Protein AF-A0A1A6GCA2-F1 (afdb_monomer_lite)

Foldseek 3Di:
DPDDDDDDDDDDDDDDDDDDDDDDDDDDDDDDCPVVVVVVVVVVVVVVVVVVVVVVVVPDDPDDDDDDPDPPPPPPDPVVVVVVVVVVVVVVVVVVVVVVVVVVVVVVVVVVVVVVVVVVVVVVVVVVVVVVVVVVVVVVVPPPDDDDDDDDDDDDDDDDDDDDDDDDDDDDDDPPPDLPQPQAKWKDWPLFLDEDDFFPQKAFDDKAFFWAWWADPNAIDGDANGHPVRGDRDDDQWPDWDADPVRDIDALPDWIKTKAFFHPDDQPPVQDWDFDPSCSRTIIMMTMITHSDYAWADWDLALDADDDPPPDDDRAKAFQWFWKADPPRHTDTHDNGGCSRGHHDDDQQRMWMGTSVGTIGDDPRIGTDARFRD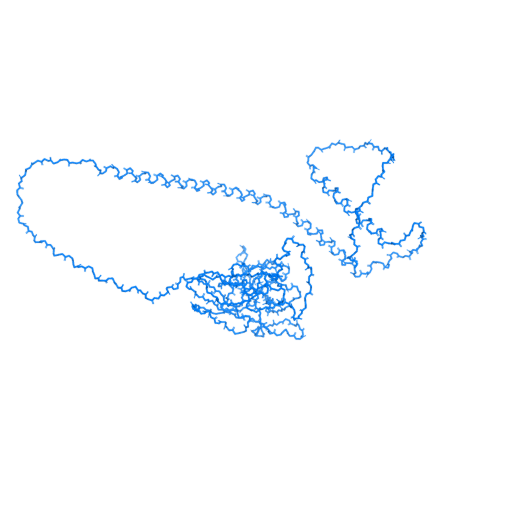DPVQPPHDDDDDDDDPPCVSRTTIMD

pLDDT: mean 73.6, std 26.87, range [24.11, 98.88]

Secondary structure (DSSP, 8-state):
--S---------------------S--------HHHHHHHHHHHHHHHHHHHHHHHTT---S--------TTSSS--HHHHHHHHHHHHHHHHHHHHHHHHHHHHHHHHHHHHHHHHHHHHHHHHHHHHHHHHHHHHHHHTTSSS---------PPP-PPPPPPPPPPPPPPPPPP-S-----EEEEEE-SSSSPPPPPTT-EEEEEEEEEEEEEETTEEEE--TTSGGGEESS--S----EE-TTS-EESS-SS-EEEEEB-SPPPPTT-PPEEGGGGGGGBPEEEEEEESS-------SSSSPPPPPTT-------EEEEEEE-GGG-EEE--TTSGGGEESS--SS-EEEEETTSEEE--TT-EEEEPBP--GGGTTSPPPP----TTTGGGGB-B-

InterPro domains:
  IPR001442 Collagen IV, non-collagenous [PF01413] (184-290)
  IPR001442 Collagen IV, non-collagenous [PF01413] (295-400)
  IPR001442 Collagen IV, non-collagenous [PS51403] (183-400)
  IPR001442 Collagen IV, non-collagenous [SM00111] (183-292)
  IPR001442 Collagen IV, non-collagenous [SM00111] (293-400)
  IPR016187 C-type lectin fold [SSF56436] (182-291)
  IPR016187 C-type lectin fold [SSF56436] (294-400)
  IPR019326 Protein NDNF [PTHR14619] (202-363)
  IPR036954 Collagen IV, non-collagenous domain superfamily [G3DSA:2.170.240.10] (179-400)

Sequence (400 aa):
VIQDCQVTKEGKEREAHLGHLDHQGLLDLTEPLGVLGVLATQVSKETRELRDCLASLAGRGPGEMLDLKDPQALVGSQDHQVYLGQLSLAQKETEVFLAQEELQGPVDQEVNQARMENQDLQGQLVKRATKALKASKEYYDLDHDGWLFSDRVLRPPGLDGLPGLKGKPGDRGTPASGTRMQGFVFTRHSQTTATPSCPEGTQPLYSGFSLLFVQGNERAHGQDLGTLGSCLQRFTTMPFLFCNINNVCNFASRNDYSYWLSTPALMPMDMAPITGRALEPYISRCTVCEGPAMAIAVHSQTTAIPPCPHGWVSLWRGFSFIMFTSAGSEGAGQALASPGSCLEEFRASPFIECHGRGTCNYYSNSYSFWLASLNPERMFRKPIPSTVKAGDLEKIISRC

Structure (mmCIF, N/CA/C/O backbone):
data_AF-A0A1A6GCA2-F1
#
_entry.id   AF-A0A1A6GCA2-F1
#
loop_
_atom_site.group_PDB
_atom_site.id
_atom_site.type_symbol
_atom_site.label_atom_id
_atom_site.label_alt_id
_atom_site.label_comp_id
_atom_site.label_asym_id
_atom_site.label_entity_id
_atom_site.label_seq_id
_atom_site.pdbx_PDB_ins_code
_atom_site.Cartn_x
_atom_site.Cartn_y
_atom_site.Cartn_z
_atom_site.occupancy
_atom_site.B_iso_or_equiv
_atom_site.auth_seq_id
_atom_site.auth_comp_id
_atom_site.auth_asym_id
_atom_site.auth_atom_id
_atom_site.pdbx_PDB_model_num
ATOM 1 N N . VAL A 1 1 ? 21.279 -32.043 8.453 1.00 36.34 1 VAL A N 1
ATOM 2 C CA . VAL A 1 1 ? 22.362 -32.316 9.430 1.00 36.34 1 VAL A CA 1
ATOM 3 C C . VAL A 1 1 ? 22.584 -31.099 10.337 1.00 36.34 1 VAL A C 1
ATOM 5 O O . VAL A 1 1 ? 23.700 -30.660 10.533 1.00 36.34 1 VAL A O 1
ATOM 8 N N . ILE A 1 2 ? 21.507 -30.545 10.908 1.00 28.62 2 ILE A N 1
ATOM 9 C CA . ILE A 1 2 ? 21.555 -29.603 12.041 1.00 28.62 2 ILE A CA 1
ATOM 10 C C . ILE A 1 2 ? 20.299 -29.895 12.870 1.00 28.62 2 ILE A C 1
ATOM 12 O O . ILE A 1 2 ? 19.329 -29.144 12.842 1.00 28.62 2 ILE A O 1
ATOM 16 N N . GLN A 1 3 ? 20.253 -31.075 13.494 1.00 30.20 3 GLN A N 1
ATOM 17 C CA . GLN A 1 3 ? 19.222 -31.371 14.493 1.00 30.20 3 GLN A CA 1
ATOM 18 C C . GLN A 1 3 ? 19.635 -32.384 15.570 1.00 30.20 3 GLN A C 1
ATOM 20 O O . GLN A 1 3 ? 18.767 -32.856 16.284 1.00 30.20 3 GLN A O 1
ATOM 25 N N . ASP A 1 4 ? 20.928 -32.650 15.770 1.00 32.31 4 ASP A N 1
ATOM 26 C CA . ASP A 1 4 ? 21.390 -33.468 16.901 1.00 32.31 4 ASP A CA 1
ATOM 27 C C . ASP A 1 4 ? 22.633 -32.842 17.534 1.00 32.31 4 ASP A C 1
ATOM 29 O O . ASP A 1 4 ? 23.751 -33.240 17.244 1.00 32.31 4 ASP A O 1
ATOM 33 N N . CYS A 1 5 ? 22.436 -31.830 18.380 1.00 25.48 5 CYS A N 1
ATOM 34 C CA . CYS A 1 5 ? 23.408 -31.417 19.399 1.00 25.48 5 CYS A CA 1
ATOM 35 C C . CYS A 1 5 ? 22.677 -30.634 20.501 1.00 25.48 5 CYS A C 1
ATOM 37 O O . CYS A 1 5 ? 22.724 -29.407 20.545 1.00 25.48 5 CYS A O 1
ATOM 39 N N . GLN A 1 6 ? 21.996 -31.334 21.409 1.00 31.30 6 GLN A N 1
ATOM 40 C CA . GLN A 1 6 ? 21.817 -30.847 22.778 1.00 31.30 6 GLN A CA 1
ATOM 41 C C . GLN A 1 6 ? 21.867 -32.012 23.773 1.00 31.30 6 GLN A C 1
ATOM 43 O O . GLN A 1 6 ? 21.309 -33.074 23.514 1.00 31.30 6 GLN A O 1
ATOM 48 N N . VAL A 1 7 ? 22.441 -31.701 24.946 1.00 26.94 7 VAL A N 1
ATOM 49 C CA . VAL A 1 7 ? 22.532 -32.477 26.203 1.00 26.94 7 VAL A CA 1
ATOM 50 C C . VAL A 1 7 ? 23.747 -33.426 26.226 1.00 26.94 7 VAL A C 1
ATOM 52 O O . VAL A 1 7 ? 23.840 -34.331 25.417 1.00 26.94 7 VAL A O 1
ATOM 55 N N . THR A 1 8 ? 24.772 -33.211 27.062 1.00 26.08 8 THR A N 1
ATOM 56 C CA . THR A 1 8 ? 24.730 -33.358 28.532 1.00 26.08 8 THR A CA 1
ATOM 57 C C . THR A 1 8 ? 25.720 -32.457 29.289 1.00 26.08 8 THR A C 1
ATOM 59 O O . THR A 1 8 ? 26.920 -32.453 29.026 1.00 26.08 8 THR A O 1
ATOM 62 N N . LYS A 1 9 ? 25.209 -31.777 30.323 1.00 29.20 9 LYS A N 1
ATOM 63 C CA . LYS A 1 9 ? 25.951 -31.367 31.525 1.00 29.20 9 LYS A CA 1
ATOM 64 C C . LYS A 1 9 ? 25.937 -32.564 32.487 1.00 29.20 9 LYS A C 1
ATOM 66 O O . LYS A 1 9 ? 24.839 -32.997 32.806 1.00 29.20 9 LYS A O 1
ATOM 71 N N . GLU A 1 10 ? 27.104 -33.054 32.912 1.00 28.45 10 GLU A N 1
ATOM 72 C CA . GLU A 1 10 ? 27.444 -33.587 34.256 1.00 28.45 10 GLU A CA 1
ATOM 73 C C . GLU A 1 10 ? 28.686 -34.499 34.192 1.00 28.45 10 GLU A C 1
ATOM 75 O O . GLU A 1 10 ? 28.727 -35.446 33.415 1.00 28.45 10 GLU A O 1
ATOM 80 N N . GLY A 1 11 ? 29.698 -34.227 35.029 1.00 24.47 11 GLY A N 1
ATOM 81 C CA . GLY A 1 11 ? 30.873 -35.095 35.179 1.00 24.47 11 GLY A CA 1
ATOM 82 C C . GLY A 1 11 ? 32.085 -34.422 35.834 1.00 24.47 11 GLY A C 1
ATOM 83 O O . GLY A 1 11 ? 32.873 -33.771 35.165 1.00 24.47 11 GLY A O 1
ATOM 84 N N . LYS A 1 12 ? 32.190 -34.587 37.155 1.00 24.91 12 LYS A N 1
ATOM 85 C CA . LYS A 1 12 ? 33.265 -34.218 38.098 1.00 24.91 12 LYS A CA 1
ATOM 86 C C . LYS A 1 12 ? 34.728 -34.476 37.671 1.00 24.91 12 LYS A C 1
ATOM 88 O O . LYS A 1 12 ? 35.019 -35.468 37.021 1.00 24.91 12 LYS A O 1
ATOM 93 N N . GLU A 1 13 ? 35.604 -33.655 38.273 1.00 28.59 13 GLU A N 1
ATOM 94 C CA . GLU A 1 13 ? 36.968 -33.940 38.778 1.00 28.59 13 GLU A CA 1
ATOM 95 C C . GLU A 1 13 ? 38.050 -34.450 37.806 1.00 28.59 13 GLU A C 1
ATOM 97 O O . GLU A 1 13 ? 38.019 -35.595 37.364 1.00 28.59 13 GLU A O 1
ATOM 102 N N . ARG A 1 14 ? 39.118 -33.647 37.638 1.00 26.78 14 ARG A N 1
ATOM 103 C CA . ARG A 1 14 ? 40.507 -34.015 38.002 1.00 26.78 14 ARG A CA 1
ATOM 104 C C . ARG A 1 14 ? 41.486 -32.857 37.758 1.00 26.78 14 ARG A C 1
ATOM 106 O O . ARG A 1 14 ? 41.695 -32.429 36.627 1.00 26.78 14 ARG A O 1
ATOM 113 N N . GLU A 1 15 ? 42.101 -32.390 38.842 1.00 26.31 15 GLU A N 1
ATOM 114 C CA . GLU A 1 15 ? 43.404 -31.719 38.835 1.00 26.31 15 GLU A CA 1
ATOM 115 C C . GLU A 1 15 ? 44.500 -32.691 38.364 1.00 26.31 15 GLU A C 1
ATOM 117 O O . GLU A 1 15 ? 44.437 -33.879 38.685 1.00 26.31 15 GLU A O 1
ATOM 122 N N . ALA A 1 16 ? 45.519 -32.177 37.662 1.00 24.95 16 ALA A N 1
ATOM 123 C CA . ALA A 1 16 ? 46.934 -32.228 38.069 1.00 24.95 16 ALA A CA 1
ATOM 124 C C . ALA A 1 16 ? 47.922 -32.160 36.878 1.00 24.95 16 ALA A C 1
ATOM 126 O O . ALA A 1 16 ? 47.895 -32.986 35.973 1.00 24.95 16 ALA A O 1
ATOM 127 N N . HIS A 1 17 ? 48.878 -31.236 37.035 1.00 26.09 17 HIS A N 1
ATOM 128 C CA . HIS A 1 17 ? 50.304 -31.311 36.678 1.00 26.09 17 HIS A CA 1
ATOM 129 C C . HIS A 1 17 ? 50.872 -30.934 35.286 1.00 26.09 17 HIS A C 1
ATOM 131 O O . HIS A 1 17 ? 50.692 -31.629 34.296 1.00 26.09 17 HIS A O 1
ATOM 137 N N . LEU A 1 18 ? 51.767 -29.924 35.387 1.00 25.62 18 LEU A N 1
ATOM 138 C CA . LEU A 1 18 ? 53.044 -29.648 34.689 1.00 25.62 18 LEU A CA 1
ATOM 139 C C . LEU A 1 18 ? 52.997 -29.248 33.199 1.00 25.62 18 LEU A C 1
ATOM 141 O O . LEU A 1 18 ? 52.356 -29.899 32.395 1.00 25.62 18 LEU A O 1
ATOM 145 N N . GLY A 1 19 ? 53.735 -28.236 32.728 1.00 24.50 19 GLY A N 1
ATOM 146 C CA . GLY A 1 19 ? 54.725 -27.373 33.372 1.00 24.50 19 GLY A CA 1
ATOM 147 C C . GLY A 1 19 ? 55.465 -26.492 32.344 1.00 24.50 19 GLY A C 1
ATOM 148 O O . GLY A 1 19 ? 55.676 -26.920 31.221 1.00 24.50 19 GLY A O 1
ATOM 149 N N . HIS A 1 20 ? 55.833 -25.288 32.799 1.00 26.33 20 HIS A N 1
ATOM 150 C CA . HIS A 1 20 ? 57.040 -24.478 32.529 1.00 26.33 20 HIS A CA 1
ATOM 151 C C . HIS A 1 20 ? 57.533 -24.090 31.110 1.00 26.33 20 HIS A C 1
ATOM 153 O O . HIS A 1 20 ? 57.592 -24.915 30.208 1.00 26.33 20 HIS A O 1
ATOM 159 N N . LEU A 1 21 ? 58.078 -22.853 31.074 1.00 24.11 21 LEU A N 1
ATOM 160 C CA . LEU A 1 21 ? 58.899 -22.136 30.064 1.00 24.11 21 LEU A CA 1
ATOM 161 C C . LEU A 1 21 ? 58.104 -21.312 29.025 1.00 24.11 21 LEU A C 1
ATOM 163 O O . LEU A 1 21 ? 57.214 -21.842 28.377 1.00 24.11 21 LEU A O 1
ATOM 167 N N . ASP A 1 22 ? 58.354 -20.021 28.774 1.00 26.45 22 ASP A N 1
ATOM 168 C CA . ASP A 1 22 ? 59.350 -19.055 29.269 1.00 26.45 22 ASP A CA 1
ATOM 169 C C . ASP A 1 22 ? 58.857 -17.619 28.948 1.00 26.45 22 ASP A C 1
ATOM 171 O O . ASP A 1 22 ? 58.146 -17.407 27.962 1.00 26.45 22 ASP A O 1
ATOM 175 N N . HIS A 1 23 ? 59.219 -16.641 29.779 1.00 29.41 23 HIS A N 1
ATOM 176 C CA . HIS A 1 23 ? 59.013 -15.204 29.556 1.00 29.41 23 HIS A CA 1
ATOM 177 C C . HIS A 1 23 ? 60.267 -14.647 28.869 1.00 29.41 23 HIS A C 1
ATOM 179 O O . HIS A 1 23 ? 61.338 -14.844 29.417 1.00 29.41 23 HIS A O 1
ATOM 185 N N . GLN A 1 24 ? 60.149 -13.911 27.752 1.00 26.11 24 GLN A N 1
ATOM 186 C CA . GLN A 1 24 ? 60.838 -12.621 27.522 1.00 26.11 24 GLN A CA 1
ATOM 187 C C . GLN A 1 24 ? 60.537 -12.084 26.105 1.00 26.11 24 GLN A C 1
ATOM 189 O O . GLN A 1 24 ? 60.918 -12.701 25.113 1.00 26.11 24 GLN A O 1
ATOM 194 N N . GLY A 1 25 ? 59.924 -10.898 25.993 1.00 25.22 25 GLY A N 1
ATOM 195 C CA . GLY A 1 25 ? 59.859 -10.171 24.718 1.00 25.22 25 GLY A CA 1
ATOM 196 C C . GLY A 1 25 ? 58.759 -9.114 24.612 1.00 25.22 25 GLY A C 1
ATOM 197 O O . GLY A 1 25 ? 57.752 -9.358 23.967 1.00 25.22 25 GLY A O 1
ATOM 198 N N . LEU A 1 26 ? 59.028 -7.933 25.181 1.00 24.14 26 LEU A N 1
ATOM 199 C CA . LEU A 1 26 ? 58.326 -6.648 25.009 1.00 24.14 26 LEU A CA 1
ATOM 200 C C . LEU A 1 26 ? 56.995 -6.438 25.757 1.00 24.14 26 LEU A C 1
ATOM 202 O O . LEU A 1 26 ? 55.902 -6.517 25.204 1.00 24.14 26 LEU A O 1
ATOM 206 N N . LEU A 1 27 ? 57.137 -5.998 27.010 1.00 27.52 27 LEU A N 1
ATOM 207 C CA . LEU A 1 27 ? 56.360 -4.866 27.516 1.00 27.52 27 LEU A CA 1
ATOM 208 C C . LEU A 1 27 ? 57.002 -3.580 26.979 1.00 27.52 27 LEU A C 1
ATOM 210 O O . LEU A 1 27 ? 58.184 -3.360 27.223 1.00 27.52 27 LEU A O 1
ATOM 214 N N . ASP A 1 28 ? 56.246 -2.789 26.223 1.00 26.06 28 ASP A N 1
ATOM 215 C CA . ASP A 1 28 ? 56.069 -1.350 26.459 1.00 26.06 28 ASP A CA 1
ATOM 216 C C . ASP A 1 28 ? 55.207 -0.778 25.334 1.00 26.06 28 ASP A C 1
ATOM 218 O O . ASP A 1 28 ? 55.675 -0.594 24.215 1.00 26.06 28 ASP A O 1
ATOM 222 N N . LEU A 1 29 ? 53.926 -0.560 25.637 1.00 25.92 29 LEU A N 1
ATOM 223 C CA . LEU A 1 29 ? 53.135 0.617 25.270 1.00 25.92 29 LEU A CA 1
ATOM 224 C C . LEU A 1 29 ? 51.758 0.468 25.937 1.00 25.92 29 LEU A C 1
ATOM 226 O O . LEU A 1 29 ? 51.043 -0.517 25.775 1.00 25.92 29 LEU A O 1
ATOM 230 N N . THR A 1 30 ? 51.466 1.447 26.778 1.00 28.39 30 THR A N 1
ATOM 231 C CA . THR A 1 30 ? 50.303 1.615 27.650 1.00 28.39 30 THR A CA 1
ATOM 232 C C . THR A 1 30 ? 48.952 1.610 26.916 1.00 28.39 30 THR A C 1
ATOM 234 O O . THR A 1 30 ? 48.855 2.103 25.797 1.00 28.39 30 THR A O 1
ATOM 237 N N . GLU A 1 31 ? 47.940 1.067 27.608 1.00 27.02 31 GLU A N 1
ATOM 238 C CA . GLU A 1 31 ? 46.479 0.998 27.366 1.00 27.02 31 GLU A CA 1
ATOM 239 C C . GLU A 1 31 ? 45.858 1.996 26.356 1.00 27.02 31 GLU A C 1
ATOM 241 O O . GLU A 1 31 ? 46.182 3.182 26.392 1.00 27.02 31 GLU A O 1
ATOM 246 N N . PRO A 1 32 ? 44.921 1.541 25.484 1.00 31.28 32 PRO A N 1
ATOM 247 C CA . PRO A 1 32 ? 43.621 0.990 25.895 1.00 31.28 32 PRO A CA 1
ATOM 248 C C . PRO A 1 32 ? 43.285 -0.345 25.198 1.00 31.28 32 PRO A C 1
ATOM 250 O O . PRO A 1 32 ? 42.862 -0.372 24.047 1.00 31.28 32 PRO A O 1
ATOM 253 N N . LEU A 1 33 ? 43.442 -1.480 25.892 1.00 30.23 33 LEU A N 1
ATOM 254 C CA . LEU A 1 33 ? 43.201 -2.821 25.316 1.00 30.23 33 LEU A CA 1
ATOM 255 C C . LEU A 1 33 ? 42.300 -3.738 26.168 1.00 30.23 33 LEU A C 1
ATOM 257 O O . LEU A 1 33 ? 42.283 -4.952 25.977 1.00 30.23 33 LEU A O 1
ATOM 261 N N . GLY A 1 34 ? 41.487 -3.179 27.068 1.00 31.34 34 GLY A N 1
ATOM 262 C CA . GLY A 1 34 ? 40.565 -3.971 27.897 1.00 31.34 34 GLY A CA 1
ATOM 263 C C . GLY A 1 34 ? 39.413 -4.639 27.126 1.00 31.34 34 GLY A C 1
ATOM 264 O O . GLY A 1 34 ? 38.964 -5.715 27.511 1.00 31.34 34 GLY A O 1
ATOM 265 N N . VAL A 1 35 ? 38.951 -4.051 26.016 1.00 33.28 35 VAL A N 1
ATOM 266 C CA . VAL A 1 35 ? 37.777 -4.547 25.260 1.00 33.28 35 VAL A CA 1
ATOM 267 C C . VAL A 1 35 ? 38.178 -5.517 24.137 1.00 33.28 35 VAL A C 1
ATOM 269 O O . VAL A 1 35 ? 37.495 -6.512 23.894 1.00 33.28 35 VAL A O 1
ATOM 272 N N . LEU A 1 36 ? 39.348 -5.308 23.524 1.00 30.09 36 LEU A N 1
ATOM 273 C CA . LEU A 1 36 ? 39.889 -6.182 22.474 1.00 30.09 36 LEU A CA 1
ATOM 274 C C . LEU A 1 36 ? 40.314 -7.563 23.007 1.00 30.09 36 LEU A C 1
ATOM 276 O O . LEU A 1 36 ? 40.151 -8.560 22.307 1.00 30.09 36 LEU A O 1
ATOM 280 N N . GLY A 1 37 ? 40.784 -7.658 24.257 1.00 29.06 37 GLY A N 1
ATOM 281 C CA . GLY A 1 37 ? 41.171 -8.937 24.871 1.00 29.06 37 GLY A CA 1
ATOM 282 C C . GLY A 1 37 ? 39.994 -9.881 25.151 1.00 29.06 37 GLY A C 1
ATOM 283 O O . GLY A 1 37 ? 40.118 -11.095 24.981 1.00 29.06 37 GLY A O 1
ATOM 284 N N . VAL A 1 38 ? 38.831 -9.338 25.527 1.00 32.25 38 VAL A N 1
ATOM 285 C CA . VAL A 1 38 ? 37.612 -10.126 25.794 1.00 32.25 38 VAL A CA 1
ATOM 286 C C . VAL A 1 38 ? 36.984 -10.623 24.486 1.00 32.25 38 VAL A C 1
ATOM 288 O O . VAL A 1 38 ? 36.578 -11.777 24.396 1.00 32.25 38 VAL A O 1
ATOM 291 N N . LEU A 1 39 ? 36.988 -9.799 23.434 1.00 30.95 39 LEU A N 1
ATOM 292 C CA . LEU A 1 39 ? 36.498 -10.187 22.106 1.00 30.95 39 LEU A CA 1
ATOM 293 C C . LEU A 1 39 ? 37.435 -11.187 21.408 1.00 30.95 39 LEU A C 1
ATOM 295 O O . LEU A 1 39 ? 36.966 -12.178 20.855 1.00 30.95 39 LEU A O 1
ATOM 299 N N . ALA A 1 40 ? 38.757 -11.008 21.505 1.00 29.83 40 ALA A N 1
ATOM 300 C CA . ALA A 1 40 ? 39.727 -11.947 20.934 1.00 29.83 40 ALA A CA 1
ATOM 301 C C . ALA A 1 40 ? 39.698 -13.325 21.622 1.00 29.83 40 ALA A C 1
ATOM 303 O O . ALA A 1 40 ? 39.870 -14.356 20.968 1.00 29.83 40 ALA A O 1
ATOM 304 N N . THR A 1 41 ? 39.438 -13.370 22.934 1.00 33.56 41 THR A N 1
AT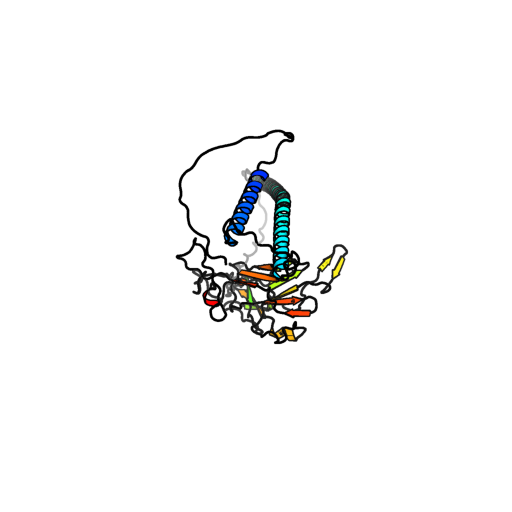OM 305 C CA . THR A 1 41 ? 39.267 -14.634 23.670 1.00 33.56 41 THR A CA 1
ATOM 306 C C . THR A 1 41 ? 37.934 -15.314 23.359 1.00 33.56 41 THR A C 1
ATOM 308 O O . THR A 1 41 ? 37.912 -16.540 23.250 1.00 33.56 41 THR A O 1
ATOM 311 N N . GLN A 1 42 ? 36.859 -14.555 23.124 1.00 33.19 42 GLN A N 1
ATOM 312 C CA . GLN A 1 42 ? 35.559 -15.084 22.693 1.00 33.19 42 GLN A CA 1
ATOM 313 C C . GLN A 1 42 ? 35.638 -15.710 21.285 1.00 33.19 42 GLN A C 1
ATOM 315 O O . GLN A 1 42 ? 35.248 -16.862 21.102 1.00 33.19 42 GLN A O 1
ATOM 320 N N . VAL A 1 43 ? 36.268 -15.012 20.332 1.00 32.06 43 VAL A N 1
ATOM 321 C CA . VAL A 1 43 ? 36.480 -15.483 18.948 1.00 32.06 43 VAL A CA 1
ATOM 322 C C . VAL A 1 43 ? 37.417 -16.699 18.897 1.00 32.06 43 VAL A C 1
ATOM 324 O O . VAL A 1 43 ? 37.188 -17.637 18.131 1.00 32.06 43 VAL A O 1
ATOM 327 N N . SER A 1 44 ? 38.451 -16.738 19.746 1.00 33.09 44 SER A N 1
ATOM 328 C CA . SER A 1 44 ? 39.358 -17.892 19.900 1.00 33.09 44 SER A CA 1
ATOM 329 C C . SER A 1 44 ? 38.649 -19.127 20.476 1.00 33.09 44 SER A C 1
ATOM 331 O O . SER A 1 44 ? 38.919 -20.263 20.078 1.00 33.09 44 SER A O 1
ATOM 333 N N . LYS A 1 45 ? 37.695 -18.916 21.389 1.00 36.16 45 LYS A N 1
ATOM 334 C CA . LYS A 1 45 ? 36.900 -19.987 21.997 1.00 36.16 45 LYS A CA 1
ATOM 335 C C . LYS A 1 45 ? 35.889 -20.566 21.005 1.00 36.16 45 LYS A C 1
ATOM 337 O O . LYS A 1 45 ? 35.820 -21.784 20.864 1.00 36.16 45 LYS A O 1
ATOM 342 N N . GLU A 1 46 ? 35.217 -19.713 20.236 1.00 36.66 46 GLU A N 1
ATOM 343 C CA . GLU A 1 46 ? 34.290 -20.118 19.169 1.00 36.66 46 GLU A CA 1
ATOM 344 C C . GLU A 1 46 ? 35.009 -20.842 18.017 1.00 36.66 46 GLU A C 1
ATOM 346 O O . GLU A 1 46 ? 34.523 -21.859 17.529 1.00 36.66 46 GLU A O 1
ATOM 351 N N . THR A 1 47 ? 36.222 -20.419 17.639 1.00 37.41 47 THR A N 1
ATOM 352 C CA . THR A 1 47 ? 37.040 -21.126 16.627 1.00 37.41 47 THR A CA 1
ATOM 353 C C . THR A 1 47 ? 37.663 -22.434 17.120 1.00 37.41 47 THR A C 1
ATOM 355 O O . THR A 1 47 ? 38.069 -23.261 16.296 1.00 37.41 47 THR A O 1
ATOM 358 N N . ARG A 1 48 ? 37.755 -22.653 18.438 1.00 39.66 48 ARG A N 1
ATOM 359 C CA . ARG A 1 48 ? 38.175 -23.932 19.031 1.00 39.66 48 ARG A CA 1
ATOM 360 C C . ARG A 1 48 ? 37.009 -24.917 19.095 1.00 39.66 48 ARG A C 1
ATOM 362 O O . ARG A 1 48 ? 37.162 -26.045 18.643 1.00 39.66 48 ARG A O 1
ATOM 369 N N . GLU A 1 49 ? 35.833 -24.458 19.521 1.00 41.75 49 GLU A N 1
ATOM 370 C CA . GLU A 1 49 ? 34.602 -25.261 19.530 1.00 41.75 49 GLU A CA 1
ATOM 371 C C . GLU A 1 49 ? 34.174 -25.682 18.111 1.00 41.75 49 GLU A C 1
ATOM 373 O O . GLU A 1 49 ? 33.752 -26.820 17.902 1.00 41.75 49 GLU A O 1
ATOM 378 N N . LEU A 1 50 ? 34.384 -24.823 17.104 1.00 38.00 50 LEU A N 1
ATOM 379 C CA . LEU A 1 50 ? 34.152 -25.163 15.694 1.00 38.00 50 LEU A CA 1
ATOM 380 C C . LEU A 1 50 ? 35.143 -26.221 15.167 1.00 38.00 50 LEU A C 1
ATOM 382 O O . LEU A 1 50 ? 34.776 -27.071 14.355 1.00 38.00 50 LEU A O 1
ATOM 386 N N . ARG A 1 51 ? 36.396 -26.197 15.646 1.00 37.38 51 ARG A N 1
ATOM 387 C CA . ARG A 1 51 ? 37.444 -27.169 15.283 1.00 37.38 51 ARG A CA 1
ATOM 388 C C . ARG A 1 51 ? 37.185 -28.545 15.894 1.00 37.38 51 ARG A C 1
ATOM 390 O O . ARG A 1 51 ? 37.313 -29.550 15.199 1.00 37.38 51 ARG A O 1
ATOM 397 N N . ASP A 1 52 ? 36.768 -28.578 17.155 1.00 40.25 52 ASP A N 1
ATOM 398 C CA . ASP A 1 52 ? 36.434 -29.815 17.867 1.00 40.25 52 ASP A CA 1
ATOM 399 C C . ASP A 1 52 ? 35.136 -30.445 17.314 1.00 40.25 52 ASP A C 1
ATOM 401 O O . ASP A 1 52 ? 35.011 -31.669 17.231 1.00 40.25 52 ASP A O 1
ATOM 405 N N . CYS A 1 53 ? 34.208 -29.620 16.810 1.00 36.81 53 CYS A N 1
ATOM 406 C CA . CYS A 1 53 ? 33.014 -30.065 16.084 1.00 36.81 53 CYS A CA 1
ATOM 407 C C . CYS A 1 53 ? 33.355 -30.708 14.722 1.00 36.81 53 CYS A C 1
ATOM 409 O O . CYS A 1 53 ? 32.822 -31.765 14.377 1.00 36.81 53 CYS A O 1
ATOM 411 N N . LEU A 1 54 ? 34.310 -30.136 13.977 1.00 37.06 54 LEU A N 1
ATOM 412 C CA . LEU A 1 54 ? 34.812 -30.709 12.719 1.00 37.06 54 LEU A CA 1
ATOM 413 C C . LEU A 1 54 ? 35.575 -32.029 12.928 1.00 37.06 54 LEU A C 1
ATOM 415 O O . LEU A 1 54 ? 35.479 -32.924 12.088 1.00 37.06 54 LEU A O 1
ATOM 419 N N . ALA A 1 55 ? 36.277 -32.187 14.054 1.00 37.97 55 ALA A N 1
ATOM 420 C CA . ALA A 1 55 ? 36.941 -33.441 14.417 1.00 37.97 55 ALA A CA 1
ATOM 421 C C . ALA A 1 55 ? 35.939 -34.562 14.769 1.00 37.97 55 ALA A C 1
ATOM 423 O O . ALA A 1 55 ? 36.165 -35.724 14.433 1.00 37.97 55 ALA A O 1
ATOM 424 N N . SER A 1 56 ? 34.806 -34.212 15.388 1.00 37.41 56 SER A N 1
ATOM 425 C CA . SER A 1 56 ? 33.720 -35.144 15.730 1.00 37.41 56 SER A CA 1
ATOM 426 C C . SER A 1 56 ? 32.937 -35.629 14.498 1.00 37.41 56 SER A C 1
ATOM 428 O O . SER A 1 56 ? 32.590 -36.807 14.393 1.00 37.41 56 SER A O 1
ATOM 430 N N . LEU A 1 57 ? 32.735 -34.754 13.505 1.00 35.34 57 LEU A N 1
ATOM 431 C CA . LEU A 1 57 ? 32.036 -35.078 12.252 1.00 35.34 57 LEU A CA 1
ATOM 432 C C . LEU A 1 57 ? 32.828 -36.010 11.313 1.00 35.34 57 LEU A C 1
ATOM 434 O O . LEU A 1 57 ? 32.254 -36.547 10.366 1.00 35.34 57 LEU A O 1
ATOM 438 N N . ALA A 1 58 ? 34.121 -36.234 11.571 1.00 39.53 58 ALA A N 1
ATOM 439 C CA . ALA A 1 58 ? 34.997 -37.055 10.731 1.00 39.53 58 ALA A CA 1
ATOM 440 C C . ALA A 1 58 ? 35.076 -38.546 11.127 1.00 39.53 58 ALA A C 1
ATOM 442 O O . ALA A 1 58 ? 35.669 -39.327 10.384 1.00 39.53 58 ALA A O 1
ATOM 443 N N . GLY A 1 59 ? 34.486 -38.964 12.255 1.00 38.19 59 GLY A N 1
ATOM 444 C CA . GLY A 1 59 ? 34.190 -40.370 12.576 1.00 38.19 59 GLY A CA 1
ATOM 445 C C . GLY A 1 59 ? 35.253 -41.434 12.234 1.00 38.19 59 GLY A C 1
ATOM 446 O O . GLY A 1 59 ? 34.896 -42.463 11.661 1.00 38.19 59 GLY A O 1
ATOM 447 N N . ARG A 1 60 ? 36.539 -41.240 12.570 1.00 34.12 60 ARG A N 1
ATOM 448 C CA . ARG A 1 60 ? 37.572 -42.297 12.489 1.00 34.12 60 ARG A CA 1
ATOM 449 C C . ARG A 1 60 ? 38.485 -42.274 13.716 1.00 34.12 60 ARG A C 1
ATOM 451 O O . ARG A 1 60 ? 38.930 -41.213 14.143 1.00 34.12 60 ARG A O 1
ATOM 458 N N . GLY A 1 61 ? 38.729 -43.451 14.295 1.00 30.58 61 GLY A N 1
ATOM 459 C CA . GLY A 1 61 ? 39.613 -43.629 15.450 1.00 30.58 61 GLY A CA 1
ATOM 460 C C . GLY A 1 61 ? 41.087 -43.322 15.137 1.00 30.58 61 GLY A C 1
ATOM 461 O O . GLY A 1 61 ? 41.466 -43.223 13.967 1.00 30.58 61 GLY A O 1
ATOM 462 N N . PRO A 1 62 ? 41.940 -43.179 16.168 1.00 33.06 62 PRO A N 1
ATOM 463 C CA . PRO A 1 62 ? 43.352 -42.864 15.997 1.00 33.06 62 PRO A CA 1
ATOM 464 C C . PRO A 1 62 ? 44.105 -44.109 15.513 1.00 33.06 62 PRO A C 1
ATOM 466 O O . PRO A 1 62 ? 44.604 -44.898 16.309 1.00 33.06 62 PRO A O 1
ATOM 469 N N . GLY A 1 63 ? 44.161 -44.297 14.197 1.00 38.19 63 GLY A N 1
ATOM 470 C CA . GLY A 1 63 ? 44.959 -45.354 13.583 1.00 38.19 63 GLY A CA 1
ATOM 471 C C . GLY A 1 63 ? 44.364 -45.880 12.290 1.00 38.19 63 GLY A C 1
ATOM 472 O O . GLY A 1 63 ? 43.883 -46.999 12.278 1.00 38.19 63 GLY A O 1
ATOM 473 N N . GLU A 1 64 ? 44.402 -45.085 11.220 1.00 27.47 64 GLU A N 1
ATOM 474 C CA . GLU A 1 64 ? 44.513 -45.574 9.836 1.00 27.47 64 GLU A CA 1
ATOM 475 C C . GLU A 1 64 ? 44.700 -44.375 8.899 1.00 27.47 64 GLU A C 1
ATOM 477 O O . GLU A 1 64 ? 43.766 -43.685 8.494 1.00 27.47 64 GLU A O 1
ATOM 482 N N . MET A 1 65 ? 45.966 -44.097 8.604 1.00 35.03 65 MET A N 1
ATOM 483 C CA . MET A 1 65 ? 46.397 -43.180 7.561 1.00 35.03 65 MET A CA 1
ATOM 484 C C . MET A 1 65 ? 46.387 -43.955 6.240 1.00 35.03 65 MET A C 1
ATOM 486 O O . MET A 1 65 ? 47.226 -44.831 6.049 1.00 35.03 65 MET A O 1
ATOM 490 N N . LEU A 1 66 ? 45.451 -43.650 5.339 1.00 31.78 66 LEU A N 1
ATOM 491 C CA . LEU A 1 66 ? 45.491 -44.128 3.955 1.00 31.78 66 LEU A CA 1
ATOM 492 C C . LEU A 1 66 ? 45.293 -42.960 2.982 1.00 31.78 66 LEU A C 1
ATOM 494 O O . LEU A 1 66 ? 44.184 -42.503 2.727 1.00 31.78 66 LEU A O 1
ATOM 498 N N . ASP A 1 67 ? 46.450 -42.467 2.540 1.00 36.94 67 ASP A N 1
ATOM 499 C CA . ASP A 1 67 ? 46.821 -41.994 1.201 1.00 36.94 67 ASP A CA 1
ATOM 500 C C . ASP A 1 67 ? 45.671 -41.559 0.267 1.00 36.94 67 ASP A C 1
ATOM 502 O O . ASP A 1 67 ? 45.084 -42.363 -0.456 1.00 36.94 67 ASP A O 1
ATOM 506 N N . LEU A 1 68 ? 45.405 -40.251 0.223 1.00 31.06 68 LEU A N 1
ATOM 507 C CA . LEU A 1 68 ? 44.682 -39.597 -0.870 1.00 31.06 68 LEU A CA 1
ATOM 508 C C . LEU A 1 68 ? 45.651 -38.656 -1.594 1.00 31.06 68 LEU A C 1
ATOM 510 O O . LEU A 1 68 ? 45.729 -37.455 -1.335 1.00 31.06 68 LEU A O 1
ATOM 514 N N . LYS A 1 69 ? 46.409 -39.244 -2.522 1.00 37.88 69 LYS A N 1
ATOM 515 C CA . LYS A 1 69 ? 47.025 -38.540 -3.648 1.00 37.88 69 LYS A CA 1
ATOM 516 C C . LYS A 1 69 ? 45.918 -38.039 -4.580 1.00 37.88 69 LYS A C 1
ATOM 518 O O . LYS A 1 69 ? 45.484 -38.794 -5.436 1.00 37.88 69 LYS A O 1
ATOM 523 N N . ASP A 1 70 ? 45.446 -36.812 -4.370 1.00 33.06 70 ASP A N 1
ATOM 524 C CA . ASP A 1 70 ? 45.239 -35.805 -5.430 1.00 33.06 70 ASP A CA 1
ATOM 525 C C . ASP A 1 70 ? 44.604 -34.519 -4.851 1.00 33.06 70 ASP A C 1
ATOM 527 O O . ASP A 1 70 ? 43.417 -34.514 -4.518 1.00 33.06 70 ASP A O 1
ATOM 531 N N . PRO A 1 71 ? 45.332 -33.388 -4.745 1.00 36.66 71 PRO A N 1
ATOM 532 C CA . PRO A 1 71 ? 44.767 -32.121 -4.260 1.00 36.66 71 PRO A CA 1
ATOM 533 C C . PRO A 1 71 ? 43.862 -31.400 -5.275 1.00 36.66 71 PRO A C 1
ATOM 535 O O . PRO A 1 71 ? 43.283 -30.366 -4.951 1.00 36.66 71 PRO A O 1
ATOM 538 N N . GLN A 1 72 ? 43.745 -31.894 -6.512 1.00 37.62 72 GLN A N 1
ATOM 539 C CA . GLN A 1 72 ? 43.071 -31.171 -7.601 1.00 37.62 72 GLN A CA 1
ATOM 540 C C . GLN A 1 72 ? 41.589 -31.531 -7.796 1.00 37.62 72 GLN A C 1
ATOM 542 O O . GLN A 1 72 ? 40.904 -30.867 -8.570 1.00 37.62 72 GLN A O 1
ATOM 547 N N . ALA A 1 73 ? 41.045 -32.500 -7.053 1.00 37.97 73 ALA A N 1
ATOM 548 C CA . ALA A 1 73 ? 39.644 -32.916 -7.198 1.00 37.97 73 ALA A CA 1
ATOM 549 C C . ALA A 1 73 ? 38.643 -32.183 -6.274 1.00 37.97 73 ALA A C 1
ATOM 551 O O . ALA A 1 73 ? 37.438 -32.380 -6.408 1.00 37.97 73 ALA A O 1
ATOM 552 N N . LEU A 1 74 ? 39.100 -31.312 -5.363 1.00 39.44 74 LEU A N 1
ATOM 553 C CA . LEU A 1 74 ? 38.235 -30.576 -4.416 1.00 39.44 74 LEU A CA 1
ATOM 554 C C . LEU A 1 74 ? 38.060 -29.081 -4.736 1.00 39.44 74 LEU A C 1
ATOM 556 O O . LEU A 1 74 ? 37.330 -28.386 -4.035 1.00 39.44 74 LEU A O 1
ATOM 560 N N . VAL A 1 75 ? 38.669 -28.587 -5.818 1.00 40.84 75 VAL A N 1
ATOM 561 C CA . VAL A 1 75 ? 38.650 -27.157 -6.199 1.00 40.84 75 VAL A CA 1
ATOM 562 C C . VAL A 1 75 ? 37.494 -26.808 -7.163 1.00 40.84 75 VAL A C 1
ATOM 564 O O . VAL A 1 75 ? 37.291 -25.648 -7.504 1.00 40.84 75 VAL A O 1
ATOM 567 N N . GLY A 1 76 ? 36.683 -27.788 -7.578 1.00 42.59 76 GLY A N 1
ATOM 568 C CA . GLY A 1 76 ? 35.631 -27.605 -8.592 1.00 42.59 76 GLY A CA 1
ATOM 569 C C . GLY A 1 76 ? 34.179 -27.705 -8.113 1.00 42.59 76 GLY A C 1
ATOM 570 O O . GLY A 1 76 ? 33.282 -27.582 -8.943 1.00 42.59 76 GLY A O 1
ATOM 571 N N . SER A 1 77 ? 33.908 -27.950 -6.825 1.00 44.88 77 SER A N 1
ATOM 572 C CA . SER A 1 77 ? 32.517 -28.054 -6.361 1.00 44.88 77 SER A CA 1
ATOM 573 C C . SER A 1 77 ? 31.873 -26.672 -6.237 1.00 44.88 77 SER A C 1
ATOM 575 O O . SER A 1 77 ? 32.415 -25.773 -5.588 1.00 44.88 77 SER A O 1
ATOM 577 N N . GLN A 1 78 ? 30.682 -26.533 -6.819 1.00 45.12 78 GLN A N 1
ATOM 578 C CA . GLN A 1 78 ? 29.827 -25.346 -6.755 1.00 45.12 78 GLN A CA 1
ATOM 579 C C . GLN A 1 78 ? 29.544 -24.914 -5.302 1.00 45.12 78 GLN A C 1
ATOM 581 O O . GLN A 1 78 ? 29.392 -23.725 -5.033 1.00 45.12 78 GLN A O 1
ATOM 586 N N . ASP A 1 79 ? 29.606 -25.851 -4.352 1.00 46.75 79 ASP A N 1
ATOM 587 C CA . ASP A 1 79 ? 29.422 -25.604 -2.919 1.00 46.75 79 ASP A CA 1
ATOM 588 C C . ASP A 1 79 ? 30.597 -24.846 -2.270 1.00 46.75 79 ASP A C 1
ATOM 590 O O . ASP A 1 79 ? 30.395 -24.076 -1.332 1.00 46.75 79 ASP A O 1
ATOM 594 N N . HIS A 1 80 ? 31.828 -24.996 -2.778 1.00 44.62 80 HIS A N 1
ATOM 595 C CA . HIS A 1 80 ? 33.006 -24.322 -2.212 1.00 44.62 80 HIS A CA 1
ATOM 596 C C . HIS A 1 80 ? 33.033 -22.827 -2.567 1.00 44.62 80 HIS A C 1
ATOM 598 O O . HIS A 1 80 ? 33.388 -21.990 -1.740 1.00 44.62 80 HIS A O 1
ATOM 604 N N . GLN A 1 81 ? 32.587 -22.473 -3.777 1.00 48.84 81 GLN A N 1
ATOM 605 C CA . GLN A 1 81 ? 32.443 -21.077 -4.209 1.00 48.84 81 GLN A CA 1
ATOM 606 C C . GLN A 1 81 ? 31.295 -20.369 -3.479 1.00 48.84 81 GLN A C 1
ATOM 608 O O . GLN A 1 81 ? 31.423 -19.201 -3.116 1.00 48.84 81 GLN A O 1
ATOM 613 N N . VAL A 1 82 ? 30.200 -21.085 -3.198 1.00 48.31 82 VAL A N 1
ATOM 614 C CA . VAL A 1 82 ? 29.096 -20.566 -2.374 1.00 48.31 82 VAL A CA 1
ATOM 615 C C . VAL A 1 82 ? 29.567 -20.301 -0.943 1.00 48.31 82 VAL A C 1
ATOM 617 O O . VAL A 1 82 ? 29.272 -19.241 -0.395 1.00 48.31 82 VAL A O 1
ATOM 620 N N . TYR A 1 83 ? 30.361 -21.205 -0.362 1.00 44.16 83 TYR A N 1
ATOM 621 C CA . TYR A 1 83 ? 30.902 -21.042 0.988 1.00 44.16 83 TYR A CA 1
ATOM 622 C C . TYR A 1 83 ? 31.895 -19.870 1.098 1.00 44.16 83 TYR A C 1
ATOM 624 O O . TYR A 1 83 ? 31.809 -19.067 2.026 1.00 44.16 83 TYR A O 1
ATOM 632 N N . LEU A 1 84 ? 32.792 -19.709 0.117 1.00 46.50 84 LEU A N 1
ATOM 633 C CA . LEU A 1 84 ? 33.698 -18.554 0.044 1.00 46.50 84 LEU A CA 1
ATOM 634 C C . LEU A 1 84 ? 32.936 -17.236 -0.168 1.00 46.50 84 LEU A C 1
ATOM 636 O O . LEU A 1 84 ? 33.277 -16.222 0.441 1.00 46.50 84 LEU A O 1
ATOM 640 N N . GLY A 1 85 ? 31.866 -17.258 -0.969 1.00 49.16 85 GLY A N 1
ATOM 641 C CA . GLY A 1 85 ? 30.962 -16.121 -1.143 1.00 49.16 85 GLY A CA 1
ATOM 642 C C . GLY A 1 85 ? 30.278 -15.712 0.164 1.00 49.16 85 GLY A C 1
ATOM 643 O O . GLY A 1 85 ? 30.281 -14.532 0.509 1.00 49.16 85 GLY A O 1
ATOM 644 N N . GLN A 1 86 ? 29.768 -16.678 0.932 1.00 46.38 86 GLN A N 1
ATOM 645 C CA . GLN A 1 86 ? 29.138 -16.436 2.236 1.00 46.38 86 GLN A CA 1
ATOM 646 C C . GLN A 1 86 ? 30.122 -15.887 3.277 1.00 46.38 86 GLN A C 1
ATOM 648 O O . GLN A 1 86 ? 29.782 -14.951 3.996 1.00 46.38 86 GLN A O 1
ATOM 653 N N . LEU A 1 87 ? 31.355 -16.400 3.315 1.00 43.94 87 LEU A N 1
ATOM 654 C CA . LEU A 1 87 ? 32.428 -15.864 4.164 1.00 43.94 87 LEU A CA 1
ATOM 655 C C . LEU A 1 87 ? 32.778 -14.415 3.805 1.00 43.94 87 LEU A C 1
ATOM 657 O O . LEU A 1 87 ? 32.919 -13.584 4.699 1.00 43.94 87 LEU A O 1
ATOM 661 N N . SER A 1 88 ? 32.859 -14.095 2.511 1.00 45.66 88 SER A N 1
ATOM 662 C CA . SER A 1 88 ? 33.122 -12.722 2.058 1.00 45.66 88 SER A CA 1
ATOM 663 C C . SER A 1 88 ? 31.979 -11.754 2.394 1.00 45.66 88 SER A C 1
ATOM 665 O O . SER A 1 88 ? 32.223 -10.582 2.683 1.00 45.66 88 SER A O 1
ATOM 667 N N . LEU A 1 89 ? 30.733 -12.246 2.394 1.00 46.34 89 LEU A N 1
ATOM 668 C CA . LEU A 1 89 ? 29.550 -11.468 2.756 1.00 46.34 89 LEU A CA 1
ATOM 669 C C . LEU A 1 89 ? 29.532 -11.179 4.261 1.00 46.34 89 LEU A C 1
ATOM 671 O O . LEU A 1 89 ? 29.383 -10.027 4.649 1.00 46.34 89 LEU A O 1
ATOM 675 N N . ALA A 1 90 ? 29.791 -12.193 5.091 1.00 44.84 90 ALA A N 1
ATOM 676 C CA . ALA A 1 90 ? 29.875 -12.042 6.543 1.00 44.84 90 ALA A CA 1
ATOM 677 C C . ALA A 1 90 ? 31.020 -11.098 6.967 1.00 44.84 90 ALA A C 1
ATOM 679 O O . ALA A 1 90 ? 30.872 -10.311 7.903 1.00 44.84 90 ALA A O 1
ATOM 680 N N . GLN A 1 91 ? 32.151 -11.126 6.250 1.00 45.25 91 GLN A N 1
ATOM 681 C CA . GLN A 1 91 ? 33.249 -10.175 6.457 1.00 45.25 91 GLN A CA 1
ATOM 682 C C . GLN A 1 91 ? 32.819 -8.736 6.143 1.00 45.25 91 GLN A C 1
ATOM 684 O O . GLN A 1 91 ? 33.036 -7.850 6.965 1.00 45.25 91 GLN A O 1
ATOM 689 N N . LYS A 1 92 ? 32.135 -8.511 5.014 1.00 48.69 92 LYS A N 1
ATOM 690 C CA . LYS A 1 92 ? 31.597 -7.187 4.660 1.00 48.69 92 LYS A CA 1
ATOM 691 C C . LYS A 1 92 ? 30.527 -6.693 5.629 1.00 48.69 92 LYS A C 1
ATOM 693 O O . LYS A 1 92 ? 30.521 -5.516 5.962 1.00 48.69 92 LYS A O 1
ATOM 698 N N . GLU A 1 93 ? 29.636 -7.565 6.091 1.00 47.00 93 GLU A N 1
ATOM 699 C CA . GLU A 1 93 ? 28.621 -7.212 7.093 1.00 47.00 93 GLU A CA 1
ATOM 700 C C . GLU A 1 93 ? 29.269 -6.768 8.410 1.00 47.00 93 GLU A C 1
ATOM 702 O O . GLU A 1 93 ? 28.825 -5.798 9.022 1.00 47.00 93 GLU A O 1
ATOM 707 N N . THR A 1 94 ? 30.369 -7.416 8.801 1.00 44.00 94 THR A N 1
ATOM 708 C CA . THR A 1 94 ? 31.145 -7.039 9.989 1.00 44.00 94 THR A CA 1
ATOM 709 C C . THR A 1 94 ? 31.851 -5.692 9.798 1.00 44.00 94 THR A C 1
ATOM 711 O O . THR A 1 94 ? 31.820 -4.855 10.696 1.00 44.00 94 THR A O 1
ATOM 714 N N . GLU A 1 95 ? 32.442 -5.440 8.626 1.00 51.59 95 GLU A N 1
ATOM 715 C CA . GLU A 1 95 ? 33.065 -4.148 8.297 1.00 51.59 95 GLU A CA 1
ATOM 716 C C . GLU A 1 95 ? 32.049 -2.996 8.281 1.00 51.59 95 GLU A C 1
ATOM 718 O O . GLU A 1 95 ? 32.329 -1.922 8.810 1.00 51.59 95 GLU A O 1
ATOM 723 N N . VAL A 1 96 ? 30.852 -3.221 7.726 1.00 48.00 96 VAL A N 1
ATOM 724 C CA . VAL A 1 96 ? 29.761 -2.232 7.725 1.00 48.00 96 VAL A CA 1
ATOM 725 C C . VAL A 1 96 ? 29.278 -1.957 9.145 1.00 48.00 96 VAL A C 1
ATOM 727 O O . VAL A 1 96 ? 29.086 -0.797 9.496 1.00 48.00 96 VAL A O 1
ATOM 730 N N . PHE A 1 97 ? 29.127 -2.992 9.975 1.00 42.84 97 PHE A N 1
ATOM 731 C CA . PHE A 1 97 ? 28.713 -2.834 11.368 1.00 42.84 97 PHE A CA 1
ATOM 732 C C . PHE A 1 97 ? 29.723 -2.003 12.176 1.00 42.84 97 PHE A C 1
ATOM 734 O O . PHE A 1 97 ? 29.327 -1.070 12.871 1.00 42.84 97 PHE A O 1
ATOM 741 N N . LEU A 1 98 ? 31.024 -2.273 12.015 1.00 47.50 98 LEU A N 1
ATOM 742 C CA . LEU A 1 98 ? 32.094 -1.507 12.666 1.00 47.50 98 LEU A CA 1
ATOM 743 C C . LEU A 1 98 ? 32.152 -0.051 12.172 1.00 47.50 98 LEU A C 1
ATOM 745 O O . LEU A 1 98 ? 32.270 0.868 12.981 1.00 47.50 98 LEU A O 1
ATOM 749 N N . ALA A 1 99 ? 32.000 0.180 10.864 1.00 49.66 99 ALA A N 1
ATOM 750 C CA . ALA A 1 99 ? 31.959 1.531 10.296 1.00 49.66 99 ALA A CA 1
ATOM 751 C C . ALA A 1 99 ? 30.714 2.322 10.745 1.00 49.66 99 ALA A C 1
ATOM 753 O O . ALA A 1 99 ? 30.766 3.540 10.919 1.00 49.66 99 ALA A O 1
ATOM 754 N N . GLN A 1 100 ? 29.588 1.635 10.947 1.00 45.81 100 GLN A N 1
ATOM 755 C CA . GLN A 1 100 ? 28.348 2.232 11.434 1.00 45.81 100 GLN A CA 1
ATOM 756 C C . GLN A 1 100 ? 28.459 2.630 12.914 1.00 45.81 100 GLN A C 1
ATOM 758 O O . GLN A 1 100 ? 27.948 3.681 13.294 1.00 45.81 100 GLN A O 1
ATOM 763 N N . GLU A 1 101 ? 29.185 1.857 13.728 1.00 51.44 101 GLU A N 1
ATOM 764 C CA . GLU A 1 101 ? 29.477 2.192 15.128 1.00 51.44 101 GLU A CA 1
ATOM 765 C C . GLU A 1 101 ? 30.446 3.389 15.249 1.00 51.44 101 GLU A C 1
ATOM 767 O O . GLU A 1 101 ? 30.225 4.278 16.075 1.00 51.44 101 GLU A O 1
ATOM 772 N N . GLU A 1 102 ? 31.453 3.491 14.367 1.00 52.84 102 GLU A N 1
ATOM 773 C CA . GLU A 1 102 ? 32.362 4.652 14.298 1.00 52.84 102 GLU A CA 1
ATOM 774 C C . GLU A 1 102 ? 31.653 5.958 13.886 1.00 52.84 102 GLU A C 1
ATOM 776 O O . GLU A 1 102 ? 32.018 7.033 14.370 1.00 52.84 102 GLU A O 1
ATOM 781 N N . LEU A 1 103 ? 30.616 5.893 13.037 1.00 51.31 103 LEU A N 1
ATOM 782 C CA . LEU A 1 103 ? 29.814 7.064 12.645 1.00 51.31 103 LEU A CA 1
ATOM 783 C C . LEU A 1 103 ? 28.742 7.459 13.675 1.00 51.31 103 LEU A C 1
ATOM 785 O O . LEU A 1 103 ? 28.307 8.613 13.679 1.00 51.31 103 LEU A O 1
ATOM 789 N N . GLN A 1 104 ? 28.314 6.541 14.545 1.00 48.62 104 GLN A N 1
ATOM 790 C CA . GLN A 1 104 ? 27.230 6.785 15.501 1.00 48.62 104 GLN A CA 1
ATOM 791 C C . GLN A 1 104 ? 27.647 7.768 16.613 1.00 48.62 104 GLN A C 1
ATOM 793 O O . GLN A 1 104 ? 26.878 8.657 16.975 1.00 48.62 104 GLN A O 1
ATOM 798 N N . GLY A 1 105 ? 28.891 7.679 17.099 1.00 63.44 105 GLY A N 1
ATOM 799 C CA . GLY A 1 105 ? 29.418 8.559 18.153 1.00 63.44 105 GLY A CA 1
ATOM 800 C C . GLY A 1 105 ? 29.401 10.060 17.803 1.00 63.44 105 GLY A C 1
ATOM 801 O O . GLY A 1 105 ? 28.853 10.852 18.575 1.00 63.44 105 GLY A O 1
ATOM 802 N N . PRO A 1 106 ? 29.950 10.478 16.645 1.00 60.41 106 PRO A N 1
ATOM 803 C CA . PRO A 1 106 ? 29.916 11.873 16.197 1.00 60.41 106 PRO A CA 1
ATOM 804 C C . PRO A 1 106 ? 28.493 12.419 16.002 1.00 60.41 106 PRO A C 1
ATOM 806 O O . PRO A 1 106 ? 28.212 13.554 16.388 1.00 60.41 106 PRO A O 1
ATOM 809 N N . VAL A 1 107 ? 27.584 11.605 15.451 1.00 57.03 107 VAL A N 1
ATOM 810 C CA . VAL A 1 107 ? 26.181 11.991 15.217 1.00 57.03 107 VAL A CA 1
ATOM 811 C C . VAL A 1 107 ? 25.446 12.199 16.540 1.00 57.03 107 VAL A C 1
ATOM 813 O O . VAL A 1 107 ? 24.764 13.210 16.715 1.00 57.03 107 VAL A O 1
ATOM 816 N N . ASP A 1 108 ? 25.625 11.299 17.507 1.00 58.69 108 ASP A N 1
ATOM 817 C CA . ASP A 1 108 ? 25.013 11.436 18.830 1.00 58.69 108 ASP A CA 1
ATOM 818 C C . ASP A 1 108 ? 25.549 12.671 19.576 1.00 58.69 108 ASP A C 1
ATOM 820 O O . ASP A 1 108 ? 24.816 13.324 20.327 1.00 58.69 108 ASP A O 1
ATOM 824 N N . GLN A 1 109 ? 26.808 13.051 19.343 1.00 66.19 109 GLN A N 1
ATOM 825 C CA . GLN A 1 109 ? 27.400 14.258 19.916 1.00 66.19 109 GLN A CA 1
ATOM 826 C C . GLN A 1 109 ? 26.812 15.541 19.302 1.00 66.19 109 GLN A C 1
ATOM 828 O O . GLN A 1 109 ? 26.432 16.446 20.050 1.00 66.19 109 GLN A O 1
ATOM 833 N N . GLU A 1 110 ? 26.658 15.611 17.975 1.00 66.88 110 GLU A N 1
ATOM 834 C CA . GLU A 1 110 ? 26.006 16.743 17.295 1.00 66.88 110 GLU A CA 1
ATOM 835 C C . GLU A 1 110 ? 24.529 16.884 17.686 1.00 66.88 110 GLU A C 1
ATOM 837 O O . GLU A 1 110 ? 24.061 17.992 17.959 1.00 66.88 110 GLU A O 1
ATOM 842 N N . VAL A 1 111 ? 23.794 15.773 17.786 1.00 62.59 111 VAL A N 1
ATOM 843 C CA . VAL A 1 111 ? 22.380 15.779 18.195 1.00 62.59 111 VAL A CA 1
ATOM 844 C C . VAL A 1 111 ? 22.225 16.284 19.631 1.00 62.59 111 VAL A C 1
ATOM 846 O O . VAL A 1 111 ? 21.333 17.090 19.917 1.00 62.59 111 VAL A O 1
ATOM 849 N N . ASN A 1 112 ? 23.102 15.859 20.543 1.00 65.56 112 ASN A N 1
ATOM 850 C CA . ASN A 1 112 ? 23.076 16.327 21.927 1.00 65.56 112 ASN A CA 1
ATOM 851 C C . ASN A 1 112 ? 23.475 17.805 22.048 1.00 65.56 112 ASN A C 1
ATOM 853 O O . ASN A 1 112 ? 22.857 18.535 22.828 1.00 65.56 112 ASN A O 1
ATOM 857 N N . GLN A 1 113 ? 24.431 18.271 21.242 1.00 76.44 113 GLN A N 1
ATOM 858 C CA . GLN A 1 113 ? 24.811 19.682 21.178 1.00 76.44 113 GLN A CA 1
ATOM 859 C C . GLN A 1 113 ? 23.653 20.553 20.661 1.00 76.44 113 GLN A C 1
ATOM 861 O O . GLN A 1 113 ? 23.256 21.514 21.325 1.00 76.44 113 GLN A O 1
ATOM 866 N N . ALA A 1 114 ? 23.026 20.160 19.547 1.00 62.88 114 ALA A N 1
ATOM 867 C CA . ALA A 1 114 ? 21.868 20.856 18.985 1.00 62.88 114 ALA A CA 1
ATOM 868 C C . ALA A 1 114 ? 20.680 20.895 19.964 1.00 62.88 114 ALA A C 1
ATOM 870 O O . ALA A 1 114 ? 19.960 21.893 20.058 1.00 62.88 114 ALA A O 1
ATOM 871 N N . ARG A 1 115 ? 20.484 19.826 20.746 1.00 69.62 115 ARG A N 1
ATOM 872 C CA . ARG A 1 115 ? 19.455 19.764 21.791 1.00 69.62 115 ARG A CA 1
ATOM 873 C C . ARG A 1 115 ? 19.722 20.754 22.930 1.00 69.62 115 ARG A C 1
ATOM 875 O O . ARG A 1 115 ? 18.770 21.384 23.396 1.00 69.62 115 ARG A O 1
ATOM 882 N N . MET A 1 116 ? 20.972 20.909 23.369 1.00 68.00 116 MET A N 1
ATOM 883 C CA . MET A 1 116 ? 21.325 21.890 24.404 1.00 68.00 116 MET A CA 1
ATOM 884 C C . MET A 1 116 ? 21.144 23.333 23.914 1.00 68.00 116 MET A C 1
ATOM 886 O O . MET A 1 116 ? 20.584 24.158 24.636 1.00 68.00 116 MET A O 1
ATOM 890 N N . GLU A 1 117 ? 21.524 23.629 22.670 1.00 74.12 117 GLU A N 1
ATOM 891 C CA . GLU A 1 117 ? 21.335 24.955 22.064 1.00 74.12 117 GLU A CA 1
ATOM 892 C C . GLU A 1 117 ? 19.850 25.324 21.921 1.00 74.12 117 GLU A C 1
ATOM 894 O O . GLU A 1 117 ? 19.447 26.454 22.211 1.00 74.12 117 GLU A O 1
ATOM 899 N N . ASN A 1 118 ? 19.004 24.358 21.547 1.00 70.81 118 ASN A N 1
ATOM 900 C CA . ASN A 1 118 ? 17.560 24.575 21.454 1.00 70.81 118 ASN A CA 1
ATOM 901 C C . ASN A 1 118 ? 16.931 24.864 22.831 1.00 70.81 118 ASN A C 1
ATOM 903 O O . ASN A 1 118 ? 16.066 25.734 22.951 1.00 70.81 118 ASN A O 1
ATOM 907 N N . GLN A 1 119 ? 17.400 24.187 23.887 1.00 69.31 119 GLN A N 1
ATOM 908 C CA . GLN A 1 119 ? 16.949 24.439 25.260 1.00 69.31 119 GLN A CA 1
ATOM 909 C C . GLN A 1 119 ? 17.350 25.832 25.767 1.00 69.31 119 GLN A C 1
ATOM 911 O O . GLN A 1 119 ? 16.532 26.496 26.411 1.00 69.31 119 GLN A O 1
ATOM 916 N N . ASP A 1 120 ? 18.558 26.311 25.454 1.00 76.94 120 ASP A N 1
ATOM 917 C CA . ASP A 1 120 ? 18.979 27.666 25.831 1.00 76.94 120 ASP A CA 1
ATOM 918 C C . ASP A 1 120 ? 18.142 28.740 25.115 1.00 76.94 120 ASP A C 1
ATOM 920 O O . ASP A 1 120 ? 17.617 29.655 25.756 1.00 76.94 120 ASP A O 1
ATOM 924 N N . LEU A 1 121 ? 17.899 28.578 23.808 1.00 69.81 121 LEU A N 1
ATOM 925 C CA . LEU A 1 121 ? 17.035 29.473 23.027 1.00 69.81 121 LEU A CA 1
ATOM 926 C C . LEU A 1 121 ? 15.605 29.537 23.581 1.00 69.81 121 LEU A C 1
ATOM 928 O O . LEU A 1 121 ? 15.041 30.629 23.718 1.00 69.81 121 LEU A O 1
ATOM 932 N N . GLN A 1 122 ? 15.026 28.392 23.957 1.00 68.81 122 GLN A N 1
ATOM 933 C CA . GLN A 1 122 ? 13.723 28.353 24.626 1.00 68.81 122 GLN A CA 1
ATOM 934 C C . GLN A 1 122 ? 13.755 29.089 25.972 1.00 68.81 122 GLN A C 1
ATOM 936 O O . GLN A 1 122 ? 12.858 29.885 26.263 1.00 68.81 122 GLN A O 1
ATOM 941 N N . GLY A 1 123 ? 14.813 28.909 26.768 1.00 74.00 123 GLY A N 1
ATOM 942 C CA . GLY A 1 123 ? 15.006 29.634 28.025 1.00 74.00 123 GLY A CA 1
ATOM 943 C C . GLY A 1 123 ? 15.091 31.155 27.838 1.00 74.00 123 GLY A C 1
ATOM 944 O O . GLY A 1 123 ? 14.497 31.919 28.607 1.00 74.00 123 GLY A O 1
ATOM 945 N N . GLN A 1 124 ? 15.781 31.617 26.792 1.00 75.81 124 GLN A N 1
ATOM 946 C CA . GLN A 1 124 ? 15.877 33.039 26.451 1.00 75.81 124 GLN A CA 1
ATOM 947 C C . GLN A 1 124 ? 14.530 33.623 25.995 1.00 75.81 124 GLN A C 1
ATOM 949 O O . GLN A 1 124 ? 14.168 34.733 26.406 1.00 75.81 124 GLN A O 1
ATOM 954 N N . LEU A 1 125 ? 13.762 32.879 25.193 1.00 71.00 125 LEU A N 1
ATOM 955 C CA . LEU A 1 125 ? 12.422 33.275 24.745 1.00 71.00 125 LEU A CA 1
ATOM 956 C C . LEU A 1 125 ? 11.448 33.412 25.918 1.00 71.00 125 LEU A C 1
ATOM 958 O O . LEU A 1 125 ? 10.756 34.428 26.019 1.00 71.00 125 LEU A O 1
ATOM 962 N N . VAL A 1 126 ? 11.455 32.454 26.849 1.00 76.56 126 VAL A N 1
ATOM 963 C CA . VAL A 1 126 ? 10.632 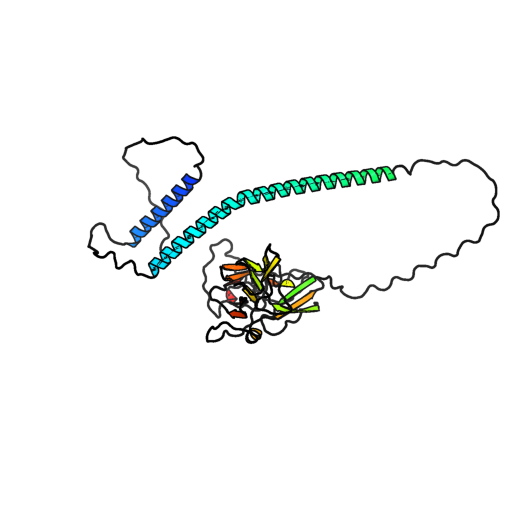32.515 28.066 1.00 76.56 126 VAL A CA 1
ATOM 964 C C . VAL A 1 126 ? 10.998 33.742 28.903 1.00 76.56 126 VAL A C 1
ATOM 966 O O . VAL A 1 126 ? 10.115 34.504 29.287 1.00 76.56 126 VAL A O 1
ATOM 969 N N . LYS A 1 127 ? 12.292 34.020 29.120 1.00 74.31 127 LYS A N 1
ATOM 970 C CA . LYS A 1 127 ? 12.731 35.219 29.861 1.00 74.31 127 LYS A CA 1
ATOM 971 C C . LYS A 1 127 ? 12.250 36.522 29.210 1.00 74.31 127 LYS A C 1
ATOM 973 O O . LYS A 1 127 ? 11.824 37.436 29.921 1.00 74.31 127 LYS A O 1
ATOM 978 N N . ARG A 1 128 ? 12.290 36.621 27.874 1.00 76.12 128 ARG A N 1
ATOM 979 C CA . ARG A 1 128 ? 11.777 37.792 27.138 1.00 76.12 128 ARG A CA 1
ATOM 980 C C . ARG A 1 128 ? 10.261 37.932 27.268 1.00 76.12 128 ARG A C 1
ATOM 982 O O . ARG A 1 128 ? 9.793 39.036 27.544 1.00 76.12 128 ARG A O 1
ATOM 989 N N . ALA A 1 129 ? 9.516 36.834 27.140 1.00 68.00 129 ALA A N 1
ATOM 990 C CA . ALA A 1 129 ? 8.064 36.824 27.305 1.00 68.00 129 ALA A CA 1
ATOM 991 C C . ALA A 1 129 ? 7.650 37.267 28.719 1.00 68.00 129 ALA A C 1
ATOM 993 O O . ALA A 1 129 ? 6.792 38.135 28.870 1.00 68.00 129 ALA A O 1
ATOM 994 N N . THR A 1 130 ? 8.327 36.768 29.759 1.00 72.81 130 THR A N 1
ATOM 995 C CA . THR A 1 130 ? 8.055 37.150 31.154 1.00 72.81 130 THR A CA 1
ATOM 996 C C . THR A 1 130 ? 8.369 38.624 31.422 1.00 72.81 130 THR A C 1
ATOM 998 O O . THR A 1 130 ? 7.617 39.298 32.126 1.00 72.81 130 THR A O 1
ATOM 1001 N N . LYS A 1 131 ? 9.447 39.162 30.831 1.00 75.81 131 LYS A N 1
ATOM 1002 C CA . LYS A 1 131 ? 9.785 40.591 30.938 1.00 75.81 131 LYS A CA 1
ATOM 1003 C C . LYS A 1 131 ? 8.720 41.476 30.279 1.00 75.81 131 LYS A C 1
ATOM 1005 O O . LYS A 1 131 ? 8.342 42.490 30.861 1.00 75.81 131 LYS A O 1
ATOM 1010 N N . ALA A 1 132 ? 8.212 41.078 29.112 1.00 68.00 132 ALA A N 1
ATOM 1011 C CA . ALA A 1 132 ? 7.132 41.787 28.424 1.00 68.00 132 ALA A CA 1
ATOM 1012 C C . ALA A 1 132 ? 5.820 41.760 29.229 1.00 68.00 132 ALA A C 1
ATOM 1014 O O . ALA A 1 132 ? 5.154 42.786 29.357 1.00 68.00 132 ALA A O 1
ATOM 1015 N N . LEU A 1 133 ? 5.490 40.619 29.847 1.00 68.38 133 LEU A N 1
ATOM 1016 C CA . LEU A 1 133 ? 4.305 40.490 30.701 1.00 68.38 133 LEU A CA 1
ATOM 1017 C C . LEU A 1 133 ? 4.381 41.394 31.940 1.00 68.38 133 LEU A C 1
ATOM 1019 O O . LEU A 1 133 ? 3.385 41.998 32.333 1.00 68.38 133 LEU A O 1
ATOM 1023 N N . LYS A 1 134 ? 5.569 41.513 32.548 1.00 70.00 134 LYS A N 1
ATOM 1024 C CA . LYS A 1 134 ? 5.782 42.361 33.727 1.00 70.00 134 LYS A CA 1
ATOM 1025 C C . LYS A 1 134 ? 5.650 43.852 33.394 1.00 70.00 134 LYS A C 1
ATOM 1027 O O . LYS A 1 134 ? 4.973 44.565 34.126 1.00 70.00 134 LYS A O 1
ATOM 1032 N N . ALA A 1 135 ? 6.197 44.284 32.256 1.00 65.75 135 ALA A N 1
ATOM 1033 C CA . ALA A 1 135 ? 6.043 45.656 31.764 1.00 65.75 135 ALA A CA 1
ATOM 1034 C C . ALA A 1 135 ? 4.578 45.999 31.433 1.00 65.75 135 ALA A C 1
ATOM 1036 O O . ALA A 1 135 ? 4.119 47.102 31.714 1.00 65.75 135 ALA A O 1
ATOM 1037 N N . SER A 1 136 ? 3.814 45.038 30.896 1.00 59.50 136 SER A N 1
ATOM 1038 C CA . SER A 1 136 ? 2.375 45.216 30.673 1.00 59.50 136 SER A CA 1
ATOM 1039 C C . SER A 1 136 ? 1.595 45.379 31.978 1.00 59.50 136 SER A C 1
ATOM 1041 O O . SER A 1 136 ? 0.571 46.050 31.972 1.00 59.50 136 SER A O 1
ATOM 1043 N N . LYS A 1 137 ? 2.039 44.766 33.079 1.00 58.19 137 LYS A N 1
ATOM 1044 C CA . LYS A 1 137 ? 1.352 44.852 34.373 1.00 58.19 137 LYS A CA 1
ATOM 1045 C C . LYS A 1 137 ? 1.606 46.190 35.075 1.00 58.19 137 LYS A C 1
ATOM 1047 O O . LYS A 1 137 ? 0.671 46.763 35.615 1.00 58.19 137 LYS A O 1
ATOM 1052 N N . GLU A 1 138 ? 2.823 46.726 34.980 1.00 57.19 138 GLU A N 1
ATOM 1053 C CA . GLU A 1 138 ? 3.164 48.065 35.499 1.00 57.19 138 GLU A CA 1
ATOM 1054 C C . GLU A 1 138 ? 2.418 49.200 34.773 1.00 57.19 138 GLU A C 1
ATOM 1056 O O . GLU A 1 138 ? 2.142 50.230 35.378 1.00 57.19 138 GLU A O 1
ATOM 1061 N N . TYR A 1 139 ? 2.027 49.008 33.507 1.00 49.47 139 TYR A N 1
ATOM 1062 C CA . TYR A 1 139 ? 1.210 49.979 32.766 1.00 49.47 139 TYR A CA 1
ATOM 1063 C C . TYR A 1 139 ? -0.254 50.045 33.246 1.00 49.47 139 TYR A C 1
ATOM 1065 O O . TYR A 1 139 ? -0.872 51.099 33.150 1.00 49.47 139 TYR A O 1
ATOM 1073 N N . TYR A 1 140 ? -0.807 48.951 33.785 1.00 49.75 140 TYR A N 1
ATOM 1074 C CA . TYR A 1 140 ? -2.196 48.903 34.272 1.00 49.75 140 TYR A CA 1
ATOM 1075 C C . TYR A 1 140 ? -2.361 49.355 35.735 1.00 49.75 140 TYR A C 1
ATOM 1077 O O . TYR A 1 140 ? -3.458 49.760 36.106 1.00 49.75 140 TYR A O 1
ATOM 1085 N N . ASP A 1 141 ? -1.302 49.327 36.552 1.00 48.38 141 ASP A N 1
ATOM 1086 C CA . ASP A 1 141 ? -1.357 49.744 37.969 1.00 48.38 141 ASP A CA 1
ATOM 1087 C C . ASP A 1 141 ? -1.235 51.273 38.175 1.00 48.38 141 ASP A C 1
ATOM 1089 O O . ASP A 1 141 ? -1.435 51.759 39.285 1.00 48.38 141 ASP A O 1
ATOM 1093 N N . LEU A 1 142 ? -0.933 52.056 37.130 1.00 49.84 142 LEU A N 1
ATOM 1094 C CA . LEU A 1 142 ? -0.758 53.517 37.226 1.00 49.84 142 LEU A CA 1
ATOM 1095 C C . LEU A 1 142 ? -2.043 54.341 37.009 1.00 49.84 142 LEU A C 1
ATOM 1097 O O . LEU A 1 142 ? -1.994 55.559 37.150 1.00 49.84 142 LEU A O 1
ATOM 1101 N N . ASP A 1 143 ? -3.179 53.710 36.694 1.00 47.34 143 ASP A N 1
ATOM 1102 C CA . ASP A 1 143 ? -4.416 54.407 36.284 1.00 47.34 143 ASP A CA 1
ATOM 1103 C C . ASP A 1 143 ? -5.555 54.315 37.326 1.00 47.34 143 ASP A C 1
ATOM 1105 O O . ASP A 1 143 ? -6.731 54.499 37.005 1.00 47.34 143 ASP A O 1
ATOM 1109 N N . HIS A 1 144 ? -5.240 53.981 38.587 1.00 45.16 144 HIS A N 1
ATOM 1110 C CA . HIS A 1 144 ? -6.254 53.745 39.631 1.00 45.16 144 HIS A CA 1
ATOM 1111 C C . HIS A 1 144 ? -6.223 54.647 40.869 1.00 45.16 144 HIS A C 1
ATOM 1113 O O . HIS A 1 144 ? -7.119 54.508 41.698 1.00 45.16 144 HIS A O 1
ATOM 1119 N N . ASP A 1 145 ? -5.336 55.644 40.956 1.00 42.28 145 ASP A N 1
ATOM 1120 C CA . ASP A 1 145 ? -5.321 56.558 42.106 1.00 42.28 145 ASP A CA 1
ATOM 1121 C C . ASP A 1 145 ? -5.491 58.040 41.736 1.00 42.28 145 ASP A C 1
ATOM 1123 O O . ASP A 1 145 ? -4.549 58.746 41.376 1.00 42.28 145 ASP A O 1
ATOM 1127 N N . GLY A 1 146 ? -6.719 58.520 41.964 1.00 38.06 146 GLY A N 1
ATOM 1128 C CA . GLY A 1 146 ? -7.008 59.890 42.389 1.00 38.06 146 GLY A CA 1
ATOM 1129 C C . GLY A 1 146 ? -7.713 60.763 41.357 1.00 38.06 146 GLY A C 1
ATOM 1130 O O . GLY A 1 146 ? -7.150 61.013 40.309 1.00 38.06 146 GLY A O 1
ATOM 1131 N N . TRP A 1 147 ? -8.917 61.256 41.686 1.00 33.94 147 TRP A N 1
ATOM 1132 C CA . TRP A 1 147 ? -9.251 62.695 41.757 1.00 33.94 147 TRP A CA 1
ATOM 1133 C C . TRP A 1 147 ? -10.605 62.886 42.477 1.00 33.94 147 TRP A C 1
ATOM 1135 O O . TRP A 1 147 ? -11.652 62.422 42.028 1.00 33.94 147 TRP A O 1
ATOM 1145 N N . LEU A 1 148 ? -10.557 63.561 43.633 1.00 33.56 148 LEU A N 1
ATOM 1146 C CA . LEU A 1 148 ? -11.686 63.959 44.486 1.00 33.56 148 LEU A CA 1
ATOM 1147 C C . LEU A 1 148 ? -12.273 65.312 44.035 1.00 33.56 148 LEU A C 1
ATOM 1149 O O . LEU A 1 148 ? -11.542 66.226 43.663 1.00 33.56 148 LEU A O 1
ATOM 1153 N N . PHE A 1 149 ? -13.602 65.419 44.108 1.00 33.62 149 PHE A N 1
ATOM 1154 C CA . PHE A 1 149 ? -14.444 66.556 43.713 1.00 33.62 149 PHE A CA 1
ATOM 1155 C C . PHE A 1 149 ? -14.279 67.819 44.588 1.00 33.62 149 PHE A C 1
ATOM 1157 O O . PHE A 1 149 ? -14.132 67.724 45.804 1.00 33.62 149 PHE A O 1
ATOM 1164 N N . SER A 1 150 ? -14.449 69.002 43.977 1.00 33.66 150 SER A N 1
ATOM 1165 C CA . SER A 1 150 ? -14.823 70.260 44.649 1.00 33.66 150 SER A CA 1
ATOM 1166 C C . SER A 1 150 ? -15.801 71.081 43.786 1.00 33.66 150 SER A C 1
ATOM 1168 O O . SER A 1 150 ? -15.990 70.809 42.603 1.00 33.66 150 SER A O 1
ATOM 1170 N N . ASP A 1 151 ? -16.460 72.039 44.429 1.00 35.09 151 ASP A N 1
ATOM 1171 C CA . ASP A 1 151 ? -17.876 72.408 44.319 1.00 35.09 151 ASP A CA 1
ATOM 1172 C C . ASP A 1 151 ? -18.200 73.591 43.352 1.00 35.09 151 ASP A C 1
ATOM 1174 O O . ASP A 1 151 ? -17.411 74.517 43.190 1.00 35.09 151 ASP A O 1
ATOM 1178 N N . ARG A 1 152 ? -19.442 73.574 42.826 1.00 33.25 152 ARG A N 1
ATOM 1179 C CA . ARG A 1 152 ? -20.350 74.654 42.322 1.00 33.25 152 ARG A CA 1
ATOM 1180 C C . ARG A 1 152 ? -20.167 75.459 41.004 1.00 33.25 152 ARG A C 1
ATOM 1182 O O . ARG A 1 152 ? -19.421 76.422 40.915 1.00 33.25 152 ARG A O 1
ATOM 1189 N N . VAL A 1 153 ? -21.144 75.184 40.116 1.00 42.84 153 VAL A N 1
ATOM 1190 C CA . VAL A 1 153 ? -22.134 76.052 39.405 1.00 42.84 153 VAL A CA 1
ATOM 1191 C C . VAL A 1 153 ? -21.661 77.174 38.458 1.00 42.84 153 VAL A C 1
ATOM 1193 O O . VAL A 1 153 ? -21.280 78.242 38.911 1.00 42.84 153 VAL A O 1
ATOM 1196 N N . LEU A 1 154 ? -21.960 77.022 37.153 1.00 32.94 154 LEU A N 1
ATOM 1197 C CA . LEU A 1 154 ? -22.754 77.975 36.342 1.00 32.94 154 LEU A CA 1
ATOM 1198 C C . LEU A 1 154 ? -23.296 77.288 35.053 1.00 32.94 154 LEU A C 1
ATOM 1200 O O . LEU A 1 154 ? -22.707 76.347 34.537 1.00 32.94 154 LEU A O 1
ATOM 1204 N N . ARG A 1 155 ? -24.477 77.720 34.594 1.00 41.84 155 ARG A N 1
ATOM 1205 C CA . ARG A 1 155 ? -25.448 77.066 33.675 1.00 41.84 155 ARG A CA 1
ATOM 1206 C C . ARG A 1 155 ? -25.050 77.072 32.171 1.00 41.84 155 ARG A C 1
ATOM 1208 O O . ARG A 1 155 ? -24.674 78.144 31.702 1.00 41.84 155 ARG A O 1
ATOM 1215 N N . PRO A 1 156 ? -25.267 75.991 31.379 1.00 45.66 156 PRO A N 1
ATOM 1216 C CA . PRO A 1 156 ? -25.212 76.031 29.907 1.00 45.66 156 PRO A CA 1
ATOM 1217 C C . PRO A 1 156 ? -26.605 76.113 29.223 1.00 45.66 156 PRO A C 1
ATOM 1219 O O . PRO A 1 156 ? -27.603 75.706 29.825 1.00 45.66 156 PRO A O 1
ATOM 1222 N N . PRO A 1 157 ? -26.705 76.618 27.974 1.00 52.44 157 PRO A N 1
ATOM 1223 C CA . PRO A 1 157 ? -27.949 76.684 27.192 1.00 52.44 157 PRO A CA 1
ATOM 1224 C C . PRO A 1 157 ? -28.331 75.350 26.506 1.00 52.44 157 PRO A C 1
ATOM 1226 O O . PRO A 1 157 ? -27.448 74.594 26.128 1.00 52.44 157 PRO A O 1
ATOM 1229 N N . GLY A 1 158 ? -29.648 75.134 26.329 1.00 51.31 158 GLY A N 1
ATOM 1230 C CA . GLY A 1 158 ? -30.373 74.252 25.379 1.00 51.31 158 GLY A CA 1
ATOM 1231 C C . GLY A 1 158 ? -29.800 72.880 24.973 1.00 51.31 158 GLY A C 1
ATOM 1232 O O . GLY A 1 158 ? -28.820 72.814 24.247 1.00 51.31 158 GLY A O 1
ATOM 1233 N N . LEU A 1 159 ? -30.487 71.789 25.344 1.00 49.81 159 LEU A N 1
ATOM 1234 C CA . LEU A 1 159 ? -30.170 70.409 24.936 1.00 49.81 159 LEU A CA 1
ATOM 1235 C C . LEU A 1 159 ? -30.705 70.079 23.528 1.00 49.81 159 LEU A C 1
ATOM 1237 O O . LEU A 1 159 ? -31.909 70.197 23.297 1.00 49.81 159 LEU A O 1
ATOM 1241 N N . ASP A 1 160 ? -29.846 69.566 22.643 1.00 63.88 160 ASP A N 1
ATOM 1242 C CA . ASP A 1 160 ? -30.273 68.820 21.453 1.00 63.88 160 ASP A CA 1
ATOM 1243 C C . ASP A 1 160 ? -30.814 67.437 21.863 1.00 63.88 160 ASP A C 1
ATOM 1245 O O . ASP A 1 160 ? -30.308 66.795 22.788 1.00 63.88 160 ASP A O 1
ATOM 1249 N N . GLY A 1 161 ? -31.877 66.978 21.196 1.00 60.91 161 GLY A N 1
ATOM 1250 C CA . GLY A 1 161 ? -32.546 65.712 21.513 1.00 60.91 161 GLY A CA 1
ATOM 1251 C C . GLY A 1 161 ? -31.626 64.493 21.364 1.00 60.91 161 GLY A C 1
ATOM 1252 O O . GLY A 1 161 ? -30.855 64.393 20.412 1.00 60.91 161 GLY A O 1
ATOM 1253 N N . LEU A 1 162 ? -31.730 63.544 22.301 1.00 64.06 162 LEU A N 1
ATOM 1254 C CA . LEU A 1 162 ? -30.946 62.305 22.292 1.00 64.06 162 LEU A CA 1
ATOM 1255 C C . LEU A 1 162 ? -31.189 61.499 20.997 1.00 64.06 162 LEU A C 1
ATOM 1257 O O . LEU A 1 162 ? -32.350 61.279 20.636 1.00 64.06 162 LEU A O 1
ATOM 1261 N N . PRO A 1 163 ? -30.135 60.993 20.325 1.00 71.56 163 PRO A N 1
ATOM 1262 C CA . PRO A 1 163 ? -30.286 60.041 19.230 1.00 71.56 163 PRO A CA 1
ATOM 1263 C C . PRO A 1 163 ? -31.079 58.806 19.679 1.00 71.56 163 PRO A C 1
ATOM 1265 O O . PRO A 1 163 ? -30.843 58.263 20.760 1.00 71.56 163 PRO A O 1
ATOM 1268 N N . GLY A 1 164 ? -32.021 58.356 18.844 1.00 73.88 164 GLY A N 1
ATOM 1269 C CA . GLY A 1 164 ? -32.856 57.190 19.137 1.00 73.88 164 GLY A CA 1
ATOM 1270 C C . GLY A 1 164 ? -32.033 55.921 19.391 1.00 73.88 164 GLY A C 1
ATOM 1271 O O . GLY A 1 164 ? -30.982 55.707 18.786 1.00 73.88 164 GLY A O 1
ATOM 1272 N N . LEU A 1 165 ? -32.523 55.065 20.292 1.00 74.75 165 LEU A N 1
ATOM 1273 C CA . LEU A 1 165 ? -31.863 53.813 20.665 1.00 74.75 165 LEU A CA 1
ATOM 1274 C C . LEU A 1 165 ? -31.673 52.900 19.443 1.00 74.75 165 LEU A C 1
ATOM 1276 O O . LEU A 1 165 ? -32.605 52.671 18.670 1.00 74.75 165 LEU A O 1
ATOM 1280 N N . LYS A 1 166 ? -30.468 52.338 19.295 1.00 75.75 166 LYS A N 1
ATOM 1281 C CA . LYS A 1 166 ? -30.159 51.352 18.252 1.00 75.75 166 LYS A CA 1
ATOM 1282 C C . LYS A 1 166 ? -31.084 50.138 18.408 1.00 75.75 166 LYS A C 1
ATOM 1284 O O . LYS A 1 166 ? -31.221 49.602 19.507 1.00 75.75 166 LYS A O 1
ATOM 1289 N N . GLY A 1 167 ? -31.710 49.712 17.308 1.00 78.56 167 GLY A N 1
ATOM 1290 C CA . GLY A 1 167 ? -32.584 48.537 17.290 1.00 78.56 167 GLY A CA 1
ATOM 1291 C C . GLY A 1 167 ? -31.872 47.280 17.802 1.00 78.56 167 GLY A C 1
ATOM 1292 O O . GLY A 1 167 ? -30.651 47.150 17.670 1.00 78.56 167 GLY A O 1
ATOM 1293 N N . LYS A 1 168 ? -32.635 46.360 18.404 1.00 78.81 168 LYS A N 1
ATOM 1294 C CA . LYS A 1 168 ? -32.088 45.099 18.920 1.00 78.81 168 LYS A CA 1
ATOM 1295 C C . LYS A 1 168 ? -31.422 44.311 17.779 1.00 78.81 168 LYS A C 1
ATOM 1297 O O . LYS A 1 168 ? -31.988 44.270 16.684 1.00 78.81 168 LYS A O 1
ATOM 1302 N N . PRO A 1 169 ? -30.248 43.693 18.009 1.00 80.06 169 PRO A N 1
ATOM 1303 C CA . PRO A 1 169 ? -29.663 42.760 17.053 1.00 80.06 169 PRO A CA 1
ATOM 1304 C C . PRO A 1 169 ? -30.682 41.685 16.660 1.00 80.06 169 PRO A C 1
ATOM 1306 O O . PRO A 1 169 ? -31.402 41.189 17.526 1.00 80.06 169 PRO A O 1
ATOM 1309 N N . GLY A 1 170 ? -30.755 41.360 15.366 1.00 79.12 170 GLY A N 1
ATOM 1310 C CA . GLY A 1 170 ? -31.641 40.308 14.867 1.00 79.12 170 GLY A CA 1
ATOM 1311 C C . GLY A 1 170 ? -31.280 38.936 15.437 1.00 79.12 170 GLY A C 1
ATOM 1312 O O . GLY A 1 170 ? -30.144 38.709 15.864 1.00 79.12 170 GLY A O 1
ATOM 1313 N N . ASP A 1 171 ? -32.251 38.026 15.437 1.00 78.62 171 ASP A N 1
ATOM 1314 C CA . ASP A 1 171 ? -32.075 36.685 15.984 1.00 78.62 171 ASP A CA 1
ATOM 1315 C C . ASP A 1 171 ? -30.960 35.919 15.264 1.00 78.62 171 ASP A C 1
ATOM 1317 O O . ASP A 1 171 ? -30.775 35.999 14.045 1.00 78.62 171 ASP A O 1
ATOM 1321 N N . ARG A 1 172 ? -30.185 35.165 16.047 1.00 75.44 172 ARG A N 1
ATOM 1322 C CA . ARG A 1 172 ? -29.081 34.355 15.534 1.00 75.44 172 ARG A CA 1
ATOM 1323 C C . ARG A 1 172 ? -29.662 33.250 14.646 1.00 75.44 172 ARG A C 1
ATOM 1325 O O . ARG A 1 172 ? -30.484 32.464 15.108 1.00 75.44 172 ARG A O 1
ATOM 1332 N N . GLY A 1 173 ? -29.224 33.190 13.388 1.00 68.94 173 GLY A N 1
ATOM 1333 C CA . GLY A 1 173 ? -29.641 32.142 12.454 1.00 68.94 173 GLY A CA 1
ATOM 1334 C C . GLY A 1 173 ? -29.371 30.737 13.004 1.00 68.94 173 GLY A C 1
ATOM 1335 O O . GLY A 1 173 ? -28.418 30.525 13.760 1.00 68.94 173 GLY A O 1
ATOM 1336 N N . THR A 1 174 ? -30.215 29.776 12.628 1.00 70.38 174 THR A N 1
ATOM 1337 C CA . THR A 1 174 ? -30.096 28.369 13.031 1.00 70.38 174 THR A CA 1
ATOM 1338 C C . THR A 1 174 ? -28.715 27.803 12.670 1.00 70.38 174 THR A C 1
ATOM 1340 O O . THR A 1 174 ? -28.268 28.008 11.536 1.00 70.38 174 THR A O 1
ATOM 1343 N N . PRO A 1 175 ? -28.029 27.081 13.581 1.00 64.94 175 PRO A N 1
ATOM 1344 C CA . PRO A 1 175 ? -26.763 26.422 13.272 1.00 64.94 175 PRO A CA 1
ATOM 1345 C C . PRO A 1 175 ? -26.912 25.485 12.068 1.00 64.94 175 PRO A C 1
ATOM 1347 O O . PRO A 1 175 ? -27.908 24.774 11.954 1.00 64.94 175 PRO A O 1
ATOM 1350 N N . ALA A 1 176 ? -25.925 25.478 11.169 1.00 60.03 176 ALA A N 1
ATOM 1351 C CA . ALA A 1 176 ? -25.927 24.593 10.007 1.00 60.03 176 ALA A CA 1
ATOM 1352 C C . ALA A 1 176 ? -26.009 23.117 10.448 1.00 60.03 176 ALA A C 1
ATOM 1354 O O . ALA A 1 176 ? -25.136 22.629 11.164 1.00 60.03 176 ALA A O 1
ATOM 1355 N N . SER A 1 177 ? -27.062 22.421 10.013 1.00 55.44 177 SER A N 1
ATOM 1356 C CA . SER A 1 177 ? -27.388 21.031 10.367 1.00 55.44 177 SER A CA 1
ATOM 1357 C C . SER A 1 177 ? -26.614 20.011 9.521 1.00 55.44 177 SER A C 1
ATOM 1359 O O . SER A 1 177 ? -27.204 19.171 8.844 1.00 55.44 177 SER A O 1
ATOM 1361 N N . GLY A 1 178 ? -25.287 20.091 9.535 1.00 58.34 178 GLY A N 1
ATOM 1362 C CA . GLY A 1 178 ? -24.422 19.091 8.918 1.00 58.34 178 GLY A CA 1
ATOM 1363 C C . GLY A 1 178 ? -23.298 18.721 9.870 1.00 58.34 178 GLY A C 1
ATOM 1364 O O . GLY A 1 178 ? -22.679 19.609 10.459 1.00 58.34 178 GLY A O 1
ATOM 1365 N N . THR A 1 179 ? -23.011 17.425 10.014 1.00 58.38 179 THR A N 1
ATOM 1366 C CA . THR A 1 179 ? -21.700 16.960 10.481 1.00 58.38 179 THR A CA 1
ATOM 1367 C C . THR A 1 179 ? -20.658 17.614 9.585 1.00 58.38 179 THR A C 1
ATOM 1369 O O . THR A 1 179 ? -20.481 17.215 8.437 1.00 58.38 179 THR A O 1
ATOM 1372 N N . ARG A 1 180 ? -20.031 18.692 10.066 1.00 61.38 180 ARG A N 1
ATOM 1373 C CA . ARG A 1 180 ? -18.918 19.324 9.359 1.00 61.38 180 ARG A CA 1
ATOM 1374 C C . ARG A 1 180 ? -17.846 18.256 9.201 1.00 61.38 180 ARG A C 1
ATOM 1376 O O . ARG A 1 180 ? -17.352 17.765 10.213 1.00 61.38 180 ARG A O 1
ATOM 1383 N N . MET A 1 181 ? -17.517 17.898 7.961 1.00 68.12 181 MET A N 1
ATOM 1384 C CA . MET A 1 181 ? -16.320 17.112 7.690 1.00 68.12 181 MET A CA 1
ATOM 1385 C C . MET A 1 181 ? -15.133 17.874 8.284 1.00 68.12 181 MET A C 1
ATOM 1387 O O . MET A 1 181 ? -14.999 19.083 8.079 1.00 68.12 181 MET A O 1
ATOM 1391 N N . GLN A 1 182 ? -14.359 17.200 9.131 1.00 74.81 182 GLN A N 1
ATOM 1392 C CA . GLN A 1 182 ? -13.292 17.824 9.918 1.00 74.81 182 GLN A CA 1
ATOM 1393 C C . GLN A 1 182 ? -11.927 17.737 9.214 1.00 74.81 182 GLN A C 1
ATOM 1395 O O . GLN A 1 182 ? -10.910 18.031 9.836 1.00 74.81 182 GLN A O 1
ATOM 1400 N N . GLY A 1 183 ? -11.888 17.364 7.927 1.00 86.44 183 GLY A N 1
ATOM 1401 C CA . GLY A 1 183 ? -10.647 17.271 7.158 1.00 86.44 183 GLY A CA 1
ATOM 1402 C C . GLY A 1 183 ? -9.797 16.038 7.469 1.00 86.44 183 GLY A C 1
ATOM 1403 O O . GLY A 1 183 ? -8.602 16.044 7.178 1.00 86.44 183 GLY A O 1
ATOM 1404 N N . PHE A 1 184 ? -10.367 14.982 8.064 1.00 95.44 184 PHE A N 1
ATOM 1405 C CA . PHE A 1 184 ? -9.647 13.724 8.272 1.00 95.44 184 PHE A CA 1
ATOM 1406 C C . PHE A 1 184 ? -9.634 12.914 6.982 1.00 95.44 184 PHE A C 1
ATOM 1408 O O . PHE A 1 184 ? -10.673 12.436 6.528 1.00 95.44 184 PHE A O 1
ATOM 1415 N N . VAL A 1 185 ? -8.448 12.757 6.400 1.00 97.50 185 VAL A N 1
ATOM 1416 C CA . VAL A 1 185 ? -8.256 12.084 5.116 1.00 97.50 185 VAL A CA 1
ATOM 1417 C C . VAL A 1 185 ? -7.567 10.744 5.321 1.00 97.50 185 VAL A C 1
ATOM 1419 O O . VAL A 1 185 ? -6.556 10.665 6.017 1.00 97.50 185 VAL A O 1
ATOM 1422 N N . PHE A 1 186 ? -8.087 9.708 4.671 1.00 98.25 186 PHE A N 1
ATOM 1423 C CA . PHE A 1 186 ? -7.454 8.396 4.588 1.00 98.25 186 PHE A CA 1
ATOM 1424 C C . PHE A 1 186 ? -7.636 7.800 3.187 1.00 98.25 186 PHE A C 1
ATOM 1426 O O . PHE A 1 186 ? -8.446 8.282 2.390 1.00 98.25 186 PHE A O 1
ATOM 1433 N N . THR A 1 187 ? -6.888 6.745 2.883 1.00 98.75 187 THR A N 1
ATOM 1434 C CA . THR A 1 187 ? -6.926 6.074 1.576 1.00 98.75 187 THR A CA 1
ATOM 1435 C C . THR A 1 187 ? -7.409 4.637 1.716 1.00 98.75 187 THR A C 1
ATOM 1437 O O . THR A 1 187 ? -7.084 3.949 2.681 1.00 98.75 187 THR A O 1
ATOM 1440 N N . ARG A 1 188 ? -8.188 4.178 0.731 1.00 98.69 188 ARG A N 1
ATOM 1441 C CA . ARG A 1 188 ? -8.588 2.778 0.569 1.00 98.69 188 ARG A CA 1
ATOM 1442 C C . ARG A 1 188 ? -8.040 2.231 -0.747 1.00 98.69 188 ARG A C 1
ATOM 1444 O O . ARG A 1 188 ? -8.110 2.911 -1.773 1.00 98.69 188 ARG A O 1
ATOM 1451 N N . HIS A 1 189 ? -7.533 1.002 -0.725 1.00 98.81 189 HIS A N 1
ATOM 1452 C CA . HIS A 1 189 ? -6.939 0.322 -1.878 1.00 98.81 189 HIS A CA 1
ATOM 1453 C C . HIS A 1 189 ? -7.764 -0.906 -2.244 1.00 98.81 189 HIS A C 1
ATOM 1455 O O . HIS A 1 189 ? -8.072 -1.714 -1.377 1.00 98.81 189 HIS A O 1
ATOM 1461 N N . SER A 1 190 ? -8.110 -1.066 -3.521 1.00 98.44 190 SER A N 1
ATOM 1462 C CA . SER A 1 190 ? -8.961 -2.183 -3.947 1.00 98.44 190 SER A CA 1
ATOM 1463 C C . SER A 1 190 ? -8.202 -3.482 -4.179 1.00 98.44 190 SER A C 1
ATOM 1465 O O . SER A 1 190 ? -8.833 -4.525 -4.301 1.00 98.44 190 SER A O 1
ATOM 1467 N N . GLN A 1 191 ? -6.877 -3.418 -4.351 1.00 98.50 191 GLN A N 1
ATOM 1468 C CA . GLN A 1 191 ? -6.051 -4.535 -4.817 1.00 98.50 191 GLN A CA 1
ATOM 1469 C C . GLN A 1 191 ? -6.586 -5.160 -6.121 1.00 98.50 191 GLN A C 1
ATOM 1471 O O . GLN A 1 191 ? -6.327 -6.327 -6.405 1.00 98.50 191 GLN A O 1
ATOM 1476 N N . THR A 1 192 ? -7.331 -4.393 -6.925 1.00 98.44 192 THR A N 1
ATOM 1477 C CA . THR A 1 192 ? -7.942 -4.793 -8.201 1.00 98.44 192 THR A CA 1
ATOM 1478 C C . THR A 1 192 ? -7.917 -3.620 -9.190 1.00 98.44 192 THR A C 1
ATOM 1480 O O . THR A 1 192 ? -7.511 -2.505 -8.855 1.00 98.44 192 THR A O 1
ATOM 1483 N N . THR A 1 193 ? -8.366 -3.850 -10.426 1.00 98.12 193 THR A N 1
ATOM 1484 C CA . THR A 1 193 ? -8.545 -2.787 -11.431 1.00 98.12 193 THR A CA 1
ATOM 1485 C C . THR A 1 193 ? -9.788 -1.928 -11.179 1.00 98.12 193 THR A C 1
ATOM 1487 O O . THR A 1 193 ? -9.941 -0.870 -11.790 1.00 98.12 193 THR A O 1
ATOM 1490 N N . ALA A 1 194 ? -10.679 -2.349 -10.276 1.00 98.25 194 ALA A N 1
ATOM 1491 C CA . ALA A 1 194 ? -11.863 -1.590 -9.901 1.00 98.25 194 ALA A CA 1
ATOM 1492 C C . ALA A 1 194 ? -11.499 -0.503 -8.887 1.00 98.25 194 ALA A C 1
ATOM 1494 O O . ALA A 1 194 ? -10.736 -0.736 -7.953 1.00 98.25 194 ALA A O 1
ATOM 1495 N N . THR A 1 195 ? -12.057 0.693 -9.058 1.00 98.44 195 THR A N 1
ATOM 1496 C CA . THR A 1 195 ? -11.871 1.791 -8.101 1.00 98.44 195 THR A CA 1
ATOM 1497 C C . THR A 1 195 ? -12.694 1.509 -6.835 1.00 98.44 195 THR A C 1
ATOM 1499 O O . THR A 1 195 ? -13.894 1.261 -6.969 1.00 98.44 195 THR A O 1
ATOM 1502 N N . PRO A 1 196 ? -12.089 1.498 -5.629 1.00 98.25 196 PRO A N 1
ATOM 1503 C CA . PRO A 1 196 ? -12.805 1.156 -4.402 1.00 98.25 196 PRO A CA 1
ATOM 1504 C C . PRO A 1 196 ? -13.781 2.265 -3.990 1.00 98.25 196 PRO A C 1
ATOM 1506 O O . PRO A 1 196 ? -13.485 3.449 -4.104 1.00 98.25 196 PRO A O 1
ATOM 1509 N N . SER A 1 197 ? -14.940 1.894 -3.451 1.00 98.12 197 SER A N 1
ATOM 1510 C CA . SER A 1 197 ? -15.870 2.871 -2.874 1.00 98.12 197 SER A CA 1
ATOM 1511 C C . SER A 1 197 ? -15.398 3.333 -1.495 1.00 98.12 197 SER A C 1
ATOM 1513 O O . SER A 1 197 ? -14.895 2.529 -0.700 1.00 98.12 197 SER A O 1
ATOM 1515 N N . CYS A 1 198 ? -15.620 4.610 -1.173 1.00 97.69 198 CYS A N 1
ATOM 1516 C CA . CYS A 1 198 ? -15.417 5.100 0.187 1.00 97.69 198 CYS A CA 1
ATOM 1517 C C . CYS A 1 198 ? -16.360 4.385 1.175 1.00 97.69 198 CYS A C 1
ATOM 1519 O O . CYS A 1 198 ? -17.513 4.120 0.820 1.00 97.69 198 CYS A O 1
ATOM 1521 N N . PRO A 1 199 ? -15.890 4.046 2.390 1.00 96.62 199 PRO A N 1
ATOM 1522 C CA . PRO A 1 199 ? -16.730 3.469 3.436 1.00 96.62 199 PRO A CA 1
ATOM 1523 C C . PRO A 1 199 ? -17.923 4.357 3.811 1.00 96.62 199 PRO A C 1
ATOM 1525 O O . PRO A 1 199 ? -17.906 5.575 3.609 1.00 96.62 199 PRO A O 1
ATOM 1528 N N . GLU A 1 200 ? -18.950 3.750 4.404 1.00 94.69 200 GLU A N 1
ATOM 1529 C CA . GLU A 1 200 ? -20.138 4.469 4.868 1.00 94.69 200 GLU A CA 1
ATOM 1530 C C . GLU A 1 200 ? -19.770 5.610 5.834 1.00 94.69 200 GLU A C 1
ATOM 1532 O O . GLU A 1 200 ? -18.885 5.478 6.677 1.00 94.69 200 GLU A O 1
ATOM 1537 N N . GLY A 1 201 ? -20.435 6.759 5.685 1.00 92.06 201 GLY A N 1
ATOM 1538 C CA . GLY A 1 201 ? -20.161 7.954 6.489 1.00 92.06 201 GLY A CA 1
ATOM 1539 C C . GLY A 1 201 ? -18.955 8.783 6.028 1.00 92.06 201 GLY A C 1
ATOM 1540 O O . GLY A 1 201 ? -18.637 9.781 6.671 1.00 92.06 201 GLY A O 1
ATOM 1541 N N . THR A 1 202 ? -18.308 8.416 4.916 1.00 95.56 202 THR A N 1
ATOM 1542 C CA . THR A 1 202 ? -17.165 9.147 4.337 1.00 95.56 202 THR A CA 1
ATOM 1543 C C . THR A 1 202 ? -17.441 9.560 2.889 1.00 95.56 202 THR A C 1
ATOM 1545 O O . THR A 1 202 ? -18.309 8.986 2.229 1.00 95.56 202 THR A O 1
ATOM 1548 N N . GLN A 1 203 ? -16.747 10.587 2.392 1.00 95.44 203 GLN A N 1
ATOM 1549 C CA . GLN A 1 203 ? -16.941 11.126 1.039 1.00 95.44 203 GLN A CA 1
ATOM 1550 C C . GLN A 1 203 ? -15.673 10.996 0.187 1.00 95.44 203 GLN A C 1
ATOM 1552 O O . GLN A 1 203 ? -14.580 11.255 0.687 1.00 95.44 203 GLN A O 1
ATOM 1557 N N . PRO A 1 204 ? -15.787 10.620 -1.100 1.00 97.38 204 PRO A N 1
ATOM 1558 C CA . PRO A 1 204 ? -14.635 10.537 -1.988 1.00 97.38 204 PRO A CA 1
ATOM 1559 C C . PRO A 1 204 ? -14.111 11.927 -2.353 1.00 97.38 204 PRO A C 1
ATOM 1561 O O . PRO A 1 204 ? -14.877 12.801 -2.752 1.00 97.38 204 PRO A O 1
ATOM 1564 N N . LEU A 1 205 ? -12.791 12.096 -2.287 1.00 97.38 205 LEU A N 1
ATOM 1565 C CA . LEU A 1 205 ? -12.092 13.281 -2.781 1.00 97.38 205 LEU A CA 1
ATOM 1566 C C . LEU A 1 205 ? -11.616 13.071 -4.220 1.00 97.38 205 LEU A C 1
ATOM 1568 O O . LEU A 1 205 ? -11.957 13.836 -5.119 1.00 97.38 205 LEU A O 1
ATOM 1572 N N . TYR A 1 206 ? -10.832 12.017 -4.452 1.00 98.50 206 TYR A N 1
ATOM 1573 C CA . TYR A 1 206 ? -10.363 11.625 -5.781 1.00 98.50 206 TYR A CA 1
ATOM 1574 C C . TYR A 1 206 ? -9.952 10.150 -5.801 1.00 98.50 206 TYR A C 1
ATOM 1576 O O . TYR A 1 206 ? -9.897 9.480 -4.770 1.00 98.50 206 TYR A O 1
ATOM 1584 N N . SER A 1 207 ? -9.679 9.626 -6.996 1.00 98.69 207 SER A N 1
ATOM 1585 C CA . SER A 1 207 ? -9.221 8.248 -7.199 1.00 98.69 207 SER A CA 1
ATOM 1586 C C . SER A 1 207 ? -7.949 8.200 -8.039 1.00 98.69 207 SER A C 1
ATOM 1588 O O . SER A 1 207 ? -7.660 9.129 -8.796 1.00 98.69 207 SER A O 1
ATOM 1590 N N . GLY A 1 208 ? -7.196 7.111 -7.914 1.00 98.69 208 GLY A N 1
ATOM 1591 C CA . GLY A 1 208 ? -5.896 6.953 -8.558 1.00 98.69 208 GLY A CA 1
ATOM 1592 C C . GLY A 1 208 ? -5.388 5.514 -8.556 1.00 98.69 208 GLY A C 1
ATOM 1593 O O . GLY A 1 208 ? -6.171 4.559 -8.559 1.00 98.69 208 GLY A O 1
ATOM 1594 N N . PHE A 1 209 ? -4.065 5.386 -8.554 1.00 98.88 209 PHE A N 1
ATOM 1595 C CA . PHE A 1 209 ? -3.298 4.147 -8.553 1.00 98.88 209 PHE A CA 1
ATOM 1596 C C . PHE A 1 209 ? -2.476 4.026 -7.268 1.00 98.88 209 PHE A C 1
ATOM 1598 O O . PHE A 1 209 ? -1.989 5.019 -6.727 1.00 98.88 209 PHE A O 1
ATOM 1605 N N . SER A 1 210 ? -2.339 2.793 -6.792 1.00 98.75 210 SER A N 1
ATOM 1606 C CA . SER A 1 210 ? -1.824 2.473 -5.459 1.00 98.75 210 SER A CA 1
ATOM 1607 C C . SER A 1 210 ? -0.295 2.432 -5.431 1.00 98.75 210 SER A C 1
ATOM 1609 O O . SER A 1 210 ? 0.298 1.380 -5.678 1.00 98.75 210 SER A O 1
ATOM 1611 N N . LEU A 1 211 ? 0.344 3.564 -5.150 1.00 98.75 211 LEU A N 1
ATOM 1612 C CA . LEU A 1 211 ? 1.788 3.653 -4.949 1.00 98.75 211 LEU A CA 1
ATOM 1613 C C . LEU A 1 211 ? 2.157 3.089 -3.572 1.00 98.75 211 LEU A C 1
ATOM 1615 O O . LEU A 1 211 ? 1.599 3.506 -2.560 1.00 98.75 211 LEU A O 1
ATOM 1619 N N . LEU A 1 212 ? 3.133 2.183 -3.540 1.00 98.19 212 LEU A N 1
ATOM 1620 C CA . LEU A 1 212 ? 3.657 1.609 -2.304 1.00 98.19 212 LEU A CA 1
ATOM 1621 C C . LEU A 1 212 ? 4.947 2.317 -1.869 1.00 98.19 212 LEU A C 1
ATOM 1623 O O . LEU A 1 212 ? 5.029 2.869 -0.773 1.00 98.19 212 LEU A O 1
ATOM 1627 N N . PHE A 1 213 ? 5.960 2.323 -2.737 1.00 97.75 213 PHE A N 1
ATOM 1628 C CA . PHE A 1 213 ? 7.230 3.001 -2.486 1.00 97.75 213 PHE A CA 1
ATOM 1629 C C . PHE A 1 213 ? 7.989 3.283 -3.783 1.00 97.75 213 PHE A C 1
ATOM 1631 O O . PHE A 1 213 ? 7.658 2.766 -4.851 1.00 97.75 213 PHE A O 1
ATOM 1638 N N . VAL A 1 214 ? 9.019 4.116 -3.684 1.00 97.62 214 VAL A N 1
ATOM 1639 C CA . VAL A 1 214 ? 9.987 4.368 -4.757 1.00 97.62 214 VAL A CA 1
ATOM 1640 C C . VAL A 1 214 ? 11.390 4.054 -4.263 1.00 97.62 214 VAL A C 1
ATOM 1642 O O . VAL A 1 214 ? 11.654 4.131 -3.065 1.00 97.62 214 VAL A O 1
ATOM 1645 N N . GLN A 1 215 ? 12.291 3.717 -5.179 1.00 96.62 215 GLN A N 1
ATOM 1646 C CA . GLN A 1 215 ? 13.702 3.515 -4.878 1.00 96.62 215 GLN A CA 1
ATOM 1647 C C . GLN A 1 215 ? 14.531 4.310 -5.877 1.00 96.62 215 GLN A C 1
ATOM 1649 O O . GLN A 1 215 ? 14.500 4.040 -7.078 1.00 96.62 215 GLN A O 1
ATOM 1654 N N . GLY A 1 216 ? 15.242 5.313 -5.374 1.00 92.94 216 GLY A N 1
ATOM 1655 C CA . GLY A 1 216 ? 16.084 6.194 -6.173 1.00 92.94 216 GLY A CA 1
ATOM 1656 C C . GLY A 1 216 ? 17.492 6.202 -5.610 1.00 92.94 216 GLY A C 1
ATOM 1657 O O . GLY A 1 216 ? 17.656 6.301 -4.395 1.00 92.94 216 GLY A O 1
ATOM 1658 N N . ASN A 1 217 ? 18.506 6.088 -6.471 1.00 91.19 217 ASN A N 1
ATOM 1659 C CA . ASN A 1 217 ? 19.900 5.974 -6.020 1.00 91.19 217 ASN A CA 1
ATOM 1660 C C . ASN A 1 217 ? 20.068 4.879 -4.945 1.00 91.19 217 ASN A C 1
ATOM 1662 O O . ASN A 1 217 ? 20.682 5.116 -3.909 1.00 91.19 217 ASN A O 1
ATOM 1666 N N . GLU A 1 218 ? 19.452 3.716 -5.186 1.00 90.56 218 GLU A N 1
ATOM 1667 C CA . GLU A 1 218 ? 19.489 2.537 -4.304 1.00 90.56 218 GLU A CA 1
ATOM 1668 C C . GLU A 1 218 ? 18.885 2.740 -2.907 1.00 90.56 218 GLU A C 1
ATOM 1670 O O . GLU A 1 218 ? 19.017 1.860 -2.072 1.00 90.56 218 GLU A O 1
ATOM 1675 N N . ARG A 1 219 ? 18.162 3.838 -2.656 1.00 94.56 219 ARG A N 1
ATOM 1676 C CA . ARG A 1 219 ? 17.499 4.096 -1.373 1.00 94.56 219 ARG A CA 1
ATOM 1677 C C . ARG A 1 219 ? 15.985 4.076 -1.515 1.00 94.56 219 ARG A C 1
ATOM 1679 O O . ARG A 1 219 ? 15.436 4.806 -2.346 1.00 94.56 219 ARG A O 1
ATOM 1686 N N . ALA A 1 220 ? 15.311 3.280 -0.691 1.00 95.69 220 ALA A N 1
ATOM 1687 C CA . ALA A 1 220 ? 13.856 3.226 -0.657 1.00 95.69 220 ALA A CA 1
ATOM 1688 C C . ALA A 1 220 ? 13.229 4.393 0.124 1.00 95.69 220 ALA A C 1
ATOM 1690 O O . ALA A 1 220 ? 13.735 4.864 1.145 1.00 95.69 220 ALA A O 1
ATOM 1691 N N . HIS A 1 221 ? 12.067 4.836 -0.354 1.00 96.94 221 HIS A N 1
ATOM 1692 C CA . HIS A 1 221 ? 11.180 5.755 0.344 1.00 96.94 221 HIS A CA 1
ATOM 1693 C C . HIS A 1 221 ? 9.723 5.320 0.154 1.00 96.94 221 HIS A C 1
ATOM 1695 O O . HIS A 1 221 ? 9.182 5.365 -0.955 1.00 96.94 221 HIS A O 1
ATOM 1701 N N . GLY A 1 222 ? 9.103 4.863 1.243 1.00 96.06 222 GLY A N 1
ATOM 1702 C CA . GLY A 1 222 ? 7.731 4.358 1.261 1.00 96.06 222 GLY A CA 1
ATOM 1703 C C . GLY A 1 222 ? 6.677 5.426 1.501 1.00 96.06 222 GLY A C 1
ATOM 1704 O O . GLY A 1 222 ? 6.940 6.447 2.132 1.00 96.06 222 GLY A O 1
ATOM 1705 N N . GLN A 1 223 ? 5.470 5.152 1.015 1.00 97.38 223 GLN A N 1
ATOM 1706 C CA . GLN A 1 223 ? 4.260 5.867 1.398 1.00 97.38 223 GLN A CA 1
ATOM 1707 C C . GLN A 1 223 ? 3.427 4.983 2.328 1.00 97.38 223 GLN A C 1
ATOM 1709 O O . GLN A 1 223 ? 3.313 3.770 2.134 1.00 97.38 223 GLN A O 1
ATOM 1714 N N . ASP A 1 224 ? 2.826 5.596 3.342 1.00 98.38 224 ASP A N 1
ATOM 1715 C CA . ASP A 1 224 ? 1.835 4.914 4.164 1.00 98.38 224 ASP A CA 1
ATOM 1716 C C . ASP A 1 224 ? 0.538 4.766 3.347 1.00 98.38 224 ASP A C 1
ATOM 1718 O O . ASP A 1 224 ? -0.041 5.761 2.892 1.00 98.38 224 ASP A O 1
ATOM 1722 N N . LEU A 1 225 ? 0.089 3.524 3.157 1.00 98.75 225 LEU A N 1
ATOM 1723 C CA . LEU A 1 225 ? -1.104 3.150 2.393 1.00 98.75 225 LEU A CA 1
ATOM 1724 C C . LEU A 1 225 ? -2.403 3.687 3.023 1.00 98.75 225 LEU A C 1
ATOM 1726 O O . LEU A 1 225 ? -3.440 3.741 2.377 1.00 98.75 225 LEU A O 1
ATOM 1730 N N . GLY A 1 226 ? -2.376 4.130 4.279 1.00 98.25 226 GLY A N 1
ATOM 1731 C CA . GLY A 1 226 ? -3.507 4.801 4.916 1.00 98.25 226 GLY A CA 1
ATOM 1732 C C . GLY A 1 226 ? -3.594 6.287 4.580 1.00 98.25 226 GLY A C 1
ATOM 1733 O O . GLY A 1 226 ? -4.600 6.917 4.897 1.00 98.25 226 GLY A O 1
ATOM 1734 N N . THR A 1 227 ? -2.574 6.861 3.936 1.00 98.38 227 THR A N 1
ATOM 1735 C CA . THR A 1 227 ? -2.479 8.299 3.641 1.00 98.38 227 THR A CA 1
ATOM 1736 C C . THR A 1 227 ? -2.684 8.596 2.161 1.00 98.38 227 THR A C 1
ATOM 1738 O O . THR A 1 227 ? -2.480 7.740 1.300 1.00 98.38 227 THR A O 1
ATOM 1741 N N . LEU A 1 228 ? -3.051 9.837 1.832 1.00 97.88 228 LEU A N 1
ATOM 1742 C CA . LEU A 1 228 ? -3.296 10.261 0.447 1.00 97.88 228 LEU A CA 1
ATOM 1743 C C . LEU A 1 228 ? -2.060 10.158 -0.473 1.00 97.88 228 LEU A C 1
ATOM 1745 O O . LEU A 1 228 ? -2.221 10.072 -1.686 1.00 97.88 228 LEU A O 1
ATOM 1749 N N . GLY A 1 229 ? -0.837 10.132 0.079 1.00 97.94 229 GLY A N 1
ATOM 1750 C CA . GLY A 1 229 ? 0.409 10.022 -0.694 1.00 97.94 229 GLY A CA 1
ATOM 1751 C C . GLY A 1 229 ? 0.573 8.685 -1.426 1.00 97.94 229 GLY A C 1
ATOM 1752 O O . GLY A 1 229 ? 1.229 8.621 -2.464 1.00 97.94 229 GLY A O 1
ATOM 1753 N N . SER A 1 230 ? -0.091 7.634 -0.943 1.00 98.69 230 SER A N 1
ATOM 1754 C CA . SER A 1 230 ? -0.130 6.320 -1.594 1.00 98.69 230 SER A CA 1
ATOM 1755 C C . SER A 1 230 ? -1.096 6.244 -2.785 1.00 98.69 230 SER A C 1
ATOM 1757 O O . SER A 1 230 ? -1.138 5.227 -3.477 1.00 98.69 230 SER A O 1
ATOM 1759 N N . CYS A 1 231 ? -1.878 7.296 -3.060 1.00 98.75 231 CYS A N 1
ATOM 1760 C CA . CYS A 1 231 ? -2.864 7.301 -4.137 1.00 98.75 231 CYS A CA 1
ATOM 1761 C C . CYS A 1 231 ? -2.535 8.334 -5.215 1.00 98.75 231 CYS A C 1
ATOM 1763 O O . CYS A 1 231 ? -3.008 9.467 -5.193 1.00 98.75 231 CYS A O 1
ATOM 1765 N N . LEU A 1 232 ? -1.735 7.949 -6.211 1.00 98.69 232 LEU A N 1
ATOM 1766 C CA . LEU A 1 232 ? -1.366 8.856 -7.298 1.00 98.69 232 LEU A CA 1
ATOM 1767 C C . LEU A 1 232 ? -2.406 8.840 -8.420 1.00 98.69 232 LEU A C 1
ATOM 1769 O O . LEU A 1 232 ? -2.747 7.793 -8.958 1.00 98.69 232 LEU A O 1
ATOM 1773 N N . GLN A 1 233 ? -2.869 10.016 -8.848 1.00 98.31 233 GLN A N 1
ATOM 1774 C CA . GLN A 1 233 ? -3.877 10.143 -9.916 1.00 98.31 233 GLN A CA 1
ATOM 1775 C C . GLN A 1 233 ? -3.411 9.590 -11.273 1.00 98.31 233 GLN A C 1
ATOM 1777 O O . GLN A 1 233 ? -4.231 9.222 -12.113 1.00 98.31 233 GLN A O 1
ATOM 1782 N N . ARG A 1 234 ? -2.095 9.554 -11.512 1.00 98.19 234 ARG A N 1
ATOM 1783 C CA . ARG A 1 234 ? -1.497 9.077 -12.761 1.00 98.19 234 ARG A CA 1
ATOM 1784 C C . ARG A 1 234 ? -0.478 7.993 -12.460 1.00 98.19 234 ARG A C 1
ATOM 1786 O O . ARG A 1 234 ? 0.422 8.199 -11.651 1.00 98.19 234 ARG A O 1
ATOM 1793 N N . PHE A 1 235 ? -0.614 6.872 -13.154 1.00 98.31 235 PHE A N 1
ATOM 1794 C CA . PHE A 1 235 ? 0.387 5.820 -13.160 1.00 98.31 235 PHE A CA 1
ATOM 1795 C C . PHE A 1 235 ? 1.502 6.139 -14.160 1.00 98.31 235 PHE A C 1
ATOM 1797 O O . PHE A 1 235 ? 1.255 6.626 -15.265 1.00 98.31 235 PHE A O 1
ATOM 1804 N N . THR A 1 236 ? 2.728 5.821 -13.767 1.00 97.75 236 THR A N 1
ATOM 1805 C CA . THR A 1 236 ? 3.914 5.739 -14.621 1.00 97.75 236 THR A CA 1
ATOM 1806 C C . THR A 1 236 ? 4.909 4.817 -13.923 1.00 97.75 236 THR A C 1
ATOM 1808 O O . THR A 1 236 ? 4.976 4.802 -12.694 1.00 97.75 236 THR A O 1
ATOM 1811 N N . THR A 1 237 ? 5.711 4.069 -14.680 1.00 97.62 237 THR A N 1
ATOM 1812 C CA . THR A 1 237 ? 6.773 3.233 -14.095 1.00 97.62 237 THR A CA 1
ATOM 1813 C C . THR A 1 237 ? 7.889 4.069 -13.459 1.00 97.62 237 THR A C 1
ATOM 1815 O O . THR A 1 237 ? 8.691 3.534 -12.695 1.00 97.62 237 THR A O 1
ATOM 1818 N N . MET A 1 238 ? 7.935 5.374 -13.754 1.00 97.31 238 MET A N 1
ATOM 1819 C CA . MET A 1 238 ? 8.883 6.331 -13.191 1.00 97.31 238 MET A CA 1
ATOM 1820 C C . MET A 1 238 ? 8.164 7.633 -12.795 1.00 97.31 238 MET A C 1
ATOM 1822 O O . MET A 1 238 ? 8.021 8.528 -13.629 1.00 97.31 238 MET A O 1
ATOM 1826 N N . PRO A 1 239 ? 7.635 7.739 -11.559 1.00 97.00 239 PRO A N 1
ATOM 1827 C CA . PRO A 1 239 ? 6.846 8.894 -11.113 1.00 97.00 239 PRO A CA 1
ATOM 1828 C C . PRO A 1 239 ? 7.681 10.067 -10.585 1.00 97.00 239 PRO A C 1
ATOM 1830 O O . PRO A 1 239 ? 7.111 11.064 -10.149 1.00 97.00 239 PRO A O 1
ATOM 1833 N N . PHE A 1 240 ? 9.010 9.971 -10.615 1.00 96.38 240 PHE A N 1
ATOM 1834 C CA . PHE A 1 240 ? 9.912 11.004 -10.115 1.00 96.38 240 PHE A CA 1
ATOM 1835 C C . PHE A 1 240 ? 11.106 11.220 -11.052 1.00 96.38 240 PHE A C 1
ATOM 1837 O O . PHE A 1 240 ? 11.327 10.481 -12.011 1.00 96.38 240 PHE A O 1
ATOM 1844 N N . LEU A 1 241 ? 11.861 12.274 -10.766 1.00 96.56 241 LEU A N 1
ATOM 1845 C CA . LEU A 1 241 ? 13.126 12.623 -11.401 1.00 96.56 241 LEU A CA 1
ATOM 1846 C C . LEU A 1 241 ? 14.119 13.031 -10.315 1.00 96.56 241 LEU A C 1
ATOM 1848 O O . LEU A 1 241 ? 13.716 13.329 -9.189 1.00 96.56 241 LEU A O 1
ATOM 1852 N N . PHE A 1 242 ? 15.402 13.077 -10.649 1.00 93.75 242 PHE A N 1
ATOM 1853 C CA . PHE A 1 242 ? 16.433 13.565 -9.738 1.00 93.75 242 PHE A CA 1
ATOM 1854 C C . PHE A 1 242 ? 17.205 14.716 -10.378 1.00 93.75 242 PHE A C 1
ATOM 1856 O O . PHE A 1 242 ? 17.419 14.740 -11.591 1.00 93.75 242 PHE A O 1
ATOM 1863 N N . CYS A 1 243 ? 17.638 15.665 -9.553 1.00 95.56 243 CYS A N 1
ATOM 1864 C CA . CYS A 1 243 ? 18.470 16.792 -9.957 1.00 95.56 243 CYS A CA 1
ATOM 1865 C C . CYS A 1 243 ? 19.752 16.803 -9.127 1.00 95.56 243 CYS A C 1
ATOM 1867 O O . CYS A 1 243 ? 19.751 16.379 -7.972 1.00 95.56 243 CYS A O 1
ATOM 1869 N N . ASN A 1 244 ? 20.847 17.276 -9.713 1.00 93.50 244 ASN A N 1
ATOM 1870 C CA . ASN A 1 244 ? 22.127 17.407 -9.022 1.00 93.50 244 ASN A CA 1
ATOM 1871 C C . ASN A 1 244 ? 22.452 18.874 -8.687 1.00 93.50 244 ASN A C 1
ATOM 1873 O O . ASN A 1 244 ? 21.759 19.799 -9.109 1.00 93.50 244 ASN A O 1
ATOM 1877 N N . ILE A 1 245 ? 23.554 19.080 -7.961 1.00 96.00 245 ILE A N 1
ATOM 1878 C CA . ILE A 1 245 ? 24.047 20.410 -7.560 1.00 96.00 245 ILE A CA 1
ATOM 1879 C C . ILE A 1 245 ? 24.435 21.315 -8.740 1.00 96.00 245 ILE A C 1
ATOM 1881 O O . ILE A 1 245 ? 24.570 22.521 -8.571 1.00 96.00 245 ILE A O 1
ATOM 1885 N N . ASN A 1 246 ? 24.584 20.748 -9.941 1.00 97.12 246 ASN A N 1
ATOM 1886 C CA . ASN A 1 246 ? 24.930 21.476 -11.160 1.00 97.12 246 ASN A CA 1
ATOM 1887 C C . ASN A 1 246 ? 23.685 21.967 -11.920 1.00 97.12 246 ASN A C 1
ATOM 1889 O O . ASN A 1 246 ? 23.793 22.332 -13.088 1.00 97.12 246 ASN A O 1
ATOM 1893 N N . ASN A 1 247 ? 22.506 21.960 -11.286 1.00 94.94 247 ASN A N 1
ATOM 1894 C CA . ASN A 1 247 ? 21.222 22.319 -11.896 1.00 94.94 247 ASN A CA 1
ATOM 1895 C C . ASN A 1 247 ? 20.859 21.462 -13.125 1.00 94.94 247 ASN A C 1
ATOM 1897 O O . ASN A 1 247 ? 20.178 21.928 -14.037 1.00 94.94 247 ASN A O 1
ATOM 1901 N N . VAL A 1 248 ? 21.298 20.198 -13.152 1.00 96.75 248 VAL A N 1
ATOM 1902 C CA . VAL A 1 248 ? 20.932 19.230 -14.195 1.00 96.75 248 VAL A CA 1
ATOM 1903 C C . VAL A 1 248 ? 19.969 18.207 -13.613 1.00 96.75 248 VAL A C 1
ATOM 1905 O O . VAL A 1 248 ? 20.289 17.531 -12.633 1.00 96.75 248 VAL A O 1
ATOM 1908 N N . CYS A 1 249 ? 18.804 18.073 -14.242 1.00 96.50 249 CYS A N 1
ATOM 1909 C CA . CYS A 1 249 ? 17.780 17.102 -13.876 1.00 96.50 249 CYS A CA 1
ATOM 1910 C C . CYS A 1 249 ? 17.701 15.981 -14.913 1.00 96.50 249 CYS A C 1
ATOM 1912 O O . CYS A 1 249 ? 17.764 16.233 -16.114 1.00 96.50 249 CYS A O 1
ATOM 1914 N N . ASN A 1 250 ? 17.532 14.748 -14.445 1.00 93.62 250 ASN A N 1
ATOM 1915 C CA . ASN A 1 250 ? 17.421 13.559 -15.279 1.00 93.62 250 ASN A CA 1
ATOM 1916 C C . ASN A 1 250 ? 16.125 12.819 -14.947 1.00 93.62 250 ASN A C 1
ATOM 1918 O O . ASN A 1 250 ? 15.802 12.606 -13.778 1.00 93.62 250 ASN A O 1
ATOM 1922 N N . PHE A 1 251 ? 15.399 12.407 -15.983 1.00 94.31 251 PHE A N 1
ATOM 1923 C CA . PHE A 1 251 ? 14.150 11.662 -15.867 1.00 94.31 251 PHE A CA 1
ATOM 1924 C C . PHE A 1 251 ? 14.298 10.315 -16.566 1.00 94.31 251 PHE A C 1
ATOM 1926 O O . PHE A 1 251 ? 14.634 10.279 -17.745 1.00 94.31 251 PHE A O 1
ATOM 1933 N N . ALA A 1 252 ? 14.051 9.223 -15.838 1.00 90.00 252 ALA A N 1
ATOM 1934 C CA . ALA A 1 252 ? 14.136 7.853 -16.354 1.00 90.00 252 ALA A CA 1
ATOM 1935 C C . ALA A 1 252 ? 15.482 7.481 -17.026 1.00 90.00 252 ALA A C 1
ATOM 1937 O O . ALA A 1 252 ? 15.558 6.501 -17.762 1.00 90.00 252 ALA A O 1
ATOM 1938 N N . SER A 1 253 ? 16.559 8.226 -16.745 1.00 85.94 253 SER A N 1
ATOM 1939 C CA . SER A 1 253 ? 17.902 8.006 -17.311 1.00 85.94 253 SER A CA 1
ATOM 1940 C C . SER A 1 253 ? 18.811 7.139 -16.425 1.00 85.94 253 SER A C 1
ATOM 1942 O O . SER A 1 25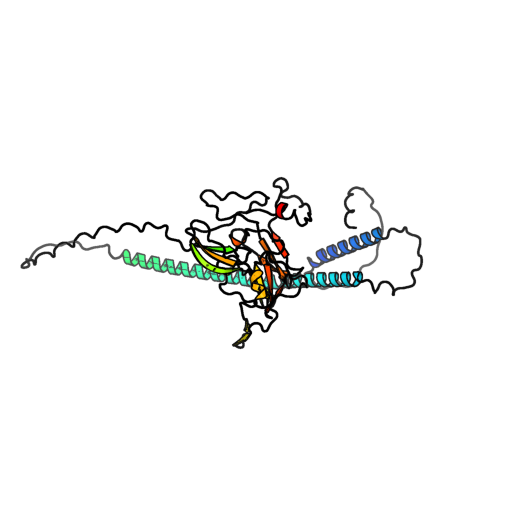3 ? 20.013 7.062 -16.670 1.00 85.94 253 SER A O 1
ATOM 1944 N N . ARG A 1 254 ? 18.262 6.523 -15.369 1.00 86.94 254 ARG A N 1
ATOM 1945 C CA . ARG A 1 254 ? 18.970 5.654 -14.415 1.00 86.94 254 ARG A CA 1
ATOM 1946 C C . ARG A 1 254 ? 18.122 4.421 -14.074 1.00 86.94 254 ARG A C 1
ATOM 1948 O O . ARG A 1 254 ? 16.917 4.396 -14.318 1.00 86.94 254 ARG A O 1
ATOM 1955 N N . ASN A 1 255 ? 18.765 3.413 -13.489 1.00 89.25 255 ASN A N 1
ATOM 1956 C CA . ASN A 1 255 ? 18.150 2.214 -12.916 1.00 89.25 255 ASN A CA 1
ATOM 1957 C C . ASN A 1 255 ? 17.472 2.501 -11.564 1.00 89.25 255 ASN A C 1
ATOM 1959 O O . ASN A 1 255 ? 17.857 1.942 -10.542 1.00 89.25 255 ASN A O 1
ATOM 1963 N N . ASP A 1 256 ? 16.498 3.405 -11.573 1.00 94.19 256 ASP A N 1
ATOM 1964 C CA . ASP A 1 256 ? 15.623 3.664 -10.431 1.00 94.19 256 ASP A CA 1
ATOM 1965 C C . ASP A 1 256 ? 14.312 2.860 -10.569 1.00 94.19 256 ASP A C 1
ATOM 1967 O O . ASP A 1 256 ? 13.947 2.420 -11.672 1.00 94.19 256 ASP A O 1
ATOM 1971 N N . TYR A 1 257 ? 13.586 2.699 -9.458 1.00 96.81 257 TYR A N 1
ATOM 1972 C CA . TYR A 1 257 ? 12.420 1.816 -9.356 1.00 96.81 257 TYR A CA 1
ATOM 1973 C C . TYR A 1 257 ? 11.202 2.513 -8.742 1.00 96.81 257 TYR A C 1
ATOM 1975 O O . TYR A 1 257 ? 11.309 3.424 -7.916 1.00 96.81 257 TYR A O 1
ATOM 1983 N N . SER A 1 258 ? 10.017 2.033 -9.109 1.00 98.12 258 SER A N 1
ATOM 1984 C CA . SER A 1 258 ? 8.760 2.328 -8.423 1.00 98.12 258 SER A CA 1
ATOM 1985 C C . SER A 1 258 ? 7.988 1.044 -8.158 1.00 98.12 258 SER A C 1
ATOM 1987 O O . SER A 1 258 ? 8.081 0.085 -8.920 1.00 98.12 258 SER A O 1
ATOM 1989 N N . TYR A 1 259 ? 7.217 1.022 -7.079 1.00 98.50 259 TYR A N 1
ATOM 1990 C CA . TYR A 1 259 ? 6.513 -0.168 -6.627 1.00 98.50 259 TYR A CA 1
ATOM 1991 C C . TYR A 1 259 ? 5.061 0.162 -6.338 1.00 98.50 259 TYR A C 1
ATOM 1993 O O . TYR A 1 259 ? 4.748 1.160 -5.684 1.00 98.50 259 TYR A O 1
ATOM 2001 N N . TRP A 1 260 ? 4.174 -0.700 -6.815 1.00 98.69 260 TRP A N 1
ATOM 2002 C CA . TRP A 1 260 ? 2.737 -0.456 -6.810 1.00 98.69 260 TRP A CA 1
ATOM 2003 C C . TRP A 1 260 ? 2.016 -1.665 -6.233 1.00 98.69 260 TRP A C 1
ATOM 2005 O O . TRP A 1 260 ? 2.389 -2.797 -6.551 1.00 98.69 260 TRP A O 1
ATOM 2015 N N . LEU A 1 261 ? 0.974 -1.454 -5.419 1.00 98.62 261 LEU A N 1
ATOM 2016 C CA . LEU A 1 261 ? 0.093 -2.569 -5.061 1.00 98.62 261 LEU A CA 1
ATOM 2017 C C . LEU A 1 261 ? -0.495 -3.155 -6.342 1.00 98.62 261 LEU A C 1
ATOM 2019 O O . LEU A 1 261 ? -0.864 -2.426 -7.267 1.00 98.62 261 LEU A O 1
ATOM 2023 N N . SER A 1 262 ? -0.577 -4.476 -6.382 1.00 98.06 262 SER A N 1
ATOM 2024 C CA . SER A 1 262 ? -0.922 -5.207 -7.591 1.00 98.06 262 SER A CA 1
ATOM 2025 C C . SER A 1 262 ? -2.286 -5.886 -7.513 1.00 98.06 262 SER A C 1
ATOM 2027 O O . SER A 1 262 ? -2.933 -5.901 -6.462 1.00 98.06 262 SER A O 1
ATOM 2029 N N . THR A 1 263 ? -2.754 -6.412 -8.641 1.00 98.19 263 THR A N 1
ATOM 2030 C CA . THR A 1 263 ? -4.039 -7.117 -8.771 1.00 98.19 263 THR A CA 1
ATOM 2031 C C . THR A 1 263 ? -3.854 -8.646 -8.756 1.00 98.19 263 THR A C 1
ATOM 2033 O O . THR A 1 263 ? -2.720 -9.120 -8.729 1.00 98.19 263 THR A O 1
ATOM 2036 N N . PRO A 1 264 ? -4.935 -9.455 -8.790 1.00 96.31 264 PRO A N 1
ATOM 2037 C CA . PRO A 1 264 ? -4.843 -10.902 -9.012 1.00 96.31 264 PRO A CA 1
ATOM 2038 C C . PRO A 1 264 ? -4.437 -11.306 -10.438 1.00 96.31 264 PRO A C 1
ATOM 2040 O O . PRO A 1 264 ? -4.490 -12.494 -10.756 1.00 96.31 264 PRO A O 1
ATOM 2043 N N . ALA A 1 265 ? -4.130 -10.354 -11.329 1.00 94.81 265 ALA A N 1
ATOM 2044 C CA . ALA A 1 265 ? -3.770 -10.665 -12.705 1.00 94.81 265 ALA A CA 1
ATOM 2045 C C . ALA A 1 265 ? -2.555 -11.600 -12.743 1.00 94.81 265 ALA A C 1
ATOM 2047 O O . ALA A 1 265 ? -1.538 -11.359 -12.092 1.00 94.81 265 ALA A O 1
ATOM 2048 N N . LEU A 1 266 ? -2.673 -12.683 -13.510 1.00 91.19 266 LEU A N 1
ATOM 2049 C CA . LEU A 1 266 ? -1.618 -13.681 -13.601 1.00 91.19 266 LEU A CA 1
ATOM 2050 C C . LEU A 1 266 ? -0.419 -13.128 -14.363 1.00 91.19 266 LEU A C 1
ATOM 2052 O O . LEU A 1 266 ? -0.555 -12.444 -15.379 1.00 91.19 266 LEU A O 1
ATOM 2056 N N . MET A 1 267 ? 0.762 -13.479 -13.874 1.00 89.81 267 MET A N 1
ATOM 2057 C CA . MET A 1 267 ? 2.013 -13.254 -14.579 1.00 89.81 267 MET A CA 1
ATOM 2058 C C . MET A 1 267 ? 2.005 -13.949 -15.951 1.00 89.81 267 MET A C 1
ATOM 2060 O O . MET A 1 267 ? 1.503 -15.074 -16.051 1.00 89.81 267 MET A O 1
ATOM 2064 N N . PRO A 1 268 ? 2.553 -13.318 -17.007 1.00 90.06 268 PRO A N 1
ATOM 2065 C CA . PRO A 1 268 ? 2.747 -13.973 -18.293 1.00 90.06 268 PRO A CA 1
ATOM 2066 C C . PRO A 1 268 ? 3.535 -15.281 -18.151 1.00 90.06 268 PRO A C 1
ATOM 2068 O O . PRO A 1 268 ? 4.479 -15.370 -17.367 1.00 90.06 268 PRO A O 1
ATOM 2071 N N . MET A 1 269 ? 3.158 -16.305 -18.924 1.00 87.88 269 MET A N 1
ATOM 2072 C CA . MET A 1 269 ? 3.773 -17.642 -18.850 1.00 87.88 269 MET A CA 1
ATOM 2073 C C . MET A 1 269 ? 5.262 -17.644 -19.224 1.00 87.88 269 MET A C 1
ATOM 2075 O O . MET A 1 269 ? 6.006 -18.513 -18.779 1.00 87.88 269 MET A O 1
ATOM 2079 N N . ASP A 1 270 ? 5.692 -16.685 -20.042 1.00 88.75 270 ASP A N 1
ATOM 2080 C CA . ASP A 1 270 ? 7.088 -16.481 -20.432 1.00 88.75 270 ASP A CA 1
ATOM 2081 C C . ASP A 1 270 ? 7.915 -15.753 -19.356 1.00 88.75 270 ASP A C 1
ATOM 2083 O O . ASP A 1 270 ? 9.127 -15.609 -19.515 1.00 88.75 270 ASP A O 1
ATOM 2087 N N . MET A 1 271 ? 7.275 -15.306 -18.264 1.00 88.62 271 MET A N 1
ATOM 2088 C CA . MET A 1 271 ? 7.859 -14.508 -17.180 1.00 88.62 271 MET A CA 1
ATOM 2089 C C . MET A 1 271 ? 8.552 -13.224 -17.668 1.00 88.62 271 MET A C 1
ATOM 2091 O O . MET A 1 271 ? 9.375 -12.635 -16.955 1.00 88.62 271 MET A O 1
ATOM 2095 N N . ALA A 1 272 ? 8.226 -12.780 -18.885 1.00 90.56 272 ALA A N 1
ATOM 2096 C CA . ALA A 1 272 ? 8.834 -11.611 -19.486 1.00 90.56 272 ALA A CA 1
ATOM 2097 C C . ALA A 1 272 ? 8.330 -10.330 -18.797 1.00 90.56 272 ALA A C 1
ATOM 2099 O O . ALA A 1 272 ? 7.156 -10.244 -18.423 1.00 90.56 272 ALA A O 1
ATOM 2100 N N . PRO A 1 273 ? 9.186 -9.301 -18.640 1.00 93.88 273 PRO A N 1
ATOM 2101 C CA . PRO A 1 273 ? 8.750 -8.025 -18.091 1.00 93.88 273 PRO A CA 1
ATOM 2102 C C . PRO A 1 273 ? 7.635 -7.389 -18.931 1.00 93.88 273 PRO A C 1
ATOM 2104 O O . PRO A 1 273 ? 7.744 -7.259 -20.152 1.00 93.88 273 PRO A O 1
ATOM 2107 N N . ILE A 1 274 ? 6.581 -6.935 -18.258 1.00 96.62 274 ILE A N 1
ATOM 2108 C CA . ILE A 1 274 ? 5.396 -6.333 -18.873 1.00 96.62 274 ILE A CA 1
ATOM 2109 C C . ILE A 1 274 ? 5.686 -4.857 -19.167 1.00 96.62 274 ILE A C 1
ATOM 2111 O O . ILE A 1 274 ? 6.326 -4.174 -18.366 1.00 96.62 274 ILE A O 1
ATOM 2115 N N . THR A 1 275 ? 5.221 -4.341 -20.308 1.00 96.62 275 THR A N 1
ATOM 2116 C CA . THR A 1 275 ? 5.485 -2.956 -20.737 1.00 96.62 275 THR A CA 1
ATOM 2117 C C . THR A 1 275 ? 4.237 -2.247 -21.259 1.00 96.62 275 THR A C 1
ATOM 2119 O O . THR A 1 275 ? 3.260 -2.866 -21.688 1.00 96.62 275 THR A O 1
ATOM 2122 N N . GLY A 1 276 ? 4.274 -0.913 -21.246 1.00 95.12 276 GLY A N 1
ATOM 2123 C CA . GLY A 1 276 ? 3.250 -0.073 -21.869 1.00 95.12 276 GLY A CA 1
ATOM 2124 C C . GLY A 1 276 ? 1.847 -0.285 -21.289 1.00 95.12 276 GLY A C 1
ATOM 2125 O O . GLY A 1 276 ? 1.673 -0.449 -20.084 1.00 95.12 276 GLY A O 1
ATOM 2126 N N . ARG A 1 277 ? 0.823 -0.277 -22.154 1.00 95.50 277 ARG A N 1
ATOM 2127 C CA . ARG A 1 277 ? -0.585 -0.425 -21.734 1.00 95.50 277 ARG A CA 1
ATOM 2128 C C . ARG A 1 277 ? -0.919 -1.801 -21.158 1.00 95.50 277 ARG A C 1
ATOM 2130 O O . ARG A 1 277 ? -1.892 -1.913 -20.424 1.00 95.50 277 ARG A O 1
ATOM 2137 N N . ALA A 1 278 ? -0.111 -2.824 -21.437 1.00 96.44 278 ALA A N 1
ATOM 2138 C CA . ALA A 1 278 ? -0.314 -4.158 -20.875 1.00 96.44 278 ALA A CA 1
ATOM 2139 C C . ALA A 1 278 ? -0.139 -4.196 -19.345 1.00 96.44 278 ALA A C 1
ATOM 2141 O O . ALA A 1 278 ? -0.520 -5.179 -18.722 1.00 96.44 278 ALA A O 1
ATOM 2142 N N . LEU A 1 279 ? 0.400 -3.130 -18.738 1.00 97.25 279 LEU A N 1
ATOM 2143 C CA . LEU A 1 279 ? 0.514 -2.977 -17.287 1.00 97.25 279 LEU A CA 1
ATOM 2144 C C . LEU A 1 279 ? -0.816 -2.665 -16.593 1.00 97.25 279 LEU A C 1
ATOM 2146 O O . LEU A 1 279 ? -0.959 -2.971 -15.416 1.00 97.25 279 LEU A O 1
ATOM 2150 N N . GLU A 1 280 ? -1.789 -2.075 -17.290 1.00 96.56 280 GLU A N 1
ATOM 2151 C CA . GLU A 1 280 ? -3.044 -1.601 -16.687 1.00 96.56 280 GLU A CA 1
ATOM 2152 C C . GLU A 1 280 ? -3.792 -2.668 -15.857 1.00 96.56 280 GLU A C 1
ATOM 2154 O O . GLU A 1 280 ? -4.226 -2.342 -14.750 1.00 96.56 280 GLU A O 1
ATOM 2159 N N . PRO A 1 281 ? -3.880 -3.946 -16.283 1.00 97.94 281 PRO A N 1
ATOM 2160 C CA . PRO A 1 281 ? -4.517 -4.997 -15.494 1.00 97.94 281 PRO A CA 1
ATOM 2161 C C . PRO A 1 281 ? -3.800 -5.341 -14.186 1.00 97.94 281 PRO A C 1
ATOM 2163 O O . PRO A 1 281 ? -4.429 -5.944 -13.322 1.00 97.94 281 PRO A O 1
ATOM 2166 N N . TYR A 1 282 ? -2.520 -4.991 -14.032 1.00 98.06 282 TYR A N 1
ATOM 2167 C CA . TYR A 1 282 ? -1.676 -5.384 -12.898 1.00 98.06 282 TYR A CA 1
ATOM 2168 C C . TYR A 1 282 ? -1.628 -4.344 -11.779 1.00 98.06 282 TYR A C 1
ATOM 2170 O O . TYR A 1 282 ? -1.206 -4.681 -10.677 1.00 98.06 282 TYR A O 1
ATOM 2178 N N . ILE A 1 283 ? -2.057 -3.101 -12.023 1.00 98.56 283 ILE A N 1
ATOM 2179 C CA . ILE A 1 283 ? -1.930 -2.003 -11.054 1.00 98.56 283 ILE A CA 1
ATOM 2180 C C . ILE A 1 283 ? -3.233 -1.811 -10.267 1.00 98.56 283 ILE A C 1
ATOM 2182 O O . ILE A 1 283 ? -4.293 -1.558 -10.840 1.00 98.56 283 ILE A O 1
ATOM 2186 N N . SER A 1 284 ? -3.144 -1.880 -8.937 1.00 98.75 284 SER A N 1
ATOM 2187 C CA . SER A 1 284 ? -4.271 -1.652 -8.025 1.00 98.75 284 SER A CA 1
ATOM 2188 C C . SER A 1 284 ? -4.760 -0.204 -8.058 1.00 98.75 284 SER A C 1
ATOM 2190 O O . SER A 1 284 ? -3.969 0.748 -8.060 1.00 98.75 284 SER A O 1
ATOM 2192 N N . ARG A 1 285 ? -6.077 -0.019 -7.956 1.00 98.81 285 ARG A N 1
ATOM 2193 C CA . ARG A 1 285 ? -6.714 1.294 -7.795 1.00 98.81 285 ARG A CA 1
ATOM 2194 C C . ARG A 1 285 ? -6.881 1.684 -6.328 1.00 98.81 285 ARG A C 1
ATOM 2196 O O . ARG A 1 285 ? -6.882 0.845 -5.430 1.00 98.81 285 ARG A O 1
ATOM 2203 N N . CYS A 1 286 ? -7.039 2.981 -6.100 1.00 98.88 286 CYS A N 1
ATOM 2204 C CA . CYS A 1 286 ? -7.266 3.557 -4.781 1.00 98.88 286 CYS A CA 1
ATOM 2205 C C . CYS A 1 286 ? -8.234 4.736 -4.848 1.00 98.88 286 CYS A C 1
ATOM 2207 O O . CYS A 1 286 ? -8.388 5.369 -5.900 1.00 98.88 286 CYS A O 1
ATOM 2209 N N . THR A 1 287 ? -8.840 5.041 -3.706 1.00 98.88 287 THR A N 1
ATOM 2210 C CA . THR A 1 287 ? -9.696 6.210 -3.512 1.00 98.88 287 THR A CA 1
ATOM 2211 C C . THR A 1 287 ? -9.339 6.870 -2.194 1.00 98.88 287 THR A C 1
ATOM 2213 O O . THR A 1 287 ? -9.205 6.205 -1.166 1.00 98.88 287 THR A O 1
ATOM 2216 N N . VAL A 1 288 ? -9.166 8.186 -2.247 1.00 98.69 288 VAL A N 1
ATOM 2217 C CA . VAL A 1 288 ? -8.920 9.023 -1.077 1.00 98.69 288 VAL A CA 1
ATOM 2218 C C . VAL A 1 288 ? -10.262 9.528 -0.571 1.00 98.69 288 VAL A C 1
ATOM 2220 O O . VAL A 1 288 ? -11.036 10.100 -1.342 1.00 98.69 288 VAL A O 1
ATOM 2223 N N . CYS A 1 289 ? -10.531 9.306 0.710 1.00 98.00 289 CYS A N 1
ATOM 2224 C CA . CYS A 1 289 ? -11.802 9.604 1.353 1.00 98.00 289 CYS A CA 1
ATOM 2225 C C . CYS A 1 289 ? -11.606 10.622 2.479 1.00 98.00 289 CYS A C 1
ATOM 2227 O O . CYS A 1 289 ? -10.611 10.582 3.202 1.00 98.00 289 CYS A O 1
ATOM 2229 N N . GLU A 1 290 ? -12.580 11.509 2.645 1.00 97.25 290 GLU A N 1
ATOM 2230 C CA . GLU A 1 290 ? -12.696 12.405 3.789 1.00 97.25 290 GLU A CA 1
ATOM 2231 C C . GLU A 1 290 ? -13.761 11.876 4.754 1.00 97.25 290 GLU A C 1
ATOM 2233 O O . GLU A 1 290 ? -14.889 11.566 4.356 1.00 97.25 290 GLU A O 1
ATOM 2238 N N . GLY A 1 291 ? -13.393 11.762 6.028 1.00 93.81 291 GLY A N 1
ATOM 2239 C CA . GLY A 1 291 ? -14.270 11.334 7.109 1.00 93.81 291 GLY A CA 1
ATOM 2240 C C . GLY A 1 291 ? -14.517 12.429 8.154 1.00 93.81 291 GLY A C 1
ATOM 2241 O O . GLY A 1 291 ? -13.769 13.407 8.255 1.00 93.81 291 GLY A O 1
ATOM 2242 N N . PRO A 1 292 ? -15.554 12.258 8.990 1.00 92.19 292 PRO A N 1
ATOM 2243 C CA . PRO A 1 292 ? -15.858 13.179 10.084 1.00 92.19 292 PRO A CA 1
ATOM 2244 C C . PRO A 1 292 ? -14.882 13.055 11.266 1.00 92.19 292 PRO A C 1
ATOM 2246 O O . PRO A 1 292 ? -14.832 13.957 12.097 1.00 92.19 292 PRO A O 1
ATOM 2249 N N . ALA A 1 293 ? -14.126 11.956 11.349 1.00 93.06 293 ALA A N 1
ATOM 2250 C CA . ALA A 1 293 ? -13.168 11.653 12.407 1.00 93.06 293 ALA A CA 1
ATOM 2251 C C . ALA A 1 293 ? -11.973 10.857 11.852 1.00 93.06 293 ALA A C 1
ATOM 2253 O O . ALA A 1 293 ? -12.011 10.340 10.735 1.00 93.06 293 ALA A O 1
ATOM 2254 N N . MET A 1 294 ? -10.915 10.756 12.653 1.00 94.06 294 MET A N 1
ATOM 2255 C CA . MET A 1 294 ? -9.708 9.976 12.366 1.00 94.06 294 MET A CA 1
ATOM 2256 C C . MET A 1 294 ? -9.998 8.473 12.212 1.00 94.06 294 MET A C 1
ATOM 2258 O O . MET A 1 294 ? -10.807 7.917 12.949 1.00 94.06 294 MET A O 1
ATOM 2262 N N . ALA A 1 295 ? -9.305 7.816 11.277 1.00 96.56 295 ALA A N 1
ATOM 2263 C CA . ALA A 1 295 ? -9.369 6.373 11.041 1.00 96.56 295 ALA A CA 1
ATOM 2264 C C . ALA A 1 295 ? -8.101 5.685 11.571 1.00 96.56 295 ALA A C 1
ATOM 2266 O O . ALA A 1 295 ? -6.998 6.196 11.378 1.00 96.56 295 ALA A O 1
ATOM 2267 N N . ILE A 1 296 ? -8.258 4.529 12.222 1.00 98.12 296 ILE A N 1
ATOM 2268 C CA . ILE A 1 296 ? -7.156 3.732 12.782 1.00 98.12 296 ILE A CA 1
ATOM 2269 C C . ILE A 1 296 ? -7.299 2.258 12.394 1.00 98.12 296 ILE A C 1
ATOM 2271 O O . ILE A 1 296 ? -8.406 1.799 12.107 1.00 98.12 296 ILE A O 1
ATOM 2275 N N . ALA A 1 297 ? -6.196 1.515 12.454 1.00 98.69 297 ALA A N 1
ATOM 2276 C CA . ALA A 1 297 ? -6.187 0.055 12.405 1.00 98.69 297 ALA A CA 1
ATOM 2277 C C . ALA A 1 297 ? -6.021 -0.548 13.810 1.00 98.69 297 ALA A C 1
ATOM 2279 O O . ALA A 1 297 ? -5.355 0.017 14.680 1.00 98.69 297 ALA A O 1
ATOM 2280 N N . VAL A 1 298 ? -6.639 -1.711 14.030 1.00 98.75 298 VAL A N 1
ATOM 2281 C CA . VAL A 1 298 ? -6.484 -2.522 15.244 1.00 98.75 298 VAL A CA 1
ATOM 2282 C C . VAL A 1 298 ? -6.143 -3.939 14.814 1.00 98.75 298 VAL A C 1
ATOM 2284 O O . VAL A 1 298 ? -6.790 -4.485 13.926 1.00 98.75 298 VAL A O 1
ATOM 2287 N N . HIS A 1 299 ? -5.141 -4.544 15.449 1.00 98.69 299 HIS A N 1
ATOM 2288 C CA . HIS A 1 299 ? -4.648 -5.873 15.096 1.00 98.69 299 HIS A CA 1
ATOM 2289 C C . HIS A 1 299 ? -4.921 -6.871 16.214 1.00 98.69 299 HIS A C 1
ATOM 2291 O O . HIS A 1 299 ? -4.715 -6.581 17.390 1.00 98.69 299 HIS A O 1
ATOM 2297 N N . SER A 1 300 ? -5.362 -8.068 15.839 1.00 98.19 300 SER A N 1
ATOM 2298 C CA . SER A 1 300 ? -5.693 -9.131 16.792 1.00 98.19 300 SER A CA 1
ATOM 2299 C C . SER A 1 300 ? -4.490 -9.971 17.220 1.00 98.19 300 SER A C 1
ATOM 2301 O O . SER A 1 300 ? -4.544 -10.595 18.275 1.00 98.19 300 SER A O 1
ATOM 2303 N N . GLN A 1 301 ? -3.450 -10.062 16.379 1.00 98.19 301 GLN A N 1
ATOM 2304 C CA . GLN A 1 301 ? -2.387 -11.072 16.486 1.00 98.19 301 GLN A CA 1
ATOM 2305 C C . GLN A 1 301 ? -2.932 -12.509 16.570 1.00 98.19 301 GLN A C 1
ATOM 2307 O O . GLN A 1 301 ? -2.281 -13.400 17.108 1.00 98.19 301 GLN A O 1
ATOM 2312 N N . THR A 1 302 ? -4.129 -12.744 16.024 1.00 96.88 302 THR A N 1
ATOM 2313 C CA . THR A 1 302 ? -4.785 -14.054 15.920 1.00 96.88 302 THR A CA 1
ATOM 2314 C C . THR A 1 302 ? -5.505 -14.168 14.572 1.00 96.88 302 THR A C 1
ATOM 2316 O O . THR A 1 302 ? -5.543 -13.219 13.788 1.00 96.88 302 THR A O 1
ATOM 2319 N N . THR A 1 303 ? -6.127 -15.312 14.291 1.00 95.94 303 THR A N 1
ATOM 2320 C CA . THR A 1 303 ? -6.991 -15.482 13.111 1.00 95.94 303 THR A CA 1
ATOM 2321 C C . THR A 1 303 ? -8.393 -14.881 13.283 1.00 95.94 303 THR A C 1
ATOM 2323 O O . THR A 1 303 ? -9.185 -14.911 12.340 1.00 95.94 303 THR A O 1
ATOM 2326 N N . ALA A 1 304 ? -8.732 -14.360 14.467 1.00 96.94 304 ALA A N 1
ATOM 2327 C CA . ALA A 1 304 ? -10.026 -13.743 14.746 1.00 96.94 304 ALA A CA 1
ATOM 2328 C C . ALA A 1 304 ? -9.998 -12.237 14.453 1.00 96.94 304 ALA A C 1
ATOM 2330 O O . ALA A 1 304 ? -9.016 -11.561 14.739 1.00 96.94 304 ALA A O 1
ATOM 2331 N N . ILE A 1 305 ? -11.091 -11.697 13.911 1.00 98.06 305 ILE A N 1
ATOM 2332 C CA . ILE A 1 305 ? -11.204 -10.260 13.625 1.00 98.06 305 ILE A CA 1
ATOM 2333 C C . ILE A 1 305 ? -11.275 -9.486 14.951 1.00 98.06 305 ILE A C 1
ATOM 2335 O O . ILE A 1 305 ? -12.139 -9.805 15.775 1.00 98.06 305 ILE A O 1
ATOM 2339 N N . PRO A 1 306 ? -10.400 -8.489 15.181 1.00 98.12 306 PRO A N 1
ATOM 2340 C CA . PRO A 1 306 ? -10.427 -7.718 16.414 1.00 98.12 306 PRO A CA 1
ATOM 2341 C C . PRO A 1 306 ? -11.664 -6.804 16.458 1.00 98.12 306 PRO A C 1
ATOM 2343 O O . PRO A 1 306 ? -12.056 -6.239 15.434 1.00 98.12 306 PRO A O 1
ATOM 2346 N N . PRO A 1 307 ? -12.295 -6.626 17.629 1.00 97.81 307 PRO A N 1
ATOM 2347 C CA . PRO A 1 307 ? -13.370 -5.657 17.776 1.00 97.81 307 PRO A CA 1
ATOM 2348 C C . PRO A 1 307 ? -12.822 -4.226 17.702 1.00 97.81 307 PRO A C 1
ATOM 2350 O O . PRO A 1 307 ? -11.741 -3.934 18.218 1.00 97.81 307 PRO A O 1
ATOM 2353 N N . CYS A 1 308 ? -13.596 -3.312 17.114 1.00 97.94 308 CYS A N 1
ATOM 2354 C CA . CYS A 1 308 ? -13.297 -1.885 17.205 1.00 97.94 308 CYS A CA 1
ATOM 2355 C C . CYS A 1 308 ? -13.371 -1.416 18.675 1.00 97.94 308 CYS A C 1
ATOM 2357 O O . CYS A 1 308 ? -14.177 -1.953 19.445 1.00 97.94 308 CYS A O 1
ATOM 2359 N N . PRO A 1 309 ? -12.579 -0.406 19.082 1.00 97.94 309 PRO A N 1
ATOM 2360 C CA . PRO A 1 309 ? -12.674 0.153 20.425 1.00 97.94 309 PRO A CA 1
ATOM 2361 C C . PRO A 1 309 ? -14.063 0.748 20.692 1.00 97.94 309 PRO A C 1
ATOM 2363 O O . PRO A 1 309 ? -14.810 1.088 19.773 1.00 97.94 309 PRO A O 1
ATOM 2366 N N . HIS A 1 310 ? -14.421 0.903 21.965 1.00 97.44 310 HIS A N 1
ATOM 2367 C CA . HIS A 1 310 ? -15.725 1.453 22.332 1.00 97.44 310 HIS A CA 1
ATOM 2368 C C . HIS A 1 310 ? -15.941 2.851 21.722 1.00 97.44 310 HIS A C 1
ATOM 2370 O O . HIS A 1 310 ? -15.086 3.725 21.856 1.00 97.44 310 HIS A O 1
ATOM 2376 N N . GLY A 1 311 ? -17.081 3.053 21.054 1.00 95.12 311 GLY A N 1
ATOM 2377 C CA . GLY A 1 311 ? -17.422 4.306 20.368 1.00 95.12 311 GLY A CA 1
ATOM 2378 C C . GLY A 1 311 ? -16.886 4.437 18.935 1.00 95.12 311 GLY A C 1
ATOM 2379 O O . GLY A 1 311 ? -17.140 5.458 18.301 1.00 95.12 311 GLY A O 1
ATOM 2380 N N . TRP A 1 312 ? -16.184 3.428 18.411 1.00 96.69 312 TRP A N 1
ATOM 2381 C CA . TRP A 1 312 ? -15.676 3.408 17.036 1.00 96.69 312 TRP A CA 1
ATOM 2382 C C . TRP A 1 312 ? -16.569 2.585 16.107 1.00 96.69 312 TRP A C 1
ATOM 2384 O O . TRP A 1 312 ? -17.208 1.619 16.526 1.00 96.69 312 TRP A O 1
ATOM 2394 N N . VAL A 1 313 ? -16.575 2.952 14.824 1.00 95.56 313 VAL A N 1
ATOM 2395 C CA . VAL A 1 313 ? -17.301 2.243 13.762 1.00 95.56 313 VAL A CA 1
ATOM 2396 C C . VAL A 1 313 ? -16.326 1.487 12.862 1.00 95.56 313 VAL A C 1
ATOM 2398 O O . VAL A 1 313 ? -15.226 1.963 12.585 1.00 95.56 313 VAL A O 1
ATOM 2401 N N . SER A 1 314 ? -16.722 0.297 12.412 1.00 97.38 314 SER A N 1
ATOM 2402 C CA . SER A 1 314 ? -15.912 -0.517 11.500 1.00 97.38 314 SER A CA 1
ATOM 2403 C C . SER A 1 314 ? -16.029 0.015 10.071 1.00 97.38 314 SER A C 1
ATOM 2405 O O . SER A 1 314 ? -17.141 0.210 9.585 1.00 97.38 314 SER A O 1
ATOM 2407 N N . LEU A 1 315 ? -14.890 0.234 9.406 1.00 97.62 315 LEU A N 1
ATOM 2408 C CA . LEU A 1 315 ? -14.840 0.664 8.003 1.00 97.62 315 LEU A CA 1
ATOM 2409 C C . LEU A 1 315 ? -14.639 -0.524 7.049 1.00 97.62 315 LEU A C 1
ATOM 2411 O O . LEU A 1 315 ? -15.370 -0.660 6.070 1.00 97.62 315 LEU A O 1
ATOM 2415 N N . TRP A 1 316 ? -13.665 -1.391 7.340 1.00 98.25 316 TRP A N 1
ATOM 2416 C CA . TRP A 1 316 ? -13.423 -2.657 6.642 1.00 98.25 316 TRP A CA 1
ATOM 2417 C C . TRP A 1 316 ? -12.701 -3.652 7.561 1.00 98.25 316 TRP A C 1
ATOM 2419 O O . TRP A 1 316 ? -12.443 -3.358 8.728 1.00 98.25 316 TRP A O 1
ATOM 2429 N N . ARG A 1 317 ? -12.437 -4.850 7.033 1.00 98.31 317 ARG A N 1
ATOM 2430 C CA . ARG A 1 317 ? -11.712 -5.955 7.677 1.00 98.31 317 ARG A CA 1
ATOM 2431 C C . ARG A 1 317 ? -10.598 -6.398 6.739 1.00 98.31 317 ARG A C 1
ATOM 2433 O O . ARG A 1 317 ? -10.761 -6.283 5.527 1.00 98.31 317 ARG A O 1
ATOM 2440 N N . GLY A 1 318 ? -9.521 -6.963 7.264 1.00 98.25 318 GLY A N 1
ATOM 2441 C CA . GLY A 1 318 ? -8.370 -7.327 6.450 1.00 98.25 318 GLY A CA 1
ATOM 2442 C C . GLY A 1 318 ? -7.328 -8.188 7.155 1.00 98.25 318 GLY A C 1
ATOM 2443 O O . GLY A 1 318 ? -7.618 -8.981 8.058 1.00 98.25 318 GLY A O 1
ATOM 2444 N N . PHE A 1 319 ? -6.097 -8.055 6.683 1.00 98.69 319 PHE A N 1
ATOM 2445 C CA . PHE A 1 319 ? -4.915 -8.774 7.125 1.00 98.69 319 PHE A CA 1
ATOM 2446 C C . PHE A 1 319 ? -3.820 -7.780 7.502 1.00 98.69 319 PHE A C 1
ATOM 2448 O O . PHE A 1 319 ? -3.653 -6.732 6.879 1.00 98.69 319 PHE A O 1
ATOM 2455 N N . SER A 1 320 ? -3.071 -8.128 8.544 1.00 98.69 320 SER A N 1
ATOM 2456 C CA . SER A 1 320 ? -2.109 -7.230 9.181 1.00 98.69 320 SER A CA 1
ATOM 2457 C C . SER A 1 320 ? -0.797 -7.165 8.392 1.00 98.69 320 SER A C 1
ATOM 2459 O O . SER A 1 320 ? 0.063 -8.031 8.558 1.00 98.69 320 SER A O 1
ATOM 2461 N N . PHE A 1 321 ? -0.642 -6.153 7.544 1.00 98.50 321 PHE A N 1
ATOM 2462 C CA . PHE A 1 321 ? 0.514 -5.920 6.679 1.00 98.50 321 PHE A CA 1
ATOM 2463 C C . PHE A 1 321 ? 1.495 -4.938 7.334 1.00 98.50 321 PHE A C 1
ATOM 2465 O O . PHE A 1 321 ? 1.115 -3.816 7.660 1.00 98.50 321 PHE A O 1
ATOM 2472 N N . ILE A 1 322 ? 2.750 -5.350 7.552 1.00 97.56 322 ILE A N 1
ATOM 2473 C CA . ILE A 1 322 ? 3.714 -4.558 8.340 1.00 97.56 322 ILE A CA 1
ATOM 2474 C C . ILE A 1 322 ? 4.847 -3.965 7.501 1.00 97.56 322 ILE A C 1
ATOM 2476 O O . ILE A 1 322 ? 5.182 -2.798 7.684 1.00 97.56 322 ILE A O 1
ATOM 2480 N N . MET A 1 323 ? 5.450 -4.731 6.592 1.00 96.00 323 MET A N 1
ATOM 2481 C CA . MET A 1 323 ? 6.578 -4.257 5.783 1.00 96.00 323 MET A CA 1
ATOM 2482 C C . MET A 1 323 ? 6.760 -5.082 4.511 1.00 96.00 323 MET A C 1
ATOM 2484 O O . MET A 1 323 ? 6.106 -6.106 4.304 1.00 96.00 323 MET A O 1
ATOM 2488 N N . PHE A 1 324 ? 7.654 -4.618 3.648 1.00 96.19 324 PHE A N 1
ATOM 2489 C CA . PHE A 1 324 ? 7.961 -5.220 2.356 1.00 96.19 324 PHE A CA 1
ATOM 2490 C C . PHE A 1 324 ? 9.399 -4.900 1.952 1.00 96.19 324 PHE A C 1
ATOM 2492 O O . PHE A 1 324 ? 9.918 -3.848 2.322 1.00 96.19 324 PHE A O 1
ATOM 2499 N N . THR A 1 325 ? 10.019 -5.785 1.173 1.00 95.81 325 THR A N 1
ATOM 2500 C CA . THR A 1 325 ? 11.361 -5.594 0.593 1.00 95.81 325 THR A CA 1
ATOM 2501 C C . THR A 1 325 ? 11.408 -6.110 -0.846 1.00 95.81 325 THR A C 1
ATOM 2503 O O . THR A 1 325 ? 10.625 -6.990 -1.211 1.00 95.81 325 THR A O 1
ATOM 2506 N N . SER A 1 326 ? 12.297 -5.559 -1.680 1.00 94.12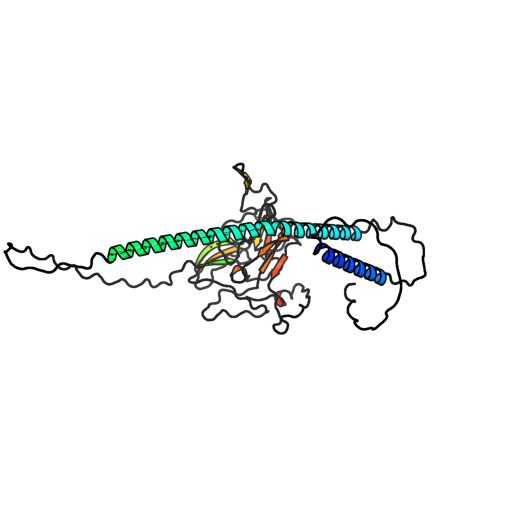 326 SER A N 1
ATOM 2507 C CA . SER A 1 326 ? 12.527 -6.048 -3.053 1.00 94.12 326 SER A CA 1
ATOM 2508 C C . SER A 1 326 ? 13.990 -5.874 -3.493 1.00 94.12 326 SER A C 1
ATOM 2510 O O . SER A 1 326 ? 14.894 -6.419 -2.851 1.00 94.12 326 SER A O 1
ATOM 2512 N N . ALA A 1 327 ? 14.260 -5.158 -4.592 1.00 89.00 327 ALA A N 1
ATOM 2513 C CA . ALA A 1 327 ? 15.601 -4.978 -5.133 1.00 89.00 327 ALA A CA 1
ATOM 2514 C C . ALA A 1 327 ? 16.571 -4.371 -4.101 1.00 89.00 327 ALA A C 1
ATOM 2516 O O . ALA A 1 327 ? 16.310 -3.326 -3.507 1.00 89.00 327 ALA A O 1
ATOM 2517 N N . GLY A 1 328 ? 17.715 -5.034 -3.898 1.00 87.19 328 GLY A N 1
ATOM 2518 C CA . GLY A 1 328 ? 18.746 -4.600 -2.946 1.00 87.19 328 GLY A CA 1
ATOM 2519 C C . GLY A 1 328 ? 18.388 -4.795 -1.470 1.00 87.19 328 GLY A C 1
ATOM 2520 O O . GLY A 1 328 ? 19.034 -4.191 -0.626 1.00 87.19 328 GLY A O 1
ATOM 2521 N N . SER A 1 329 ? 17.363 -5.598 -1.149 1.00 89.56 329 SER A N 1
ATOM 2522 C CA . SER A 1 329 ? 16.803 -5.723 0.213 1.00 89.56 329 SER A CA 1
ATOM 2523 C C . SER A 1 329 ? 16.267 -4.406 0.786 1.00 89.56 329 SER A C 1
ATOM 2525 O O . SER A 1 329 ? 15.937 -4.327 1.968 1.00 89.56 329 SER A O 1
ATOM 2527 N N . GLU A 1 330 ? 16.118 -3.396 -0.067 1.00 93.44 330 GLU A N 1
ATOM 2528 C CA . GLU A 1 330 ? 15.501 -2.126 0.264 1.00 93.44 330 GLU A CA 1
ATOM 2529 C C . GLU A 1 330 ? 13.982 -2.274 0.316 1.00 93.44 330 GLU A C 1
ATOM 2531 O O . GLU A 1 330 ? 13.372 -3.112 -0.363 1.00 93.44 330 GLU A O 1
ATOM 2536 N N . GLY A 1 331 ? 13.356 -1.440 1.137 1.00 92.19 331 GLY A N 1
ATOM 2537 C CA . GLY A 1 331 ? 11.936 -1.540 1.403 1.00 92.19 331 GLY A CA 1
ATOM 2538 C C . GLY A 1 331 ? 11.434 -0.459 2.342 1.00 92.19 331 GLY A C 1
ATOM 2539 O O . GLY A 1 331 ? 12.143 0.485 2.687 1.00 92.19 331 GLY A O 1
ATOM 2540 N N . ALA A 1 332 ? 10.181 -0.597 2.752 1.00 94.50 332 ALA A N 1
ATOM 2541 C CA . ALA A 1 332 ? 9.570 0.271 3.745 1.00 94.50 332 ALA A CA 1
ATOM 2542 C C . ALA A 1 332 ? 8.518 -0.499 4.556 1.00 94.50 332 ALA A C 1
ATOM 2544 O O . ALA A 1 332 ? 8.296 -1.697 4.363 1.00 94.50 332 ALA A O 1
ATOM 2545 N N . GLY A 1 333 ? 7.899 0.198 5.506 1.00 94.69 333 GLY A N 1
ATOM 2546 C CA . GLY A 1 333 ? 6.899 -0.353 6.411 1.00 94.69 333 GLY A CA 1
ATOM 2547 C C . GLY A 1 333 ? 5.600 0.438 6.408 1.00 94.69 333 GLY A C 1
ATOM 2548 O O . GLY A 1 333 ? 5.487 1.484 5.770 1.00 94.69 333 GLY A O 1
ATOM 2549 N N . GLN A 1 334 ? 4.622 -0.080 7.138 1.00 97.94 334 GLN A N 1
ATOM 2550 C CA . GLN A 1 334 ? 3.369 0.589 7.461 1.00 97.94 334 GLN A CA 1
ATOM 2551 C C . GLN A 1 334 ? 3.322 0.860 8.964 1.00 97.94 334 GLN A C 1
ATOM 2553 O O . GLN A 1 334 ? 3.777 0.041 9.768 1.00 97.94 334 GLN A O 1
ATOM 2558 N N . ALA A 1 335 ? 2.747 1.992 9.367 1.00 98.25 335 ALA A N 1
ATOM 2559 C CA . ALA A 1 335 ? 2.437 2.204 10.772 1.00 98.25 335 ALA A CA 1
ATOM 2560 C C . ALA A 1 335 ? 1.272 1.283 11.170 1.00 98.25 335 ALA A C 1
ATOM 2562 O O . ALA A 1 335 ? 0.205 1.353 10.572 1.00 98.25 335 ALA A O 1
ATOM 2563 N N . LEU A 1 336 ? 1.435 0.461 12.212 1.00 98.44 336 LEU A N 1
ATOM 2564 C CA . LEU A 1 336 ? 0.387 -0.470 12.680 1.00 98.44 336 LEU A CA 1
ATOM 2565 C C . LEU A 1 336 ? -0.882 0.228 13.210 1.00 98.44 336 LEU A C 1
ATOM 2567 O O . LEU A 1 336 ? -1.905 -0.405 13.419 1.00 98.44 336 LEU A O 1
ATOM 2571 N N . ALA A 1 337 ? -0.832 1.535 13.468 1.00 98.25 337 ALA A N 1
ATOM 2572 C CA . ALA A 1 337 ? -2.028 2.315 13.790 1.00 98.25 337 ALA A CA 1
ATOM 2573 C C . ALA A 1 337 ? -2.721 2.875 12.535 1.00 98.25 337 ALA A C 1
ATOM 2575 O O . ALA A 1 337 ? -3.879 3.284 12.606 1.00 98.25 337 ALA A O 1
ATOM 2576 N N . SER A 1 338 ? -2.020 2.920 11.399 1.00 98.50 338 SER A N 1
ATOM 2577 C CA . SER A 1 338 ? -2.540 3.449 10.143 1.00 98.50 338 SER A CA 1
ATOM 2578 C C . SER A 1 338 ? -3.456 2.431 9.464 1.00 98.50 338 SER A C 1
ATOM 2580 O O . SER A 1 338 ? -3.116 1.243 9.434 1.00 98.50 338 SER A O 1
ATOM 2582 N N . PRO A 1 339 ? -4.553 2.876 8.818 1.00 98.50 339 PRO A N 1
ATOM 2583 C CA . PRO A 1 339 ? -5.359 2.023 7.946 1.00 98.50 339 PRO A CA 1
ATOM 2584 C C . PRO A 1 339 ? -4.542 1.276 6.875 1.00 98.50 339 PRO A C 1
ATOM 2586 O O . PRO A 1 339 ? -4.937 0.192 6.454 1.00 98.50 339 PRO A O 1
ATOM 2589 N N . GLY A 1 340 ? -3.377 1.807 6.479 1.00 98.31 340 GLY A N 1
ATOM 2590 C CA . GLY A 1 340 ? -2.476 1.191 5.499 1.00 98.31 340 GLY A CA 1
ATOM 2591 C C . GLY A 1 340 ? -1.872 -0.148 5.920 1.00 98.31 340 GLY A C 1
ATOM 2592 O O . GLY A 1 340 ? -1.491 -0.955 5.073 1.00 98.31 340 GLY A O 1
ATOM 2593 N N . SER A 1 341 ? -1.840 -0.425 7.224 1.00 98.75 341 SER A N 1
ATOM 2594 C CA . SER A 1 341 ? -1.416 -1.719 7.765 1.00 98.75 341 SER A CA 1
ATOM 2595 C C . SER A 1 341 ? -2.503 -2.804 7.699 1.00 98.75 341 SER A C 1
ATOM 2597 O O . SER A 1 341 ? -2.256 -3.942 8.100 1.00 98.75 341 SER A O 1
ATOM 2599 N N . CYS A 1 342 ? -3.702 -2.487 7.190 1.00 98.75 342 CYS A N 1
ATOM 2600 C CA . CYS A 1 342 ? -4.835 -3.406 7.110 1.00 98.75 342 CYS A CA 1
ATOM 2601 C C . CYS A 1 342 ? -5.340 -3.609 5.671 1.00 98.75 342 CYS A C 1
ATOM 2603 O O . CYS A 1 342 ? -6.326 -3.000 5.249 1.00 98.75 342 CYS A O 1
ATOM 2605 N N . LEU A 1 343 ? -4.671 -4.492 4.921 1.00 98.62 343 LEU A N 1
ATOM 2606 C CA . LEU A 1 343 ? -5.056 -4.842 3.548 1.00 98.62 343 LEU A CA 1
ATOM 2607 C C . LEU A 1 343 ? -6.267 -5.782 3.538 1.00 98.62 343 LEU A C 1
ATOM 2609 O O . LEU A 1 343 ? -6.258 -6.805 4.219 1.00 98.62 343 LEU A O 1
ATOM 2613 N N . GLU A 1 344 ? -7.297 -5.457 2.755 1.00 98.25 344 GLU A N 1
ATOM 2614 C CA . GLU A 1 344 ? -8.552 -6.226 2.694 1.00 98.25 344 GLU A CA 1
ATOM 2615 C C . GLU A 1 344 ? -8.350 -7.635 2.121 1.00 98.25 344 GLU A C 1
ATOM 2617 O O . GLU A 1 344 ? -8.989 -8.586 2.574 1.00 98.25 344 GLU A O 1
ATOM 2622 N N . GLU A 1 345 ? -7.420 -7.789 1.173 1.00 96.75 345 GLU A N 1
ATOM 2623 C CA . GLU A 1 345 ? -7.099 -9.074 0.560 1.00 96.75 345 GLU A CA 1
ATOM 2624 C C . GLU A 1 345 ? -5.660 -9.501 0.863 1.00 96.75 345 GLU A C 1
ATOM 2626 O O . GLU A 1 345 ? -4.687 -8.809 0.544 1.00 96.75 345 GLU A O 1
ATOM 2631 N N . PHE A 1 346 ? -5.504 -10.698 1.427 1.00 96.81 346 PHE A N 1
ATOM 2632 C CA . PHE A 1 346 ? -4.188 -11.297 1.592 1.00 96.81 346 PHE A CA 1
ATOM 2633 C C . PHE A 1 346 ? -3.624 -11.755 0.243 1.00 96.81 346 PHE A C 1
ATOM 2635 O O . PHE A 1 346 ? -4.277 -12.483 -0.505 1.00 96.81 346 PHE A O 1
ATOM 2642 N N . ARG A 1 347 ? -2.366 -11.390 -0.037 1.00 94.38 347 ARG A N 1
ATOM 2643 C CA . ARG A 1 347 ? -1.571 -11.960 -1.133 1.00 94.38 347 ARG A CA 1
ATOM 2644 C C . ARG A 1 347 ? -0.123 -12.126 -0.710 1.00 94.38 347 ARG A C 1
ATOM 2646 O O . ARG A 1 347 ? 0.464 -11.203 -0.162 1.00 94.38 347 ARG A O 1
ATOM 2653 N N . ALA A 1 348 ? 0.479 -13.264 -1.049 1.00 91.44 348 ALA A N 1
ATOM 2654 C CA . ALA A 1 348 ? 1.901 -13.504 -0.791 1.00 91.44 348 ALA A CA 1
ATOM 2655 C C . ALA A 1 348 ? 2.807 -12.473 -1.500 1.00 91.44 348 ALA A C 1
ATOM 2657 O O . ALA A 1 348 ? 3.808 -12.038 -0.936 1.00 91.44 348 ALA A O 1
ATOM 2658 N N . SER A 1 349 ? 2.407 -12.024 -2.693 1.00 91.69 349 SER A N 1
ATOM 2659 C CA . SER A 1 349 ? 3.070 -10.958 -3.453 1.00 91.69 349 SER A CA 1
ATOM 2660 C C . SER A 1 349 ? 2.067 -9.828 -3.723 1.00 91.69 349 SER A C 1
ATOM 2662 O O . SER A 1 349 ? 1.411 -9.825 -4.764 1.00 91.69 349 SER A O 1
ATOM 2664 N N . PRO A 1 350 ? 1.869 -8.886 -2.780 1.00 96.62 350 PRO A N 1
ATOM 2665 C CA . PRO A 1 350 ? 0.830 -7.866 -2.898 1.00 96.62 350 PRO A CA 1
ATOM 2666 C C . PRO A 1 350 ? 1.230 -6.685 -3.795 1.00 96.62 350 PRO A C 1
ATOM 2668 O O . PRO A 1 350 ? 0.393 -5.828 -4.068 1.00 96.62 350 PRO A O 1
ATOM 2671 N N . PHE A 1 351 ? 2.466 -6.630 -4.301 1.00 97.88 351 PHE A N 1
ATOM 2672 C CA . PHE A 1 351 ? 2.988 -5.523 -5.107 1.00 97.88 351 PHE A CA 1
ATOM 2673 C C . PHE A 1 351 ? 3.815 -6.007 -6.303 1.00 97.88 351 PHE A C 1
ATOM 2675 O O . PHE A 1 351 ? 4.300 -7.136 -6.307 1.00 97.88 351 PHE A O 1
ATOM 2682 N N . ILE A 1 352 ? 3.965 -5.131 -7.299 1.00 97.88 352 ILE A N 1
ATOM 2683 C CA . ILE A 1 352 ? 4.762 -5.336 -8.515 1.00 97.88 352 ILE A CA 1
ATOM 2684 C C . ILE A 1 352 ? 5.891 -4.298 -8.587 1.00 97.88 352 ILE A C 1
ATOM 2686 O O . ILE A 1 352 ? 5.703 -3.141 -8.196 1.00 97.88 352 ILE A O 1
ATOM 2690 N N . GLU A 1 353 ? 7.059 -4.709 -9.078 1.00 98.00 353 GLU A N 1
ATOM 2691 C CA . GLU A 1 353 ? 8.242 -3.859 -9.242 1.00 98.00 353 GLU A CA 1
ATOM 2692 C C . GLU A 1 353 ? 8.295 -3.279 -10.656 1.00 98.00 353 GLU A C 1
ATOM 2694 O O . GLU A 1 353 ? 8.224 -4.015 -11.638 1.00 98.00 353 GLU A O 1
ATOM 2699 N N . CYS A 1 354 ? 8.456 -1.962 -10.773 1.00 97.88 354 CYS A N 1
ATOM 2700 C CA . CYS A 1 354 ? 8.529 -1.225 -12.029 1.00 97.88 354 CYS A CA 1
ATOM 2701 C C . CYS A 1 354 ? 9.848 -0.456 -12.154 1.00 97.88 354 CYS A C 1
ATOM 2703 O O . CYS A 1 354 ? 10.371 0.076 -11.181 1.00 97.88 354 CYS A O 1
ATOM 2705 N N . HIS A 1 355 ? 10.359 -0.352 -13.379 1.00 96.06 355 HIS A N 1
ATOM 2706 C CA . HIS A 1 355 ? 11.657 0.248 -13.687 1.00 96.06 355 HIS A CA 1
ATOM 2707 C C . HIS A 1 355 ? 11.525 1.525 -14.528 1.00 96.06 355 HIS A C 1
ATOM 2709 O O . HIS A 1 355 ? 10.591 1.673 -15.327 1.00 96.06 355 HIS A O 1
ATOM 2715 N N . GLY A 1 356 ? 12.551 2.381 -14.468 1.00 92.12 356 GLY A N 1
ATOM 2716 C CA . GLY A 1 356 ? 12.687 3.570 -15.325 1.00 92.12 356 GLY A CA 1
ATOM 2717 C C . GLY A 1 356 ? 12.562 3.304 -16.826 1.00 92.12 356 GLY A C 1
ATOM 2718 O O . GLY A 1 356 ? 11.965 4.096 -17.547 1.00 92.12 356 GLY A O 1
ATOM 2719 N N . ARG A 1 357 ? 13.015 2.134 -17.290 1.00 93.12 357 ARG A N 1
ATOM 2720 C CA . ARG A 1 357 ? 12.924 1.705 -18.699 1.00 93.12 357 ARG A CA 1
ATOM 2721 C C . ARG A 1 357 ? 11.514 1.321 -19.182 1.00 93.12 357 ARG A C 1
ATOM 2723 O O . ARG A 1 357 ? 11.376 0.858 -20.309 1.00 93.12 357 ARG A O 1
ATOM 2730 N N . GLY A 1 358 ? 10.480 1.451 -18.346 1.00 95.12 358 GLY A N 1
ATOM 2731 C CA . GLY A 1 358 ? 9.090 1.178 -18.741 1.00 95.12 358 GLY A CA 1
ATOM 2732 C C . GLY A 1 358 ? 8.629 -0.269 -18.562 1.00 95.12 358 GLY A C 1
ATOM 2733 O O . GLY A 1 358 ? 7.600 -0.646 -19.121 1.00 95.12 358 GLY A O 1
ATOM 2734 N N . THR A 1 359 ? 9.378 -1.078 -17.809 1.00 96.69 359 THR A N 1
ATOM 2735 C CA . THR A 1 359 ? 9.088 -2.500 -17.562 1.00 96.69 359 THR A CA 1
ATOM 2736 C C . THR A 1 359 ? 8.648 -2.739 -16.123 1.00 96.69 359 THR A C 1
ATOM 2738 O O . THR A 1 359 ? 9.278 -2.182 -15.223 1.00 96.69 359 THR A O 1
ATOM 2741 N N . CYS A 1 360 ? 7.686 -3.633 -15.892 1.00 97.50 360 CYS A N 1
ATOM 2742 C CA . CYS A 1 360 ? 7.379 -4.149 -14.556 1.00 97.50 360 CYS A CA 1
ATOM 2743 C C . CYS A 1 360 ? 7.361 -5.680 -14.509 1.00 97.50 360 CYS A C 1
ATOM 2745 O O . CYS A 1 360 ? 7.065 -6.326 -15.515 1.00 97.50 360 CYS A O 1
ATOM 2747 N N . ASN A 1 361 ? 7.690 -6.255 -13.353 1.00 96.62 361 ASN A N 1
ATOM 2748 C CA . ASN A 1 361 ? 7.682 -7.699 -13.134 1.00 96.62 361 ASN A CA 1
ATOM 2749 C C . ASN A 1 361 ? 7.553 -8.042 -11.635 1.00 96.62 361 ASN A C 1
ATOM 2751 O O . ASN A 1 361 ? 7.690 -7.171 -10.773 1.00 96.62 361 ASN A O 1
ATOM 2755 N N . TYR A 1 362 ? 7.304 -9.314 -11.332 1.00 94.38 362 TYR A N 1
ATOM 2756 C CA . TYR A 1 362 ? 7.437 -9.887 -9.997 1.00 94.38 362 TYR A CA 1
ATOM 2757 C C . TYR A 1 362 ? 8.755 -10.651 -9.918 1.00 94.38 362 TYR A C 1
ATOM 2759 O O . TYR A 1 362 ? 9.067 -11.455 -10.798 1.00 94.38 362 TYR A O 1
ATOM 2767 N N . TYR A 1 363 ? 9.513 -10.424 -8.851 1.00 91.81 363 TYR A N 1
ATOM 2768 C CA . TYR A 1 363 ? 10.810 -11.058 -8.653 1.00 91.81 363 TYR A CA 1
ATOM 2769 C C . TYR A 1 363 ? 10.800 -11.950 -7.413 1.00 91.81 363 TYR A C 1
ATOM 2771 O O . TYR A 1 363 ? 10.045 -11.741 -6.466 1.00 91.81 363 TYR A O 1
ATOM 2779 N N . SER A 1 364 ? 11.651 -12.975 -7.412 1.00 89.38 364 SER A N 1
ATOM 2780 C CA . SER A 1 364 ? 11.725 -13.962 -6.325 1.00 89.38 364 SER A CA 1
ATOM 2781 C C . SER A 1 364 ? 12.252 -13.393 -5.006 1.00 89.38 364 SER A C 1
ATOM 2783 O O . SER A 1 364 ? 12.076 -14.010 -3.962 1.00 89.38 364 SER A O 1
ATOM 2785 N N . ASN A 1 365 ? 12.929 -12.247 -5.050 1.00 90.19 365 ASN A N 1
ATOM 2786 C CA . ASN A 1 365 ? 13.424 -11.515 -3.885 1.00 90.19 365 ASN A CA 1
ATOM 2787 C C . ASN A 1 365 ? 12.414 -10.486 -3.347 1.00 90.19 365 ASN A C 1
ATOM 2789 O O . ASN A 1 365 ? 12.737 -9.781 -2.394 1.00 90.19 365 ASN A O 1
ATOM 2793 N N . SER A 1 366 ? 11.217 -10.383 -3.934 1.00 93.12 366 SER A N 1
ATOM 2794 C CA . SER A 1 366 ? 10.149 -9.529 -3.421 1.00 93.12 366 SER A CA 1
ATOM 2795 C C . SER A 1 366 ? 9.436 -10.225 -2.259 1.00 93.12 366 SER A C 1
ATOM 2797 O O . SER A 1 366 ? 8.701 -11.196 -2.459 1.00 93.12 366 SER A O 1
ATOM 2799 N N . TYR A 1 367 ? 9.627 -9.719 -1.041 1.00 96.12 367 TYR A N 1
ATOM 2800 C CA . TYR A 1 367 ? 9.024 -10.273 0.170 1.00 96.12 367 TYR A CA 1
ATOM 2801 C C . TYR A 1 367 ? 7.960 -9.345 0.751 1.00 96.12 367 TYR A C 1
ATOM 2803 O O . TYR A 1 367 ? 8.110 -8.123 0.789 1.00 96.12 367 TYR A O 1
ATOM 2811 N N . SER A 1 368 ? 6.883 -9.951 1.250 1.00 96.81 368 SER A N 1
ATOM 2812 C CA . SER A 1 368 ? 5.854 -9.285 2.044 1.00 96.81 368 SER A CA 1
ATOM 2813 C C . SER A 1 368 ? 5.864 -9.836 3.466 1.00 96.81 368 SER A C 1
ATOM 2815 O O . SER A 1 368 ? 5.984 -11.043 3.682 1.00 96.81 368 SER A O 1
ATOM 2817 N N . PHE A 1 369 ? 5.741 -8.946 4.445 1.00 97.81 369 PHE A N 1
ATOM 2818 C CA . PHE A 1 369 ? 5.783 -9.295 5.856 1.00 97.81 369 PHE A CA 1
ATOM 2819 C C . PHE A 1 369 ? 4.452 -8.937 6.505 1.00 97.81 369 PHE A C 1
ATOM 2821 O O . PHE A 1 369 ? 3.918 -7.837 6.336 1.00 97.81 369 PHE A O 1
ATOM 2828 N N . TRP A 1 370 ? 3.940 -9.884 7.281 1.00 98.50 370 TRP A N 1
ATOM 2829 C CA . TRP A 1 370 ? 2.627 -9.828 7.906 1.00 98.50 370 TRP A CA 1
ATOM 2830 C C . TRP A 1 370 ? 2.773 -10.110 9.400 1.00 98.50 370 TRP A C 1
ATOM 2832 O O . TRP A 1 370 ? 3.642 -10.892 9.794 1.00 98.50 370 TRP A O 1
ATOM 2842 N N . LEU A 1 371 ? 1.930 -9.509 10.245 1.00 98.31 371 LEU A N 1
ATOM 2843 C CA . LEU A 1 371 ? 1.894 -9.909 11.654 1.00 98.31 371 LEU A CA 1
ATOM 2844 C C . LEU A 1 371 ? 1.417 -11.361 11.754 1.00 98.31 371 LEU A C 1
ATOM 2846 O O . LEU A 1 371 ? 0.416 -11.743 11.145 1.00 98.31 371 LEU A O 1
ATOM 2850 N N . ALA A 1 372 ? 2.125 -12.164 12.542 1.00 97.56 372 ALA A N 1
ATOM 2851 C CA . ALA A 1 372 ? 1.788 -13.565 12.746 1.00 97.56 372 ALA A CA 1
ATOM 2852 C C . ALA A 1 372 ? 0.595 -13.729 13.700 1.00 97.56 372 ALA A C 1
ATOM 2854 O O . ALA A 1 372 ? 0.423 -12.959 14.646 1.00 97.56 372 ALA A O 1
ATOM 2855 N N . SER A 1 373 ? -0.196 -14.777 13.473 1.00 96.88 373 SER A N 1
ATOM 2856 C CA . SER A 1 373 ? -1.156 -15.289 14.449 1.00 96.88 373 SER A CA 1
ATOM 2857 C C . SER A 1 373 ? -0.408 -16.045 15.550 1.00 96.88 373 SER A C 1
ATOM 2859 O O . SER A 1 373 ? 0.330 -16.996 15.279 1.00 96.88 373 SER A O 1
ATOM 2861 N N . LEU A 1 374 ? -0.587 -15.617 16.795 1.00 96.50 374 LEU A N 1
ATOM 2862 C CA . LEU A 1 374 ? 0.100 -16.134 17.972 1.00 96.50 374 LEU A CA 1
ATOM 2863 C C . LEU A 1 374 ? -0.876 -16.881 18.883 1.00 96.50 374 LEU A C 1
ATOM 2865 O O . LEU A 1 374 ? -2.068 -16.589 18.928 1.00 96.50 374 LEU A O 1
ATOM 2869 N N . ASN A 1 375 ? -0.350 -17.828 19.663 1.00 93.81 375 ASN A N 1
ATOM 2870 C CA . ASN A 1 375 ? -1.088 -18.404 20.784 1.00 93.81 375 ASN A CA 1
ATOM 2871 C C . ASN A 1 375 ? -0.784 -17.582 22.056 1.00 93.81 375 ASN A C 1
ATOM 2873 O O . ASN A 1 375 ? 0.378 -17.586 22.485 1.00 93.81 375 ASN A O 1
ATOM 2877 N N . PRO A 1 376 ? -1.786 -16.926 22.681 1.00 91.19 376 PRO A N 1
ATOM 2878 C CA . PRO A 1 376 ? -1.593 -16.129 23.895 1.00 91.19 376 PRO A CA 1
ATOM 2879 C C . PRO A 1 376 ? -0.920 -16.891 25.046 1.00 91.19 376 PRO A C 1
ATOM 2881 O O . PRO A 1 376 ? -0.109 -16.326 25.774 1.00 91.19 376 PRO A O 1
ATOM 2884 N N . GLU A 1 377 ? -1.169 -18.196 25.176 1.00 95.06 377 GLU A N 1
ATOM 2885 C CA . GLU A 1 377 ? -0.592 -19.038 26.237 1.00 95.06 377 GLU A CA 1
ATOM 2886 C C . GLU A 1 377 ? 0.913 -19.303 26.056 1.00 95.06 377 GLU A C 1
ATOM 2888 O O . GLU A 1 377 ? 1.583 -19.847 26.940 1.00 95.06 377 GLU A O 1
ATOM 2893 N N . ARG A 1 378 ? 1.467 -18.952 24.889 1.00 94.25 378 ARG A N 1
ATOM 2894 C CA . ARG A 1 378 ? 2.860 -19.227 24.511 1.00 94.25 378 ARG A CA 1
ATOM 2895 C C . ARG A 1 378 ? 3.699 -17.971 24.303 1.00 94.25 378 ARG A C 1
ATOM 2897 O O . ARG A 1 378 ? 4.815 -18.080 23.793 1.00 94.25 378 ARG A O 1
ATOM 2904 N N . MET A 1 379 ? 3.207 -16.806 24.720 1.00 95.25 379 MET A N 1
ATOM 2905 C CA . MET A 1 379 ? 4.021 -15.590 24.775 1.00 95.25 379 MET A CA 1
ATOM 2906 C C . MET A 1 379 ? 5.267 -15.805 25.653 1.00 95.25 379 MET A C 1
ATOM 2908 O O . MET A 1 379 ? 5.253 -16.616 26.580 1.00 95.25 379 MET A O 1
ATOM 2912 N N . PHE A 1 380 ? 6.359 -15.103 25.335 1.00 96.12 380 PHE A N 1
ATOM 2913 C CA . PHE A 1 380 ? 7.667 -15.226 26.006 1.00 96.12 380 PHE A CA 1
ATOM 2914 C C . PHE A 1 380 ? 8.324 -16.616 25.928 1.00 96.12 380 PHE A C 1
ATOM 2916 O O . PHE A 1 380 ? 9.238 -16.926 26.690 1.00 96.12 380 PHE A O 1
ATOM 2923 N N . ARG A 1 381 ? 7.891 -17.466 24.991 1.00 96.06 381 ARG A N 1
ATOM 2924 C CA . ARG A 1 381 ? 8.552 -18.738 24.671 1.00 96.06 381 ARG A CA 1
ATOM 2925 C C . ARG A 1 381 ? 9.200 -18.660 23.296 1.00 96.06 381 ARG A C 1
ATOM 2927 O O . ARG A 1 381 ? 8.801 -17.855 22.458 1.00 96.06 381 ARG A O 1
ATOM 2934 N N . LYS A 1 382 ? 10.164 -19.549 23.045 1.00 94.62 382 LYS A N 1
ATOM 2935 C CA . LYS A 1 382 ? 10.750 -19.716 21.711 1.00 94.62 382 LYS A CA 1
ATOM 2936 C C . LYS A 1 382 ? 9.628 -19.979 20.684 1.00 94.62 382 LYS A C 1
ATOM 2938 O O . LYS A 1 382 ? 8.864 -20.935 20.883 1.00 94.62 382 LYS A O 1
ATOM 2943 N N . PRO A 1 383 ? 9.515 -19.170 19.612 1.00 95.31 383 PRO A N 1
ATOM 2944 C CA . PRO A 1 383 ? 8.553 -19.412 18.541 1.00 95.31 383 PRO A CA 1
ATOM 2945 C C . PRO A 1 383 ? 8.754 -20.798 17.921 1.00 95.31 383 PRO A C 1
ATOM 2947 O O . PRO A 1 383 ? 9.887 -21.269 17.819 1.00 95.31 383 PRO A O 1
ATOM 2950 N N . ILE A 1 384 ? 7.667 -21.458 17.508 1.00 94.38 384 ILE A N 1
ATOM 2951 C CA . ILE A 1 384 ? 7.769 -22.693 16.716 1.00 94.38 384 ILE A CA 1
ATOM 2952 C C . ILE A 1 384 ? 7.956 -22.291 15.253 1.00 94.38 384 ILE A C 1
ATOM 2954 O O . ILE A 1 384 ? 7.053 -21.651 14.709 1.00 94.38 384 ILE A O 1
ATOM 2958 N N . PRO A 1 385 ? 9.079 -22.658 14.608 1.00 95.12 385 PRO A N 1
ATOM 2959 C CA . PRO A 1 385 ? 9.250 -22.445 13.179 1.00 95.12 385 PRO A CA 1
ATOM 2960 C C . PRO A 1 385 ? 8.154 -23.180 12.407 1.00 95.12 385 PRO A C 1
ATOM 2962 O O . PRO A 1 385 ? 7.869 -24.346 12.680 1.00 95.12 385 PRO A O 1
ATOM 2965 N N . SER A 1 386 ? 7.542 -22.497 11.446 1.00 92.31 386 SER A N 1
ATOM 2966 C CA . SER A 1 386 ? 6.500 -23.062 10.596 1.00 92.31 386 SER A CA 1
ATOM 2967 C C . SER A 1 386 ? 6.748 -22.653 9.153 1.00 92.31 386 SER A C 1
ATOM 2969 O O . SER A 1 386 ? 7.066 -21.498 8.873 1.00 92.31 386 SER A O 1
ATOM 2971 N N . THR A 1 387 ? 6.586 -23.603 8.237 1.00 92.62 387 THR A N 1
ATOM 2972 C CA . THR A 1 387 ? 6.614 -23.357 6.797 1.00 92.62 387 THR A CA 1
ATOM 2973 C C . THR A 1 387 ? 5.284 -23.816 6.229 1.00 92.62 387 THR A C 1
ATOM 2975 O O . THR A 1 387 ? 5.010 -25.012 6.136 1.00 92.62 387 THR A O 1
ATOM 2978 N N . VAL A 1 388 ? 4.444 -22.851 5.873 1.00 92.25 388 VAL A N 1
ATOM 2979 C CA . VAL A 1 388 ? 3.121 -23.080 5.288 1.00 92.25 388 VAL A CA 1
ATOM 2980 C C . VAL A 1 388 ? 3.178 -22.947 3.769 1.00 92.25 388 VAL A C 1
ATOM 2982 O O . VAL A 1 388 ? 4.012 -22.224 3.225 1.00 92.25 388 VAL A O 1
ATOM 2985 N N . LYS A 1 389 ? 2.288 -23.658 3.075 1.00 89.19 389 LYS A N 1
ATOM 2986 C CA . LYS A 1 389 ? 2.140 -23.602 1.615 1.00 89.19 389 LYS A CA 1
ATOM 2987 C C . LYS A 1 389 ? 0.771 -23.026 1.243 1.00 89.19 389 LYS A C 1
ATOM 2989 O O . LYS A 1 389 ? -0.062 -22.764 2.113 1.00 89.19 389 LYS A O 1
ATOM 2994 N N . ALA A 1 390 ? 0.554 -22.819 -0.056 1.00 84.56 390 ALA A N 1
ATOM 2995 C CA . ALA A 1 390 ? -0.726 -22.366 -0.596 1.00 84.56 390 ALA A CA 1
ATOM 2996 C C . ALA A 1 390 ? -1.899 -23.198 -0.037 1.00 84.56 390 ALA A C 1
ATOM 2998 O O . ALA A 1 390 ? -1.807 -24.421 0.043 1.00 84.56 390 ALA A 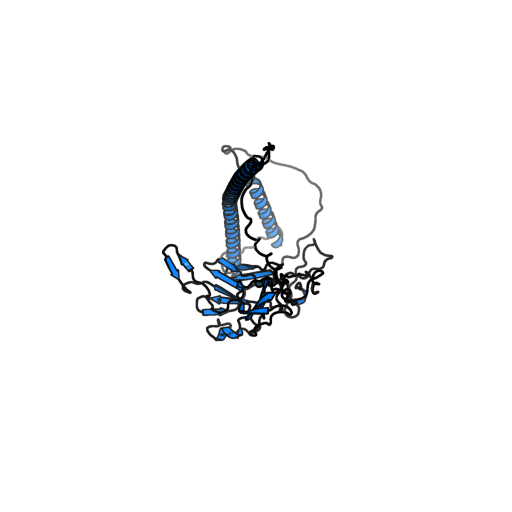O 1
ATOM 2999 N N . GLY A 1 391 ? -2.977 -22.518 0.365 1.00 85.62 391 GLY A N 1
ATOM 3000 C CA . GLY A 1 391 ? -4.147 -23.110 1.028 1.00 85.62 391 GLY A CA 1
ATOM 3001 C C . GLY A 1 391 ? -4.181 -22.917 2.550 1.00 85.62 391 GLY A C 1
ATOM 3002 O O . GLY A 1 391 ? -5.261 -22.767 3.111 1.00 85.62 391 GLY A O 1
ATOM 3003 N N . ASP A 1 392 ? -3.020 -22.823 3.207 1.00 88.50 392 ASP A N 1
ATOM 3004 C CA . ASP A 1 392 ? -2.926 -22.666 4.670 1.00 88.50 392 ASP A CA 1
ATOM 3005 C C . ASP A 1 392 ? -2.300 -21.335 5.114 1.00 88.50 392 ASP A C 1
ATOM 3007 O O . ASP A 1 392 ? -2.174 -21.083 6.311 1.00 88.50 392 ASP A O 1
ATOM 3011 N N . LEU A 1 393 ? -1.922 -20.470 4.166 1.00 89.31 393 LEU A N 1
ATOM 3012 C CA . LEU A 1 393 ? -1.210 -19.217 4.442 1.00 89.31 393 LEU A CA 1
ATOM 3013 C C . LEU A 1 393 ? -1.977 -18.310 5.417 1.00 89.31 393 LEU A C 1
ATOM 3015 O O . LEU A 1 393 ? -1.407 -17.842 6.396 1.00 89.31 393 LEU A O 1
ATOM 3019 N N . GLU A 1 394 ? -3.281 -18.122 5.214 1.00 90.81 394 GLU A N 1
ATOM 3020 C CA . GLU A 1 394 ? -4.099 -17.237 6.056 1.00 90.81 394 GLU A CA 1
ATOM 3021 C C . GLU A 1 394 ? -4.235 -17.722 7.508 1.00 90.81 394 GLU A C 1
ATOM 3023 O O . GLU A 1 394 ? -4.468 -16.914 8.407 1.00 90.81 394 GLU A O 1
ATOM 3028 N N . LYS A 1 395 ? -4.033 -19.021 7.779 1.00 92.19 395 LYS A N 1
ATOM 3029 C CA . LYS A 1 395 ? -4.157 -19.595 9.134 1.00 92.19 395 LYS A CA 1
ATOM 3030 C C . LYS A 1 395 ? -3.084 -19.093 10.098 1.00 92.19 395 LYS A C 1
ATOM 3032 O O . LYS A 1 395 ? -3.237 -19.238 11.309 1.00 92.19 395 LYS A O 1
ATOM 3037 N N . ILE A 1 396 ? -1.999 -18.531 9.573 1.00 95.06 396 ILE A N 1
ATOM 3038 C CA . ILE A 1 396 ? -0.890 -18.009 10.374 1.00 95.06 396 ILE A CA 1
ATOM 3039 C C . ILE A 1 396 ? -0.812 -16.481 10.355 1.00 95.06 396 ILE A C 1
ATOM 3041 O O . ILE A 1 396 ? 0.135 -15.927 10.910 1.00 95.06 396 ILE A O 1
ATOM 3045 N N . ILE A 1 397 ? -1.785 -15.793 9.750 1.00 97.38 397 ILE A N 1
ATOM 3046 C CA . ILE A 1 397 ? -1.755 -14.339 9.562 1.00 97.38 397 ILE A CA 1
ATOM 3047 C C . ILE A 1 397 ? -2.739 -13.662 10.514 1.00 97.38 397 ILE A C 1
ATOM 3049 O O . ILE A 1 397 ? -3.899 -14.053 10.632 1.00 97.38 397 ILE A O 1
ATOM 3053 N N . SER A 1 398 ? -2.257 -12.622 11.188 1.00 98.50 398 SER A N 1
ATOM 3054 C CA . SER A 1 398 ? -3.047 -11.768 12.068 1.00 98.50 398 SER A CA 1
ATOM 3055 C C . SER A 1 398 ? -4.118 -11.005 11.296 1.00 98.50 398 SER A C 1
ATOM 3057 O O . SER A 1 398 ? -3.860 -10.421 10.236 1.00 98.50 398 SER A O 1
ATOM 3059 N N . ARG A 1 399 ? -5.308 -10.912 11.886 1.00 98.62 399 ARG A N 1
ATOM 3060 C CA . ARG A 1 399 ? -6.411 -10.106 11.359 1.00 98.62 399 ARG A CA 1
ATOM 3061 C C . ARG A 1 399 ? -6.427 -8.685 11.903 1.00 98.62 399 ARG A C 1
ATOM 3063 O O . ARG A 1 399 ? -5.987 -8.433 13.028 1.00 98.62 399 ARG A O 1
ATOM 3070 N N . CYS A 1 400 ? -7.013 -7.833 11.084 1.00 98.56 400 CYS A N 1
ATOM 3071 C CA . CYS A 1 400 ? -7.582 -6.528 11.364 1.00 98.56 400 CYS A CA 1
ATOM 3072 C C . CYS A 1 400 ? -8.949 -6.491 10.630 1.00 98.56 400 CYS A C 1
ATOM 3074 O O . CYS A 1 400 ? -9.675 -5.499 10.752 1.00 98.56 400 CYS A O 1
#

Radius of gyration: 36.48 Å; chains: 1; bounding box: 94×124×66 Å

Organism: Neotoma lepida (NCBI:txid56216)